Protein AF-A0A9D5JWH7-F1 (afdb_monomer_lite)

Organism: NCBI:txid2044937

Radius of gyration: 24.26 Å; chains: 1; bounding box: 62×51×79 Å

Secondary structure (DSSP, 8-state):
--EEETTTSS-EEEEETTS-EEEE-HHHHHHTGGGEEEE--S-HHHHHHHHHHHHHHHHHHHT---SHHHHHHHHHT---TT-HHHHHHHHHHGGG-EEE-SS--TTS-TTEE--EE-TTS-EEE---EEGGGG-TTSPPTTS--SS----TT------HHHHHHHHHHHHHH--S-----EEEEETTEEEEE-PPS----TTSSS-EEEEE-SSHHHHHHHHS------TT---TTT-TTHHHHHHHHHHS-B--SSHHHHHS---EEEEE-SSSEEEEEE-PPBPP-S--TTB-EE-SSTTSPPEEPPP-TT--GGGGHHHHH-TT-SSEE--HHHHHHTTS-S-S-S-EEEEEEEEEETTEEEEEEEEEEE--HHHHH-HHHHHHHHHHHHHHHHHHHHHHHHHHEETTTTEES--S---SSHHHHHHHT-TTEEE-TTS-EEETT---HHHHHHHHHHHHHHTS--PPP-

pLDDT: mean 84.13, std 16.21, range [31.72, 98.88]

Sequence (474 aa):
MSDFNLIDEPWIPCIDLNGRGDEYGIRDTLLKAHKLREICDDSPLVTVAIHRLLLAILYRAFMGPNDMAGWKQLFNVRSFQGNNEIDNYLTKWKNRFFLFDDQYPFMQVAGLDLNEYQPNGKLKKDKTDGLMVLVREAPDKRGRILFDHRVGTERPEYESKQIARMILSAQSYSGTGVASSGRITQNGNDRVINPTQRRTAPCVKGLVLWLQGENLFQTLLLNLIPRNYVANDKPSWEDGSIIEVAIRSWKKPRSFAGTAQRFAPLSRFIRIIDRKQMFFTNGLKTIPDSDDPMKAYSRPDDKSEYEVLKLREDRAAWRDAYALFSLGSSVRKPPEALNHLARLDSQVSHPKANIVGIATDKNKIFLWRHERMPVPAEILINVNLIERLGGLISEAEAVGSELSWGLHWDAKKKKTIRKEPIGRIQMIADLMLDPLLEFRGNGAVRTAEGRSPSDAHNASCRSLSENLDPRPAY

Foldseek 3Di:
DFDDFQQADFQFWFAFLVRDIDTGGLVCCQQCQLGTQAGDDLDVLLRLLVLLQNLLLVCVLVLFPQDPVSLVVLVVVSGCNPPPSSVVSCVVLRVQRGCDDQPRHHLAAHQDDLFDADPVRHTPDDPKAWLCLLPLPDAAQPRDDDPDPDHRPDQDFDDSSVSVSSSSSSLAFRFFDFQGWDWGADPNDTDTAGADGGDTHNAQFAKFKFWGARTSSVRSSLQNDGHRRDPQQDAPSRDPCQQVQFRVCRVPAAAHSDSSCSSRPSQWHWADPHRGIIDIHGTHHHDDDDHHLRWKWFDPDLVDGTDTHADDPLDDCLLCVLLQLPVVDSGIDHRVSLVSLLPPPPPTPWIKMWMWHFDDDPSDTPDIDIDIDTDDSCCSNDPVSSVVSVVVSVVLVVVVVVVQCVQQADPVVRDGNDDDRCSPCVLVVVLQPPPQWDQDPVRAIAGPVRHHSVVVVVVVVVVVVVVDDPDDSD

Structure (mmCIF, N/CA/C/O backbone):
data_AF-A0A9D5JWH7-F1
#
_entry.id   AF-A0A9D5JWH7-F1
#
loop_
_atom_site.group_PDB
_atom_site.id
_atom_site.type_symbol
_atom_site.label_atom_id
_atom_site.label_alt_id
_atom_site.label_comp_id
_atom_site.label_asym_id
_atom_site.label_entity_id
_atom_site.label_seq_id
_atom_site.pdbx_PDB_ins_code
_atom_site.Cartn_x
_atom_site.Cartn_y
_atom_site.Cartn_z
_atom_site.occupancy
_atom_site.B_iso_or_equiv
_atom_site.auth_seq_id
_atom_site.auth_comp_id
_atom_site.auth_asym_id
_atom_site.auth_atom_id
_atom_site.pdbx_PDB_model_num
ATOM 1 N N . MET A 1 1 ? 8.889 -8.280 -25.703 1.00 80.06 1 MET A N 1
ATOM 2 C CA . MET A 1 1 ? 7.574 -8.944 -25.872 1.00 80.06 1 MET A CA 1
ATOM 3 C C . MET A 1 1 ? 6.772 -8.708 -24.602 1.00 80.06 1 MET A C 1
ATOM 5 O O . MET A 1 1 ? 7.360 -8.819 -23.533 1.00 80.06 1 MET A O 1
ATOM 9 N N . SER A 1 2 ? 5.498 -8.331 -24.709 1.00 93.00 2 SER A N 1
ATOM 10 C CA . SER A 1 2 ? 4.643 -8.062 -23.546 1.00 93.00 2 SER A CA 1
ATOM 11 C C . SER A 1 2 ? 4.088 -9.372 -22.981 1.00 93.00 2 SER A C 1
ATOM 13 O O . SER A 1 2 ? 3.489 -10.139 -23.731 1.00 93.00 2 SER A O 1
ATOM 15 N N . ASP A 1 3 ? 4.285 -9.634 -21.689 1.00 96.50 3 ASP A N 1
ATOM 16 C CA . ASP A 1 3 ? 3.842 -10.864 -21.019 1.00 96.50 3 ASP A CA 1
ATOM 17 C C . ASP A 1 3 ? 3.277 -10.572 -19.618 1.00 96.50 3 ASP A C 1
ATOM 19 O O . ASP A 1 3 ? 3.690 -9.619 -18.945 1.00 96.50 3 ASP A O 1
ATOM 23 N N . PHE A 1 4 ? 2.321 -11.407 -19.205 1.00 98.06 4 PHE A N 1
ATOM 24 C CA . PHE A 1 4 ? 1.623 -11.387 -17.920 1.00 98.06 4 PHE A CA 1
ATOM 25 C C . PHE A 1 4 ? 0.948 -10.037 -17.591 1.00 98.06 4 PHE A C 1
ATOM 27 O O . PHE A 1 4 ? 1.518 -9.171 -16.920 1.00 98.06 4 PHE A O 1
ATOM 34 N N . ASN A 1 5 ? -0.283 -9.830 -18.078 1.00 98.62 5 ASN A N 1
ATOM 35 C CA . ASN A 1 5 ? -1.033 -8.594 -17.832 1.00 98.62 5 ASN A CA 1
ATOM 36 C C . ASN A 1 5 ? -1.799 -8.644 -16.503 1.00 98.62 5 ASN A C 1
ATOM 38 O O . ASN A 1 5 ? -2.773 -9.378 -16.368 1.00 98.62 5 ASN A O 1
ATOM 42 N N . LEU A 1 6 ? -1.427 -7.788 -15.553 1.00 98.75 6 LEU A N 1
ATOM 43 C CA . LEU A 1 6 ? -1.983 -7.770 -14.193 1.00 98.75 6 LEU A CA 1
ATOM 44 C C . LEU A 1 6 ? -3.483 -7.442 -14.118 1.00 98.75 6 LEU A C 1
ATOM 46 O O . LEU A 1 6 ? -4.096 -7.621 -13.062 1.00 98.75 6 LEU A O 1
ATOM 50 N N . ILE A 1 7 ? -4.070 -6.917 -15.197 1.00 98.69 7 ILE A N 1
ATOM 51 C CA . ILE A 1 7 ? -5.508 -6.637 -15.259 1.00 98.69 7 ILE A CA 1
ATOM 52 C C . ILE A 1 7 ? -6.313 -7.929 -15.338 1.00 98.69 7 ILE A C 1
ATOM 54 O O . ILE A 1 7 ? -7.325 -8.044 -14.644 1.00 98.69 7 ILE A O 1
ATOM 58 N N . ASP A 1 8 ? -5.853 -8.865 -16.165 1.00 98.19 8 ASP A N 1
ATOM 59 C CA . ASP A 1 8 ? -6.619 -10.040 -16.574 1.00 98.19 8 ASP A CA 1
ATOM 60 C C . ASP A 1 8 ? -6.048 -11.334 -15.951 1.00 98.19 8 ASP A C 1
ATOM 62 O O . ASP A 1 8 ? -6.814 -12.215 -15.570 1.00 98.19 8 ASP A O 1
ATOM 66 N N . GLU A 1 9 ? -4.725 -11.435 -15.783 1.00 98.62 9 GLU A N 1
ATOM 67 C CA . GLU A 1 9 ? -4.063 -12.622 -15.225 1.00 98.62 9 GLU A CA 1
ATOM 68 C C . GLU A 1 9 ? -4.287 -12.759 -13.709 1.00 98.62 9 GLU A C 1
ATOM 70 O O . GLU A 1 9 ? -4.258 -11.752 -12.996 1.00 98.62 9 GLU A O 1
ATOM 75 N N . PRO A 1 10 ? -4.450 -13.981 -13.172 1.00 98.38 10 PRO A N 1
ATOM 76 C CA . PRO A 1 10 ? -4.656 -14.203 -11.746 1.00 98.38 10 PRO A CA 1
ATOM 77 C C . PRO A 1 10 ? -3.368 -13.974 -10.946 1.00 98.38 10 PRO A C 1
ATOM 79 O O . PRO A 1 10 ? -2.357 -14.653 -11.135 1.00 98.38 10 PRO A O 1
ATOM 82 N N . TRP A 1 11 ? -3.392 -13.010 -10.021 1.00 98.56 11 TRP A N 1
ATOM 83 C CA . TRP A 1 11 ? -2.256 -12.762 -9.126 1.00 98.56 11 TRP A CA 1
ATOM 84 C C . TRP A 1 11 ? -2.625 -12.136 -7.780 1.00 98.56 11 TRP A C 1
ATOM 86 O O . TRP A 1 11 ? -1.783 -12.141 -6.886 1.00 98.56 11 TRP A O 1
ATOM 96 N N . ILE A 1 12 ? -3.833 -11.603 -7.593 1.00 98.69 12 ILE A N 1
ATOM 97 C CA . ILE A 1 12 ? -4.291 -11.049 -6.315 1.00 98.69 12 ILE A CA 1
ATOM 98 C C . ILE A 1 12 ? -4.969 -12.166 -5.518 1.00 98.69 12 ILE A C 1
ATOM 100 O O . ILE A 1 12 ? -6.025 -12.629 -5.952 1.00 98.69 12 ILE A O 1
ATOM 104 N N . PRO A 1 13 ? -4.408 -12.594 -4.375 1.00 98.06 13 PRO A N 1
ATOM 105 C CA . PRO A 1 13 ? -5.001 -13.651 -3.575 1.00 98.06 13 PRO A CA 1
ATOM 106 C C . PRO A 1 13 ? -6.172 -13.092 -2.761 1.00 98.06 13 PRO A C 1
ATOM 108 O O . PRO A 1 13 ? -6.031 -12.151 -1.974 1.00 98.06 13 PRO A O 1
ATOM 111 N N . CYS A 1 14 ? -7.347 -13.671 -2.961 1.00 97.81 14 CYS A N 1
ATOM 112 C CA . CYS A 1 14 ? -8.581 -13.278 -2.299 1.00 97.81 14 CYS A CA 1
ATOM 113 C C . CYS A 1 14 ? -9.217 -14.482 -1.617 1.00 97.81 14 CYS A C 1
ATOM 115 O O . CYS A 1 14 ? -9.083 -15.616 -2.069 1.00 97.81 14 CYS A O 1
ATOM 117 N N . ILE A 1 15 ? -9.981 -14.215 -0.564 1.00 97.19 15 ILE A N 1
ATOM 118 C CA . ILE A 1 15 ? -10.865 -15.198 0.056 1.00 97.19 15 ILE A CA 1
ATOM 119 C C . ILE A 1 15 ? -12.301 -14.812 -0.284 1.00 97.19 15 ILE A C 1
ATOM 121 O O . ILE A 1 15 ? -12.691 -13.658 -0.091 1.00 97.19 15 ILE A O 1
ATOM 125 N N . ASP A 1 16 ? -13.087 -15.750 -0.805 1.00 95.38 16 ASP A N 1
ATOM 126 C CA . ASP A 1 16 ? -14.508 -15.544 -1.080 1.00 95.38 16 ASP A CA 1
ATOM 127 C C . ASP A 1 16 ? -15.355 -15.531 0.213 1.00 95.38 16 ASP A C 1
ATOM 129 O O . ASP A 1 16 ? -14.868 -15.786 1.320 1.00 95.38 16 ASP A O 1
ATOM 133 N N . LEU A 1 17 ? -16.648 -15.220 0.100 1.00 93.38 17 LEU A N 1
ATOM 134 C CA . LEU A 1 17 ? -17.557 -15.212 1.258 1.00 93.38 17 LEU A CA 1
ATOM 135 C C . LEU A 1 17 ? -17.767 -16.599 1.897 1.00 93.38 17 LEU A C 1
ATOM 137 O O . LEU A 1 17 ? -18.177 -16.671 3.053 1.00 93.38 17 LEU A O 1
ATOM 141 N N . ASN A 1 18 ? -17.451 -17.683 1.185 1.00 92.88 18 ASN A N 1
ATOM 142 C CA . ASN A 1 18 ? -17.521 -19.058 1.683 1.00 92.88 18 ASN A CA 1
ATOM 143 C C . ASN A 1 18 ? -16.196 -19.530 2.307 1.00 92.88 18 ASN A C 1
ATOM 145 O O . ASN A 1 18 ? -16.092 -20.682 2.722 1.00 92.88 18 ASN A O 1
ATOM 149 N N . GLY A 1 19 ? -15.176 -18.666 2.362 1.00 91.94 19 GLY A N 1
ATOM 150 C CA . GLY A 1 19 ? -13.860 -18.989 2.907 1.00 91.94 19 GLY A CA 1
ATOM 151 C C . GLY A 1 19 ? -12.907 -19.679 1.928 1.00 91.94 19 GLY A C 1
ATOM 152 O O . GLY A 1 19 ? -11.835 -20.104 2.351 1.00 91.94 19 GLY A O 1
ATOM 153 N N . ARG A 1 20 ? -13.248 -19.790 0.639 1.00 94.38 20 ARG A N 1
ATOM 154 C CA . ARG A 1 20 ? -12.370 -20.379 -0.383 1.00 94.38 20 ARG A CA 1
ATOM 155 C C . ARG A 1 20 ? -11.363 -19.345 -0.876 1.00 94.38 20 ARG A C 1
ATOM 157 O O . ARG A 1 20 ? -11.745 -18.238 -1.250 1.00 94.38 20 ARG A O 1
ATOM 164 N N . GLY A 1 21 ? -10.086 -19.717 -0.872 1.00 95.50 21 GLY A N 1
ATOM 165 C CA . GLY A 1 21 ? -9.006 -18.902 -1.424 1.00 95.50 21 GLY A CA 1
ATOM 166 C C . GLY A 1 21 ? -8.840 -19.128 -2.925 1.00 95.50 21 GLY A C 1
ATOM 167 O O . GLY A 1 21 ? -8.804 -20.278 -3.357 1.00 95.50 21 GLY A O 1
ATOM 168 N N . ASP A 1 22 ? -8.720 -18.049 -3.695 1.00 96.62 22 ASP A N 1
ATOM 169 C CA . ASP A 1 22 ? -8.397 -18.086 -5.127 1.00 96.62 22 ASP A CA 1
ATOM 170 C C . ASP A 1 22 ? -7.676 -16.794 -5.557 1.00 96.62 22 ASP A C 1
ATOM 172 O O . ASP A 1 22 ? -7.662 -15.801 -4.822 1.00 96.62 22 ASP A O 1
ATOM 176 N N . GLU A 1 23 ? -7.065 -16.792 -6.738 1.00 98.12 23 GLU A N 1
ATOM 177 C CA . GLU A 1 23 ? -6.321 -15.658 -7.283 1.00 98.12 23 GLU A CA 1
ATOM 178 C C . GLU A 1 23 ? -7.059 -15.009 -8.458 1.00 98.12 23 GLU A C 1
ATOM 180 O O . GLU A 1 23 ? -7.581 -15.678 -9.345 1.00 98.12 23 GLU A O 1
ATOM 185 N N . TYR A 1 24 ? -7.067 -13.677 -8.492 1.00 98.62 24 TYR A N 1
ATOM 186 C CA . TYR A 1 24 ? -7.781 -12.901 -9.508 1.00 98.62 24 TYR A CA 1
ATOM 187 C C . TYR A 1 24 ? -6.878 -11.826 -10.120 1.00 98.62 24 TYR A C 1
ATOM 189 O O . TYR A 1 24 ? -5.915 -11.377 -9.493 1.00 98.62 24 TYR A O 1
ATOM 197 N N . GLY A 1 25 ? -7.177 -11.409 -11.349 1.00 98.75 25 GLY A N 1
ATOM 198 C CA . GLY A 1 25 ? -6.619 -10.182 -11.924 1.00 98.75 25 GLY A CA 1
ATOM 199 C C . GLY A 1 25 ? -7.298 -8.938 -11.352 1.00 98.75 25 GLY A C 1
ATOM 200 O O . GLY A 1 25 ? -8.366 -9.027 -10.745 1.00 98.75 25 GLY A O 1
ATOM 201 N N . ILE A 1 26 ? -6.713 -7.754 -11.569 1.00 98.88 26 ILE A N 1
ATOM 202 C CA . ILE A 1 26 ? -7.246 -6.486 -11.031 1.00 98.88 26 ILE A CA 1
ATOM 203 C C . ILE A 1 26 ? -8.710 -6.268 -11.432 1.00 98.88 26 ILE A C 1
ATOM 205 O O . ILE A 1 26 ? -9.510 -5.836 -10.599 1.00 98.88 26 ILE A O 1
ATOM 209 N N . ARG A 1 27 ? -9.071 -6.561 -12.690 1.00 98.62 27 ARG A N 1
ATOM 210 C CA . ARG A 1 27 ? -10.444 -6.381 -13.182 1.00 98.62 27 ARG A CA 1
ATOM 211 C C . ARG A 1 27 ? -11.416 -7.223 -12.367 1.00 98.62 27 ARG A C 1
ATOM 213 O O . ARG A 1 27 ? -12.374 -6.697 -11.807 1.00 98.62 27 ARG A O 1
ATOM 220 N N . ASP A 1 28 ? -11.132 -8.513 -12.260 1.00 98.25 28 ASP A N 1
ATOM 221 C CA . ASP A 1 28 ? -11.995 -9.454 -11.561 1.00 98.25 28 ASP A CA 1
ATOM 222 C C . ASP A 1 28 ? -12.058 -9.175 -10.060 1.00 98.25 28 ASP A C 1
ATOM 224 O O . ASP A 1 28 ? -13.149 -9.215 -9.492 1.00 98.25 28 ASP A O 1
ATOM 228 N N . THR A 1 29 ? -10.941 -8.811 -9.421 1.00 98.69 29 THR A N 1
ATOM 229 C CA . THR A 1 29 ? -10.932 -8.409 -8.008 1.00 98.69 29 THR A CA 1
ATOM 230 C C . THR A 1 29 ? -11.873 -7.232 -7.750 1.00 98.69 29 THR A C 1
ATOM 232 O O . THR A 1 29 ? -12.616 -7.256 -6.770 1.00 98.69 29 THR A O 1
ATOM 235 N N . LEU A 1 30 ? -11.876 -6.215 -8.621 1.00 98.75 30 LEU A N 1
ATOM 236 C CA . LEU A 1 30 ? -12.752 -5.049 -8.480 1.00 98.75 30 LEU A CA 1
ATOM 237 C C . LEU A 1 30 ? -14.213 -5.391 -8.799 1.00 98.75 30 LEU A C 1
ATOM 239 O O . LEU A 1 30 ? -15.092 -5.155 -7.971 1.00 98.75 30 LEU A O 1
ATOM 243 N N . LEU A 1 31 ? -14.493 -5.990 -9.960 1.00 98.00 31 LEU A N 1
ATOM 244 C CA . LEU A 1 31 ? -15.866 -6.272 -10.398 1.00 98.00 31 LEU A CA 1
ATOM 245 C C . LEU A 1 31 ? -16.563 -7.318 -9.509 1.00 98.00 31 LEU A C 1
ATOM 247 O O . LEU A 1 31 ? -17.768 -7.223 -9.258 1.00 98.00 31 LEU A O 1
ATOM 251 N N . LYS A 1 32 ? -15.815 -8.293 -8.976 1.00 98.06 32 LYS A N 1
ATOM 252 C CA . LYS A 1 32 ? -16.324 -9.331 -8.062 1.00 98.06 32 LYS A CA 1
ATOM 253 C C . LYS A 1 32 ? -16.155 -8.965 -6.583 1.00 98.06 32 LYS A C 1
ATOM 255 O O . LYS A 1 32 ? -16.475 -9.792 -5.736 1.00 98.06 32 LYS A O 1
ATOM 260 N N . ALA A 1 33 ? -15.742 -7.741 -6.234 1.00 98.44 33 ALA A N 1
ATOM 261 C CA . ALA A 1 33 ? -15.446 -7.340 -4.851 1.00 98.44 33 ALA A CA 1
ATOM 262 C C . ALA A 1 33 ? -16.603 -7.572 -3.852 1.00 98.44 33 ALA A C 1
ATOM 264 O O . ALA A 1 33 ? -16.373 -7.805 -2.669 1.00 98.44 33 ALA A O 1
ATOM 265 N N . HIS A 1 34 ? -17.857 -7.553 -4.310 1.00 98.12 34 HIS A N 1
ATOM 266 C CA . HIS A 1 34 ? -19.038 -7.846 -3.487 1.00 98.12 34 HIS A CA 1
ATOM 267 C C . HIS A 1 34 ? -19.187 -9.337 -3.110 1.00 98.12 34 HIS A C 1
ATOM 269 O O . HIS A 1 34 ? -19.931 -9.658 -2.188 1.00 98.12 34 HIS A O 1
ATOM 275 N N . LYS A 1 35 ? -18.479 -10.240 -3.806 1.00 98.31 35 LYS A N 1
ATOM 276 C CA . LYS A 1 35 ? -18.431 -11.699 -3.567 1.00 98.31 35 LYS A CA 1
ATOM 277 C C . LYS A 1 35 ? -17.162 -12.148 -2.839 1.00 98.31 35 LYS A C 1
ATOM 279 O O . LYS A 1 35 ? -17.020 -13.326 -2.518 1.00 98.31 35 LYS A O 1
ATOM 284 N N . LEU A 1 36 ? -16.229 -11.226 -2.617 1.00 98.19 36 LEU A N 1
ATOM 285 C CA . LEU A 1 36 ? -14.953 -11.486 -1.965 1.00 98.19 36 LEU A CA 1
ATOM 286 C C . LEU A 1 36 ? -15.016 -10.956 -0.538 1.00 98.19 36 LEU A C 1
ATOM 288 O O . LEU A 1 36 ? -15.459 -9.833 -0.323 1.00 98.19 36 LEU A O 1
ATOM 292 N N . ARG A 1 37 ? -14.575 -11.744 0.438 1.00 96.75 37 ARG A N 1
ATOM 293 C CA . ARG A 1 37 ? -14.495 -11.332 1.841 1.00 96.75 37 ARG A CA 1
ATOM 294 C C . ARG A 1 37 ? -13.339 -10.362 2.059 1.00 96.75 37 ARG A C 1
ATOM 296 O O . ARG A 1 37 ? -13.525 -9.300 2.643 1.00 96.75 37 ARG A O 1
ATOM 303 N N . GLU A 1 38 ? -12.145 -10.733 1.602 1.00 96.00 38 GLU A N 1
ATOM 304 C CA . GLU A 1 38 ? -10.912 -9.971 1.820 1.00 96.00 38 GLU A CA 1
ATOM 305 C C . GLU A 1 38 ? -9.806 -10.376 0.834 1.00 96.00 38 GLU A C 1
ATOM 307 O O . GLU A 1 38 ? -9.844 -11.462 0.255 1.00 96.00 38 GLU A O 1
ATOM 312 N N . ILE A 1 39 ? -8.807 -9.506 0.676 1.00 98.12 39 ILE A N 1
ATOM 313 C CA . ILE A 1 39 ? -7.510 -9.854 0.080 1.00 98.12 39 ILE A CA 1
ATOM 314 C C . ILE A 1 39 ? -6.654 -10.458 1.194 1.00 98.12 39 ILE A C 1
ATOM 316 O O . ILE A 1 39 ? -6.550 -9.858 2.267 1.00 98.12 39 ILE A O 1
ATOM 320 N N . CYS A 1 40 ? -6.054 -11.619 0.947 1.00 92.50 40 CYS A N 1
ATOM 321 C CA . CYS A 1 40 ? -5.252 -12.337 1.934 1.00 92.50 40 CYS A CA 1
ATOM 322 C C . CYS A 1 40 ? -3.996 -12.903 1.274 1.00 92.50 40 CYS A C 1
ATOM 324 O O . CYS A 1 40 ? -4.069 -13.895 0.556 1.00 92.50 40 CYS A O 1
ATOM 326 N N . ASP A 1 41 ? -2.855 -12.271 1.524 1.00 92.88 41 ASP A N 1
ATOM 327 C CA . ASP A 1 41 ? -1.533 -12.805 1.194 1.00 92.88 41 ASP A CA 1
ATOM 328 C C . ASP A 1 41 ? -0.787 -13.116 2.498 1.00 92.88 41 ASP A C 1
ATOM 330 O O . ASP A 1 41 ? -1.021 -12.437 3.503 1.00 92.88 41 ASP A O 1
ATOM 334 N N . ASP A 1 42 ? 0.117 -14.101 2.487 1.00 86.75 42 ASP A N 1
ATOM 335 C CA . ASP A 1 42 ? 0.889 -14.465 3.687 1.00 86.75 42 ASP A CA 1
ATOM 336 C C . ASP A 1 42 ? 1.745 -13.289 4.188 1.00 86.75 42 ASP A C 1
ATOM 338 O O . ASP A 1 42 ? 2.028 -13.184 5.381 1.00 86.75 42 ASP A O 1
ATOM 342 N N . SER A 1 43 ? 2.113 -12.369 3.287 1.00 88.62 43 SER A N 1
ATOM 343 C CA . SER A 1 43 ? 2.720 -11.093 3.638 1.00 88.62 43 SER A CA 1
ATOM 344 C C . SER A 1 43 ? 1.648 -10.009 3.836 1.00 88.62 43 SER A C 1
ATOM 346 O O . SER A 1 43 ? 1.030 -9.529 2.870 1.00 88.62 43 SER A O 1
ATOM 348 N N . PRO A 1 44 ? 1.454 -9.482 5.060 1.00 89.50 44 PRO A N 1
ATOM 349 C CA . PRO A 1 44 ? 0.562 -8.342 5.261 1.00 89.50 44 PRO A CA 1
ATOM 350 C C . PRO A 1 44 ? 1.072 -7.074 4.561 1.00 89.50 44 PRO A C 1
ATOM 352 O O . PRO A 1 44 ? 0.284 -6.183 4.237 1.00 89.50 44 PRO A O 1
ATOM 355 N N . LEU A 1 45 ? 2.377 -6.989 4.273 1.00 92.31 45 LEU A N 1
ATOM 356 C CA . LEU A 1 45 ? 2.964 -5.887 3.508 1.00 92.31 45 LEU A CA 1
ATOM 357 C C . LEU A 1 45 ? 2.484 -5.902 2.051 1.00 92.31 45 LEU A C 1
ATOM 359 O O . LEU A 1 45 ? 2.147 -4.849 1.500 1.00 92.31 45 LEU A O 1
ATOM 363 N N . VAL A 1 46 ? 2.408 -7.091 1.443 1.00 95.00 46 VAL A N 1
ATOM 364 C CA . VAL A 1 46 ? 1.808 -7.288 0.114 1.00 95.00 46 VAL A CA 1
ATOM 365 C C . VAL A 1 46 ? 0.329 -6.924 0.156 1.00 95.00 46 VAL A C 1
ATOM 367 O O . VAL A 1 46 ? -0.129 -6.151 -0.685 1.00 95.00 46 VAL A O 1
ATOM 370 N N . THR A 1 47 ? -0.402 -7.394 1.171 1.00 96.44 47 THR A N 1
ATOM 371 C CA . THR A 1 47 ? -1.828 -7.081 1.342 1.00 96.44 47 THR A CA 1
ATOM 372 C C . THR A 1 47 ? -2.074 -5.567 1.369 1.00 96.44 47 THR A C 1
ATOM 374 O O . THR A 1 47 ? -2.934 -5.070 0.637 1.00 96.44 47 THR A O 1
ATOM 377 N N . VAL A 1 48 ? -1.285 -4.800 2.131 1.00 97.06 48 VAL A N 1
ATOM 378 C CA . VAL A 1 48 ? -1.366 -3.327 2.140 1.00 97.06 48 VAL A CA 1
ATOM 379 C C . VAL A 1 48 ? -1.074 -2.734 0.760 1.00 97.06 48 VAL A C 1
ATOM 381 O O . VAL A 1 48 ? -1.800 -1.847 0.303 1.00 97.06 48 VAL A O 1
ATOM 384 N N . ALA A 1 49 ? -0.017 -3.198 0.091 1.00 97.56 49 ALA A N 1
ATOM 385 C CA . ALA A 1 49 ? 0.378 -2.672 -1.212 1.00 97.56 49 ALA A CA 1
ATOM 386 C C . ALA A 1 49 ? -0.706 -2.901 -2.281 1.00 97.56 49 ALA A C 1
ATOM 388 O O . ALA A 1 49 ? -0.975 -2.002 -3.079 1.00 97.56 49 ALA A O 1
ATOM 389 N N . ILE A 1 50 ? -1.383 -4.054 -2.255 1.00 98.62 50 ILE A N 1
ATOM 390 C CA . ILE A 1 50 ? -2.503 -4.357 -3.154 1.00 98.62 50 ILE A CA 1
ATOM 391 C C . ILE A 1 50 ? -3.702 -3.448 -2.857 1.00 98.62 50 ILE A C 1
ATOM 393 O O . ILE A 1 50 ? -4.243 -2.850 -3.784 1.00 98.62 50 ILE A O 1
ATOM 397 N N . HIS A 1 51 ? -4.098 -3.269 -1.590 1.00 98.69 51 HIS A N 1
ATOM 398 C CA . HIS A 1 51 ? -5.200 -2.354 -1.254 1.00 98.69 51 HIS A CA 1
ATOM 399 C C . HIS A 1 51 ? -4.925 -0.932 -1.756 1.00 98.69 51 HIS A C 1
ATOM 401 O O . HIS A 1 51 ? -5.794 -0.301 -2.356 1.00 98.69 51 HIS A O 1
ATOM 407 N N . ARG A 1 52 ? -3.696 -0.437 -1.567 1.00 98.50 52 ARG A N 1
ATOM 408 C CA . ARG A 1 52 ? -3.282 0.882 -2.061 1.00 98.50 52 ARG A CA 1
ATOM 409 C C . ARG A 1 52 ? -3.321 0.951 -3.588 1.00 98.50 52 ARG A C 1
ATOM 411 O O . ARG A 1 52 ? -3.846 1.924 -4.121 1.00 98.50 52 ARG A O 1
ATOM 418 N N . LEU A 1 53 ? -2.848 -0.081 -4.290 1.00 98.75 53 LEU A N 1
ATOM 419 C CA . LEU A 1 53 ? -2.951 -0.168 -5.750 1.00 98.75 53 LEU A CA 1
ATOM 420 C C . LEU A 1 53 ? -4.409 -0.064 -6.221 1.00 98.75 53 LEU A C 1
ATOM 422 O O . LEU A 1 53 ? -4.715 0.766 -7.076 1.00 98.75 53 LEU A O 1
ATOM 426 N N . LEU A 1 54 ? -5.306 -0.871 -5.651 1.00 98.81 54 LEU A N 1
ATOM 427 C CA . LEU A 1 54 ? -6.719 -0.888 -6.034 1.00 98.81 54 LEU A CA 1
ATOM 428 C C . LEU A 1 54 ? -7.400 0.451 -5.737 1.00 98.81 54 LEU A C 1
ATOM 430 O O . LEU A 1 54 ? -8.120 0.971 -6.585 1.00 98.81 54 LEU A O 1
ATOM 434 N N . LEU A 1 55 ? -7.125 1.062 -4.583 1.00 98.75 55 LEU A N 1
ATOM 435 C CA . LEU A 1 55 ? -7.651 2.388 -4.251 1.00 98.75 55 LEU A CA 1
ATOM 436 C C . LEU A 1 55 ? -7.111 3.475 -5.183 1.00 98.75 55 LEU A C 1
ATOM 438 O O . LEU A 1 55 ? -7.873 4.343 -5.595 1.00 98.75 55 LEU A O 1
ATOM 442 N N . ALA A 1 56 ? -5.829 3.423 -5.559 1.00 98.50 56 ALA A N 1
ATOM 443 C CA . ALA A 1 56 ? -5.276 4.336 -6.556 1.00 98.50 56 ALA A CA 1
ATOM 444 C C . ALA A 1 56 ? -6.019 4.192 -7.889 1.00 98.50 56 ALA A C 1
ATOM 446 O O . ALA A 1 56 ? -6.405 5.193 -8.478 1.00 98.50 56 ALA A O 1
ATOM 447 N N . ILE A 1 57 ? -6.283 2.964 -8.341 1.00 98.69 57 ILE A N 1
ATOM 448 C CA . ILE A 1 57 ? -7.065 2.710 -9.556 1.00 98.69 57 ILE A CA 1
ATOM 449 C C . ILE A 1 57 ? -8.479 3.286 -9.431 1.00 98.69 57 ILE A C 1
ATOM 451 O O . ILE A 1 57 ? -8.910 3.986 -10.340 1.00 98.69 57 ILE A O 1
ATOM 455 N N . LEU A 1 58 ? -9.170 3.069 -8.309 1.00 98.56 58 LEU A N 1
ATOM 456 C CA . LEU A 1 58 ? -10.529 3.580 -8.091 1.00 98.56 58 LEU A CA 1
ATOM 457 C C . LEU A 1 58 ? -10.585 5.113 -8.072 1.00 98.56 58 LEU A C 1
ATOM 459 O O . LEU A 1 58 ? -11.436 5.691 -8.745 1.00 98.56 58 LEU A O 1
ATOM 463 N N . TYR A 1 59 ? -9.647 5.778 -7.387 1.00 98.06 59 TYR A N 1
ATOM 464 C CA . TYR A 1 59 ? -9.549 7.243 -7.397 1.00 98.06 59 TYR A CA 1
ATOM 465 C C . TYR A 1 59 ? -9.405 7.805 -8.814 1.00 98.06 59 TYR A C 1
ATOM 467 O O . TYR A 1 59 ? -9.974 8.849 -9.142 1.00 98.06 59 TYR A O 1
ATOM 475 N N . ARG A 1 60 ? -8.632 7.119 -9.663 1.00 97.88 60 ARG A N 1
ATOM 476 C CA . ARG A 1 60 ? -8.369 7.546 -11.039 1.00 97.88 60 ARG A CA 1
ATOM 477 C C . ARG A 1 60 ? -9.500 7.178 -11.999 1.00 97.88 60 ARG A C 1
ATOM 479 O O . ARG A 1 60 ? -9.818 7.988 -12.864 1.00 97.88 60 ARG A O 1
ATOM 486 N N . ALA A 1 61 ? -10.126 6.015 -11.825 1.00 97.69 61 ALA A N 1
ATOM 487 C CA . ALA A 1 61 ? -11.256 5.560 -12.630 1.00 97.69 61 ALA A CA 1
ATOM 488 C C . ALA A 1 61 ? -12.500 6.428 -12.405 1.00 97.69 61 ALA A C 1
ATOM 490 O O . ALA A 1 61 ? -13.121 6.865 -13.369 1.00 97.69 61 ALA A O 1
ATOM 491 N N . PHE A 1 62 ? -12.819 6.743 -11.146 1.00 97.00 62 PHE A N 1
ATOM 492 C CA . PHE A 1 62 ? -13.980 7.568 -10.804 1.00 97.00 62 PHE A CA 1
ATOM 493 C C . PHE A 1 62 ? -13.715 9.072 -10.835 1.00 97.00 62 PHE A C 1
ATOM 495 O O . PHE A 1 62 ? -14.658 9.847 -10.706 1.00 97.00 62 PHE A O 1
ATOM 502 N N . MET A 1 63 ? -12.451 9.499 -10.963 1.00 96.06 63 MET A N 1
ATOM 503 C CA . MET A 1 63 ? -12.058 10.906 -10.803 1.00 96.06 63 MET A CA 1
ATOM 504 C C . MET A 1 63 ? -12.671 11.516 -9.525 1.00 96.06 63 MET A C 1
ATOM 506 O O . MET A 1 63 ? -13.254 12.601 -9.543 1.00 96.06 63 MET A O 1
ATOM 510 N N . GLY A 1 64 ? -12.599 10.769 -8.422 1.00 91.31 64 GLY A N 1
ATOM 511 C CA . GLY A 1 64 ? -13.354 11.035 -7.200 1.00 91.31 64 GLY A CA 1
ATOM 512 C C . GLY A 1 64 ? -13.376 9.819 -6.265 1.00 91.31 64 GLY A C 1
ATOM 513 O O . GLY A 1 64 ? -12.495 8.963 -6.372 1.00 91.31 64 GLY A O 1
ATOM 514 N N . PRO A 1 65 ? -14.364 9.710 -5.356 1.00 94.50 65 PRO A N 1
ATOM 515 C CA . PRO A 1 65 ? -15.510 10.606 -5.175 1.00 94.50 65 PRO A CA 1
ATOM 516 C C . PRO A 1 65 ? -15.084 11.972 -4.628 1.00 94.50 65 PRO A C 1
ATOM 518 O O . PRO A 1 65 ? -14.208 12.045 -3.775 1.00 94.50 65 PRO A O 1
ATOM 521 N N . ASN A 1 66 ? -15.705 13.054 -5.102 1.00 93.44 66 ASN A N 1
ATOM 522 C CA . ASN A 1 66 ? -15.323 14.416 -4.698 1.00 93.44 66 ASN A CA 1
ATOM 523 C C . ASN A 1 66 ? -15.913 14.824 -3.339 1.00 93.44 66 ASN A C 1
ATOM 525 O O . ASN A 1 66 ? -15.323 15.627 -2.621 1.00 93.44 66 ASN A O 1
ATOM 529 N N . ASP A 1 67 ? -17.056 14.246 -2.971 1.00 93.94 67 ASP A N 1
ATOM 530 C CA . ASP A 1 67 ? -17.780 14.546 -1.742 1.00 93.94 67 ASP A CA 1
ATOM 531 C C . ASP A 1 67 ? -18.514 13.310 -1.187 1.00 93.94 67 ASP A C 1
ATOM 533 O O . ASP A 1 67 ? -18.503 12.214 -1.762 1.00 93.94 67 ASP A O 1
ATOM 537 N N . MET A 1 68 ? -19.160 13.487 -0.033 1.00 93.00 68 MET A N 1
ATOM 538 C CA . MET A 1 68 ? -19.944 12.429 0.608 1.00 93.00 68 MET A CA 1
ATOM 539 C C . MET A 1 68 ? -21.162 11.998 -0.216 1.00 93.00 68 MET A C 1
ATOM 541 O O . MET A 1 68 ? -21.609 10.864 -0.059 1.00 93.00 68 MET A O 1
ATOM 545 N N . ALA A 1 69 ? -21.726 12.866 -1.060 1.00 93.31 69 ALA A N 1
ATOM 546 C CA . ALA A 1 69 ? -22.899 12.533 -1.861 1.00 93.31 69 ALA A CA 1
ATOM 547 C C . ALA A 1 69 ? -22.523 11.557 -2.985 1.00 93.31 69 ALA A C 1
ATOM 549 O O . ALA A 1 69 ? -23.140 10.498 -3.102 1.00 93.31 69 ALA A O 1
ATOM 550 N N . GLY A 1 70 ? -21.457 11.854 -3.733 1.00 94.38 70 GLY A N 1
ATOM 551 C CA . GLY A 1 70 ? -20.897 10.958 -4.743 1.00 94.38 70 GLY A CA 1
ATOM 552 C C . GLY A 1 70 ? -20.408 9.644 -4.135 1.00 94.38 70 GLY A C 1
ATOM 553 O O . GLY A 1 70 ? -20.650 8.572 -4.685 1.00 94.38 70 GLY A O 1
ATOM 554 N N . TRP A 1 71 ? -19.807 9.690 -2.943 1.00 96.00 71 TRP A N 1
ATOM 555 C CA . TRP A 1 71 ? -19.446 8.466 -2.227 1.00 96.00 71 TRP A CA 1
ATOM 556 C C . TRP A 1 71 ? -20.667 7.616 -1.857 1.00 96.00 71 TRP A C 1
ATOM 558 O O . TRP A 1 71 ? -20.662 6.410 -2.095 1.00 96.00 71 TRP A O 1
ATOM 568 N N . LYS A 1 72 ? -21.739 8.226 -1.326 1.00 94.06 72 LYS A N 1
ATOM 569 C CA . LYS A 1 72 ? -22.985 7.514 -0.987 1.00 94.06 72 LYS A CA 1
ATOM 570 C C . LYS A 1 72 ? -23.627 6.885 -2.222 1.00 94.06 72 LYS A C 1
ATOM 572 O O . LYS A 1 72 ? -24.133 5.772 -2.128 1.00 94.06 72 LYS A O 1
ATOM 577 N N . GLN A 1 73 ? -23.585 7.564 -3.371 1.00 94.19 73 GLN A N 1
ATOM 578 C CA . GLN A 1 73 ? -24.057 7.000 -4.638 1.00 94.19 73 GLN A CA 1
ATOM 579 C C . GLN A 1 73 ? -23.295 5.720 -4.984 1.00 94.19 73 GLN A C 1
ATOM 581 O O . GLN A 1 73 ? -23.935 4.697 -5.203 1.00 94.19 73 GLN A O 1
ATOM 586 N N . LEU A 1 74 ? -21.957 5.741 -4.934 1.00 95.31 74 LEU A N 1
ATOM 587 C CA . LEU A 1 74 ? -21.138 4.544 -5.164 1.00 95.31 74 LEU A CA 1
ATOM 588 C C . LEU A 1 74 ? -21.458 3.436 -4.153 1.00 95.31 74 LEU A C 1
ATOM 590 O O . LEU A 1 74 ? -21.658 2.289 -4.542 1.00 95.31 74 LEU A O 1
ATOM 594 N N . PHE A 1 75 ? -21.556 3.774 -2.864 1.00 94.31 75 PHE A N 1
ATOM 595 C CA . PHE A 1 75 ? -21.821 2.808 -1.796 1.00 94.31 75 PHE A CA 1
ATOM 596 C C . PHE A 1 75 ? -23.183 2.121 -1.933 1.00 94.31 75 PHE A C 1
ATOM 598 O O . PHE A 1 75 ? -23.291 0.910 -1.726 1.00 94.31 75 PHE A O 1
ATOM 605 N N . ASN A 1 76 ? -24.209 2.859 -2.358 1.00 94.19 76 ASN A N 1
ATOM 606 C CA . ASN A 1 76 ? -25.569 2.347 -2.502 1.00 94.19 76 ASN A CA 1
ATOM 607 C C . ASN A 1 76 ? -25.742 1.349 -3.656 1.00 94.19 76 ASN A C 1
ATOM 609 O O . ASN A 1 76 ? -26.687 0.565 -3.611 1.00 94.19 76 ASN A O 1
ATOM 613 N N . VAL A 1 77 ? -24.838 1.320 -4.645 1.00 94.38 77 VAL A N 1
ATOM 614 C CA . VAL A 1 77 ? -24.873 0.326 -5.740 1.00 94.38 77 VAL A CA 1
ATOM 615 C C . VAL A 1 77 ? -24.511 -1.082 -5.242 1.00 94.38 77 VAL A C 1
ATOM 617 O O . VAL A 1 77 ? -24.869 -2.073 -5.873 1.00 94.38 77 VAL A O 1
ATOM 620 N N . ARG A 1 78 ? -23.840 -1.197 -4.082 1.00 95.00 78 ARG A N 1
ATOM 621 C CA . ARG A 1 78 ? -23.439 -2.460 -3.416 1.00 95.00 78 ARG A CA 1
ATOM 622 C C . ARG A 1 78 ? -22.456 -3.351 -4.189 1.00 95.00 78 ARG A C 1
ATOM 624 O O . ARG A 1 78 ? -22.017 -4.367 -3.654 1.00 95.00 78 ARG A O 1
ATOM 631 N N . SER A 1 79 ? -22.103 -2.992 -5.419 1.00 97.25 79 SER A N 1
ATOM 632 C CA . SER A 1 79 ? -21.200 -3.744 -6.284 1.00 97.25 79 SER A CA 1
ATOM 633 C C . SER A 1 79 ? -20.572 -2.840 -7.346 1.00 97.25 79 SER A C 1
ATOM 635 O O . SER A 1 79 ? -21.181 -1.865 -7.775 1.00 97.25 79 SER A O 1
ATOM 637 N N . PHE A 1 80 ? -19.367 -3.191 -7.803 1.00 97.62 80 PHE A N 1
ATOM 638 C CA . PHE A 1 80 ? -18.748 -2.605 -8.998 1.00 97.62 80 PHE A CA 1
ATOM 639 C C . PHE A 1 80 ? -19.019 -3.421 -10.272 1.00 97.62 80 PHE A C 1
ATOM 641 O O . PHE A 1 80 ? -18.514 -3.076 -11.334 1.00 97.62 80 PHE A O 1
ATOM 648 N N . GLN A 1 81 ? -19.773 -4.521 -10.195 1.00 95.31 81 GLN A N 1
ATOM 649 C CA . GLN A 1 81 ? -20.046 -5.377 -11.349 1.00 95.31 81 GLN A CA 1
ATOM 650 C C . GLN A 1 81 ? -20.751 -4.587 -12.463 1.00 95.31 81 GLN A C 1
ATOM 652 O O . GLN A 1 81 ? -21.810 -4.007 -12.236 1.00 95.31 81 GLN A O 1
ATOM 657 N N . GLY A 1 82 ? -20.175 -4.598 -13.670 1.00 91.81 82 GLY A N 1
ATOM 658 C CA . GLY A 1 82 ? -20.695 -3.845 -14.818 1.00 91.81 82 GLY A CA 1
ATOM 659 C C . GLY A 1 82 ? -20.441 -2.336 -14.742 1.00 91.81 82 GLY A C 1
ATOM 660 O O . GLY A 1 82 ? -21.112 -1.572 -15.431 1.00 91.81 82 GLY A O 1
ATOM 661 N N . ASN A 1 83 ? -19.513 -1.889 -13.890 1.00 95.56 83 ASN A N 1
ATOM 662 C CA . ASN A 1 83 ? -19.153 -0.482 -13.805 1.00 95.56 83 ASN A CA 1
ATOM 663 C C . ASN A 1 83 ? -18.260 -0.058 -14.989 1.00 95.56 83 ASN A C 1
ATOM 665 O O . ASN A 1 83 ? -17.086 -0.427 -15.078 1.00 95.56 83 ASN A O 1
ATOM 669 N N . ASN A 1 84 ? -18.820 0.774 -15.868 1.00 95.94 84 ASN A N 1
ATOM 670 C CA . ASN A 1 84 ? -18.149 1.232 -17.083 1.00 95.94 84 ASN A CA 1
ATOM 671 C C . ASN A 1 84 ? -16.929 2.120 -16.799 1.00 95.94 84 ASN A C 1
ATOM 673 O O . ASN A 1 84 ? -15.979 2.096 -17.575 1.00 95.94 84 ASN A O 1
ATOM 677 N N . GLU A 1 85 ? -16.917 2.913 -15.725 1.00 97.44 85 GLU A N 1
ATOM 678 C CA . GLU A 1 85 ? -15.787 3.788 -15.389 1.00 97.44 85 GLU A CA 1
ATOM 679 C C . GLU A 1 85 ? -14.514 2.982 -15.098 1.00 97.44 85 GLU A C 1
ATOM 681 O O . GLU A 1 85 ? -13.446 3.287 -15.640 1.00 97.44 85 GLU A O 1
ATOM 686 N N . ILE A 1 86 ? -14.633 1.912 -14.305 1.00 98.19 86 ILE A N 1
ATOM 687 C CA . ILE A 1 86 ? -13.534 0.981 -14.020 1.00 98.19 86 ILE A CA 1
ATOM 688 C C . ILE A 1 86 ? -13.085 0.282 -15.306 1.00 98.19 86 ILE A C 1
ATOM 690 O O . ILE A 1 86 ? -11.890 0.283 -15.618 1.00 98.19 86 ILE A O 1
ATOM 694 N N . ASP A 1 87 ? -14.018 -0.274 -16.082 1.00 97.56 87 ASP A N 1
ATOM 695 C CA . ASP A 1 87 ? -13.683 -1.011 -17.304 1.00 97.56 87 ASP A CA 1
ATOM 696 C C . ASP A 1 87 ? -13.016 -0.121 -18.361 1.00 97.56 87 ASP A C 1
ATOM 698 O O . ASP A 1 87 ? -12.017 -0.523 -18.969 1.00 97.56 87 ASP A O 1
ATOM 702 N N . ASN A 1 88 ? -13.507 1.107 -18.543 1.00 98.44 88 ASN A N 1
ATOM 703 C CA . ASN A 1 88 ? -12.927 2.094 -19.452 1.00 98.44 88 ASN A CA 1
ATOM 704 C C . ASN A 1 88 ? -11.517 2.493 -19.013 1.00 98.44 88 ASN A C 1
ATOM 706 O O . ASN A 1 88 ? -10.606 2.567 -19.842 1.00 98.44 88 ASN A O 1
ATOM 710 N N . TYR A 1 89 ? -11.310 2.721 -17.713 1.00 98.62 89 TYR A N 1
ATOM 711 C CA . TYR A 1 89 ? -10.000 3.072 -17.175 1.00 98.62 89 TYR A CA 1
ATOM 712 C C . TYR A 1 89 ? -8.980 1.939 -17.362 1.00 98.62 89 TYR A C 1
ATOM 714 O O . TYR A 1 89 ? -7.879 2.176 -17.868 1.00 98.62 89 TYR A O 1
ATOM 722 N N . LEU A 1 90 ? -9.348 0.703 -17.011 1.00 98.56 90 LEU A N 1
ATOM 723 C CA . LEU A 1 90 ? -8.478 -0.466 -17.165 1.00 98.56 90 LEU A CA 1
ATOM 724 C C . LEU A 1 90 ? -8.166 -0.742 -18.641 1.00 98.56 90 LEU A C 1
ATOM 726 O O . LEU A 1 90 ? -7.019 -1.017 -18.988 1.00 98.56 90 LEU A O 1
ATOM 730 N N . THR A 1 91 ? -9.150 -0.594 -19.529 1.00 98.31 91 THR A N 1
ATOM 731 C CA . THR A 1 91 ? -8.953 -0.763 -20.977 1.00 98.31 91 THR A CA 1
ATOM 732 C C . THR A 1 91 ? -8.013 0.299 -21.541 1.00 98.31 91 THR A C 1
ATOM 734 O O . THR A 1 91 ? -7.072 -0.034 -22.261 1.00 98.31 91 THR A O 1
ATOM 737 N N . LYS A 1 92 ? -8.198 1.568 -21.154 1.00 98.38 92 LYS A N 1
ATOM 738 C CA . LYS A 1 92 ? -7.331 2.684 -21.562 1.00 98.38 92 LYS A CA 1
ATOM 739 C C . LYS A 1 92 ? -5.868 2.453 -21.186 1.00 98.38 92 LYS A C 1
ATOM 741 O O . LYS A 1 92 ? -4.976 2.806 -21.954 1.00 98.38 92 LYS A O 1
ATOM 746 N N . TRP A 1 93 ? -5.615 1.880 -20.011 1.00 98.25 93 TRP A N 1
ATOM 747 C CA . TRP A 1 93 ? -4.262 1.698 -19.485 1.00 98.25 93 TRP A CA 1
ATOM 748 C C . TRP A 1 93 ? -3.705 0.283 -19.646 1.00 98.25 93 TRP A C 1
ATOM 750 O O . TRP A 1 93 ? -2.593 0.037 -19.187 1.00 98.25 93 TRP A O 1
ATOM 760 N N . LYS A 1 94 ? -4.399 -0.622 -20.350 1.00 98.12 94 LYS A N 1
ATOM 761 C CA . LYS A 1 94 ? -4.033 -2.046 -20.472 1.00 98.12 94 LYS A CA 1
ATOM 762 C C . LYS A 1 94 ? -2.567 -2.291 -20.834 1.00 98.12 94 LYS A C 1
ATOM 764 O O . LYS A 1 94 ? -1.914 -3.130 -20.216 1.00 98.12 94 LYS A O 1
ATOM 769 N N . ASN A 1 95 ? -2.017 -1.496 -21.749 1.00 97.62 95 ASN A N 1
ATOM 770 C CA . ASN A 1 95 ? -0.627 -1.617 -22.206 1.00 97.62 95 ASN A CA 1
ATOM 771 C C . ASN A 1 95 ? 0.426 -1.230 -21.150 1.00 97.62 95 ASN A C 1
ATOM 773 O O . ASN A 1 95 ? 1.609 -1.457 -21.360 1.00 97.62 95 ASN A O 1
ATOM 777 N N . ARG A 1 96 ? 0.028 -0.635 -20.019 1.00 98.00 96 ARG A N 1
ATOM 778 C CA . ARG A 1 96 ? 0.926 -0.234 -18.921 1.00 98.00 96 ARG A CA 1
ATOM 779 C C . ARG A 1 96 ? 0.904 -1.202 -17.734 1.00 98.00 96 ARG A C 1
ATOM 781 O O . ARG A 1 96 ? 1.599 -0.953 -16.753 1.00 98.00 96 ARG A O 1
ATOM 788 N N . PHE A 1 97 ? 0.101 -2.265 -17.815 1.00 98.56 97 PHE A N 1
ATOM 789 C CA . PHE A 1 97 ? -0.079 -3.275 -16.764 1.00 98.56 97 PHE A CA 1
ATOM 790 C C . PHE A 1 97 ? 0.554 -4.634 -17.098 1.00 98.56 97 PHE A C 1
ATOM 792 O O . PHE A 1 97 ? 0.380 -5.589 -16.344 1.00 98.56 97 PHE A O 1
ATOM 799 N N . PHE A 1 98 ? 1.314 -4.734 -18.190 1.00 98.62 98 PHE A N 1
ATOM 800 C CA . PHE A 1 98 ? 2.160 -5.901 -18.437 1.00 98.62 98 PHE A CA 1
ATOM 801 C C . PHE A 1 98 ? 3.338 -5.909 -17.466 1.00 98.62 98 PHE A C 1
ATOM 803 O O . PHE A 1 98 ? 4.060 -4.917 -17.342 1.00 98.62 98 PHE A O 1
ATOM 810 N N . LEU A 1 99 ? 3.531 -7.025 -16.766 1.00 98.25 99 LEU A N 1
ATOM 811 C CA . LEU A 1 99 ? 4.635 -7.185 -15.826 1.00 98.25 99 LEU A CA 1
ATOM 812 C C . LEU A 1 99 ? 5.982 -7.193 -16.555 1.00 98.25 99 LEU A C 1
ATOM 814 O O . LEU A 1 99 ? 6.935 -6.550 -16.105 1.00 98.25 99 LEU A O 1
ATOM 818 N N . PHE A 1 100 ? 6.044 -7.883 -17.694 1.00 97.56 100 PHE A N 1
ATOM 819 C CA . PHE A 1 100 ? 7.203 -7.886 -18.575 1.00 97.56 100 PHE A CA 1
ATOM 820 C C . PHE A 1 100 ? 6.846 -7.148 -19.851 1.00 97.56 100 PHE A C 1
ATOM 822 O O . PHE A 1 100 ? 5.947 -7.547 -20.581 1.00 97.56 100 PHE A O 1
ATOM 829 N N . ASP A 1 101 ? 7.549 -6.054 -20.102 1.00 96.19 101 ASP A N 1
ATOM 830 C CA . ASP A 1 101 ? 7.414 -5.268 -21.318 1.00 96.19 101 ASP A CA 1
ATOM 831 C C . ASP A 1 101 ? 8.742 -4.549 -21.590 1.00 96.19 101 ASP A C 1
ATOM 833 O O . ASP A 1 101 ? 9.513 -4.250 -20.664 1.00 96.19 101 ASP A O 1
ATOM 837 N N . ASP A 1 102 ? 9.038 -4.298 -22.862 1.00 93.56 102 ASP A N 1
ATOM 838 C CA . ASP A 1 102 ? 10.292 -3.659 -23.268 1.00 93.56 102 ASP A CA 1
ATOM 839 C C . ASP A 1 102 ? 10.238 -2.137 -23.102 1.00 93.56 102 ASP A C 1
ATOM 841 O O . ASP A 1 102 ? 11.273 -1.507 -22.887 1.00 93.56 102 ASP A O 1
ATOM 845 N N . GLN A 1 103 ? 9.043 -1.545 -23.161 1.00 93.50 103 GLN A N 1
ATOM 846 C CA . GLN A 1 103 ? 8.827 -0.101 -23.092 1.00 93.50 103 GLN A CA 1
ATOM 847 C C . GLN A 1 103 ? 8.156 0.321 -21.783 1.00 93.50 103 GLN A C 1
ATOM 849 O O . GLN A 1 103 ? 8.591 1.284 -21.147 1.00 93.50 103 GLN A O 1
ATOM 854 N N . TYR A 1 104 ? 7.120 -0.401 -21.355 1.00 95.75 104 TYR A N 1
ATOM 855 C CA . TYR A 1 104 ? 6.266 -0.027 -20.229 1.00 95.75 104 TYR A CA 1
ATOM 856 C C . TYR A 1 104 ? 6.058 -1.155 -19.206 1.00 95.75 104 TYR A C 1
ATOM 858 O O . TYR A 1 104 ? 4.913 -1.464 -18.870 1.00 95.75 104 TYR A O 1
ATOM 866 N N . PRO A 1 105 ? 7.135 -1.752 -18.664 1.00 97.38 105 PRO A N 1
ATOM 867 C CA . PRO A 1 105 ? 7.005 -2.786 -17.645 1.00 97.38 105 PRO A CA 1
ATOM 868 C C . PRO A 1 105 ? 6.358 -2.190 -16.387 1.00 97.38 105 PRO A C 1
ATOM 870 O O . PRO A 1 105 ? 6.787 -1.143 -15.885 1.00 97.38 105 PRO A O 1
ATOM 873 N N . PHE A 1 106 ? 5.313 -2.837 -15.875 1.00 98.31 106 PHE A N 1
ATOM 874 C CA . PHE A 1 106 ? 4.512 -2.311 -14.774 1.00 98.31 106 PHE A CA 1
ATOM 875 C C . PHE A 1 106 ? 5.378 -2.001 -13.544 1.00 98.31 106 PHE A C 1
ATOM 877 O O . PHE A 1 106 ? 6.095 -2.863 -13.032 1.00 98.31 106 PHE A O 1
ATOM 884 N N . MET A 1 107 ? 5.316 -0.743 -13.085 1.00 97.31 107 MET A N 1
ATOM 885 C CA . MET A 1 107 ? 6.070 -0.201 -11.940 1.00 97.31 107 MET A CA 1
ATOM 886 C C . MET A 1 107 ? 7.584 -0.490 -11.950 1.00 97.31 107 MET A C 1
ATOM 888 O O . MET A 1 107 ? 8.233 -0.538 -10.900 1.00 97.31 107 MET A O 1
ATOM 892 N N . GLN A 1 108 ? 8.153 -0.630 -13.145 1.00 97.75 108 GLN A N 1
ATOM 893 C CA . GLN A 1 108 ? 9.571 -0.853 -13.404 1.00 97.75 108 GLN A CA 1
ATOM 894 C C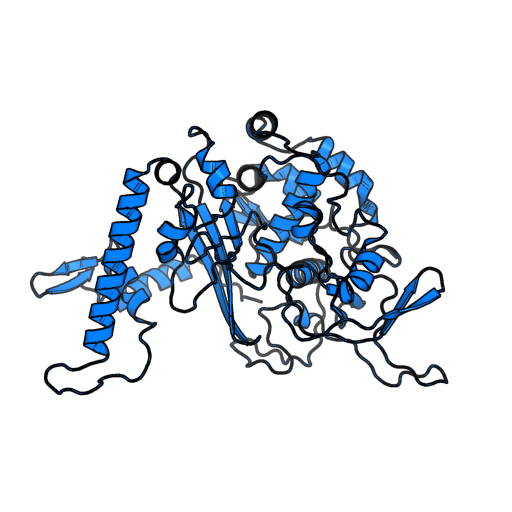 . GLN A 1 108 ? 10.128 0.234 -14.333 1.00 97.75 108 GLN A C 1
ATOM 896 O O . GLN A 1 108 ? 9.394 1.050 -14.890 1.00 97.75 108 GLN A O 1
ATOM 901 N N . VAL A 1 109 ? 11.450 0.260 -14.500 1.00 97.06 109 VAL A N 1
ATOM 902 C CA . VAL A 1 109 ? 12.152 1.197 -15.386 1.00 97.06 109 VAL A CA 1
ATOM 903 C C . VAL A 1 109 ? 12.737 0.424 -16.565 1.00 97.06 109 VAL A C 1
ATOM 905 O O . VAL A 1 109 ? 13.716 -0.308 -16.415 1.00 97.06 109 VAL A O 1
ATOM 908 N N . ALA A 1 110 ? 12.144 0.596 -17.746 1.00 95.56 110 ALA A N 1
ATOM 909 C CA . ALA A 1 110 ? 12.706 0.081 -18.992 1.00 95.56 110 ALA A CA 1
ATOM 910 C C . ALA A 1 110 ? 14.105 0.668 -19.254 1.00 95.56 110 ALA A C 1
ATOM 912 O O . ALA A 1 110 ? 14.360 1.840 -18.965 1.00 95.56 110 ALA A O 1
ATOM 913 N N . GLY A 1 111 ? 15.013 -0.157 -19.781 1.00 95.31 111 GLY A N 1
ATOM 914 C CA . GLY A 1 111 ? 16.384 0.251 -20.109 1.00 95.31 111 GLY A CA 1
ATOM 915 C C . GLY A 1 111 ? 17.286 0.556 -18.908 1.00 95.31 111 GLY A C 1
ATOM 916 O O . GLY A 1 111 ? 18.364 1.112 -19.099 1.00 95.31 111 GLY A O 1
ATOM 917 N N . LEU A 1 112 ? 16.869 0.236 -17.677 1.00 97.12 112 LEU A N 1
ATOM 918 C CA . LEU A 1 112 ? 17.723 0.356 -16.495 1.00 97.12 112 LEU A CA 1
ATOM 919 C C . LEU A 1 112 ? 18.861 -0.668 -16.556 1.00 97.12 112 LEU A C 1
ATOM 921 O O . LEU A 1 112 ? 18.606 -1.865 -16.658 1.00 97.12 112 LEU A O 1
ATOM 925 N N . ASP A 1 113 ? 20.095 -0.191 -16.425 1.00 96.31 113 ASP A N 1
ATOM 926 C CA . ASP A 1 113 ? 21.307 -1.007 -16.381 1.00 96.31 113 ASP A CA 1
ATOM 927 C C . ASP A 1 113 ? 22.262 -0.454 -15.316 1.00 96.31 113 ASP A C 1
ATOM 929 O O . ASP A 1 113 ? 22.735 0.682 -15.406 1.00 96.31 113 ASP A O 1
ATOM 933 N N . LEU A 1 114 ? 22.520 -1.242 -14.268 1.00 95.31 114 LEU A N 1
ATOM 934 C CA . LEU A 1 114 ? 23.392 -0.844 -13.154 1.00 95.31 114 LEU A CA 1
ATOM 935 C C . LEU A 1 114 ? 24.798 -1.441 -13.246 1.00 95.31 114 LEU A C 1
ATOM 937 O O . LEU A 1 114 ? 25.646 -1.143 -12.397 1.00 95.31 114 LEU A O 1
ATOM 941 N N . ASN A 1 115 ? 25.058 -2.277 -14.248 1.00 95.00 115 ASN A N 1
ATOM 942 C CA . ASN A 1 115 ? 26.354 -2.908 -14.419 1.00 95.00 115 ASN A CA 1
ATOM 943 C C . ASN A 1 115 ? 27.453 -1.879 -14.705 1.00 95.00 115 ASN A C 1
ATOM 945 O O . ASN A 1 115 ? 27.218 -0.783 -15.216 1.00 95.00 115 ASN A O 1
ATOM 949 N N . GLU A 1 116 ? 28.688 -2.248 -14.373 1.00 92.69 116 GLU A N 1
ATOM 950 C CA . GLU A 1 116 ? 29.868 -1.495 -14.798 1.00 92.69 116 GLU A CA 1
ATOM 951 C C . GLU A 1 116 ? 30.529 -2.211 -15.965 1.00 92.69 116 GLU A C 1
ATOM 953 O O . GLU A 1 116 ? 30.746 -3.423 -15.908 1.00 92.69 116 GLU A O 1
ATOM 958 N N . TYR A 1 117 ? 30.912 -1.451 -16.986 1.00 92.31 117 TYR A N 1
ATOM 959 C CA . TYR A 1 117 ? 31.575 -1.957 -18.182 1.00 92.31 117 TYR A CA 1
ATOM 960 C C . TYR A 1 117 ? 32.970 -1.344 -18.314 1.00 92.31 117 TYR A C 1
ATOM 962 O O . TYR A 1 117 ? 33.231 -0.226 -17.867 1.00 92.31 117 TYR A O 1
ATOM 970 N N . GLN A 1 118 ? 33.886 -2.099 -18.907 1.00 92.25 118 GLN A N 1
ATOM 971 C CA . GLN A 1 118 ? 35.183 -1.600 -19.353 1.00 92.25 118 GLN A CA 1
ATOM 972 C C . GLN A 1 118 ? 35.018 -0.759 -20.637 1.00 92.25 118 GLN A C 1
ATOM 974 O O . GLN A 1 118 ? 34.006 -0.904 -21.325 1.00 92.25 118 GLN A O 1
ATOM 979 N N . PRO A 1 119 ? 36.014 0.064 -21.031 1.00 89.19 119 PRO A N 1
ATOM 980 C CA . PRO A 1 119 ? 35.955 0.840 -22.279 1.00 89.19 119 PRO A CA 1
ATOM 981 C C . PRO A 1 119 ? 35.744 -0.006 -23.546 1.00 89.19 119 PRO A C 1
ATOM 983 O O . PRO A 1 119 ? 35.193 0.476 -24.525 1.00 89.19 119 PRO A O 1
ATOM 986 N N . ASN A 1 120 ? 36.150 -1.279 -23.518 1.00 89.56 120 ASN A N 1
ATOM 987 C CA . ASN A 1 120 ? 35.953 -2.248 -24.603 1.00 89.56 120 ASN A CA 1
ATOM 988 C C . ASN A 1 120 ? 34.552 -2.906 -24.606 1.00 89.56 120 ASN A C 1
ATOM 990 O O . ASN A 1 120 ? 34.337 -3.865 -25.342 1.00 89.56 120 ASN A O 1
ATOM 994 N N . GLY A 1 121 ? 33.631 -2.461 -23.743 1.00 87.38 121 GLY A N 1
ATOM 995 C CA . GLY A 1 121 ? 32.270 -2.989 -23.623 1.00 87.38 121 GLY A CA 1
ATOM 996 C C . GLY A 1 121 ? 32.129 -4.270 -22.793 1.00 87.38 121 GLY A C 1
ATOM 997 O O . GLY A 1 121 ? 31.007 -4.703 -22.540 1.00 87.38 121 GLY A O 1
ATOM 998 N N . LYS A 1 122 ? 33.224 -4.882 -22.318 1.00 91.56 122 LYS A N 1
ATOM 999 C CA . LYS A 1 122 ? 33.143 -6.082 -21.470 1.00 91.56 122 LYS A CA 1
ATOM 1000 C C . LYS A 1 122 ? 32.624 -5.743 -20.076 1.00 91.56 122 LYS A C 1
ATOM 1002 O O . LYS A 1 122 ? 33.004 -4.726 -19.490 1.00 91.56 122 LYS A O 1
ATOM 1007 N N . LEU A 1 123 ? 31.797 -6.630 -19.523 1.00 92.56 123 LEU A N 1
ATOM 1008 C CA . LEU A 1 123 ? 31.282 -6.514 -18.162 1.00 92.56 123 LEU A CA 1
ATOM 1009 C C . LEU A 1 123 ? 32.447 -6.504 -17.162 1.00 92.56 123 LEU A C 1
ATOM 1011 O O . LEU A 1 123 ? 33.208 -7.464 -17.061 1.00 92.56 123 LEU A O 1
ATOM 1015 N N . LYS A 1 124 ? 32.591 -5.402 -16.427 1.00 93.50 124 LYS A N 1
ATOM 1016 C CA . LYS A 1 124 ? 33.561 -5.250 -15.338 1.00 93.50 124 LYS A CA 1
ATOM 1017 C C . LYS A 1 124 ? 32.982 -5.755 -14.022 1.00 93.50 124 LYS A C 1
ATOM 1019 O O . LYS A 1 124 ? 33.690 -6.385 -13.243 1.00 93.50 124 LYS A O 1
ATOM 1024 N N . LYS A 1 125 ? 31.716 -5.429 -13.754 1.00 92.12 125 LYS A N 1
ATOM 1025 C CA . LYS A 1 125 ? 31.036 -5.796 -12.513 1.00 92.12 125 LYS A CA 1
ATOM 1026 C C . LYS A 1 125 ? 29.543 -5.971 -12.748 1.00 92.12 125 LYS A C 1
ATOM 1028 O O . LYS A 1 125 ? 28.873 -5.017 -13.143 1.00 92.12 125 LYS A O 1
ATOM 1033 N N . ASP A 1 126 ? 29.056 -7.167 -12.435 1.00 90.94 126 ASP A N 1
ATOM 1034 C CA . ASP A 1 126 ? 27.632 -7.465 -12.326 1.00 90.94 126 ASP A CA 1
ATOM 1035 C C . ASP A 1 126 ? 27.068 -6.825 -11.045 1.00 90.94 126 ASP A C 1
ATOM 1037 O O . ASP A 1 126 ? 27.595 -7.033 -9.946 1.00 90.94 126 ASP A O 1
ATOM 1041 N N . LYS A 1 127 ? 26.029 -6.001 -11.195 1.00 90.81 127 LYS A N 1
ATOM 1042 C CA . LYS A 1 127 ? 25.283 -5.385 -10.087 1.00 90.81 127 LYS A CA 1
ATOM 1043 C C . LYS A 1 127 ? 23.828 -5.847 -10.025 1.00 90.81 127 LYS A C 1
ATOM 1045 O O . LYS A 1 127 ? 22.998 -5.153 -9.439 1.00 90.81 127 LYS A O 1
ATOM 1050 N N . THR A 1 128 ? 23.507 -6.984 -10.630 1.00 90.38 128 THR A N 1
ATOM 1051 C CA . THR A 1 128 ? 22.214 -7.633 -10.432 1.00 90.38 128 THR A CA 1
ATOM 1052 C C . THR A 1 128 ? 22.073 -8.144 -8.997 1.00 90.38 128 THR A C 1
ATOM 1054 O O . THR A 1 128 ? 23.023 -8.629 -8.371 1.00 90.38 128 THR A O 1
ATOM 1057 N N . ASP A 1 129 ? 20.858 -8.065 -8.472 1.00 87.38 129 ASP A N 1
ATOM 1058 C CA . ASP A 1 129 ? 20.462 -8.643 -7.192 1.00 87.38 129 ASP A CA 1
ATOM 1059 C C . ASP A 1 129 ? 19.383 -9.710 -7.413 1.00 87.38 129 ASP A C 1
ATOM 1061 O O . ASP A 1 129 ? 18.652 -9.675 -8.403 1.00 87.38 129 ASP A O 1
ATOM 1065 N N . GLY A 1 130 ? 19.302 -10.681 -6.499 1.00 87.69 130 GLY A N 1
ATOM 1066 C CA . GLY A 1 130 ? 18.231 -11.678 -6.517 1.00 87.69 130 GLY A CA 1
ATOM 1067 C C . GLY A 1 130 ? 16.885 -11.048 -6.160 1.00 87.69 130 GLY A C 1
ATOM 1068 O O . GLY A 1 130 ? 16.835 -10.065 -5.413 1.00 87.69 130 GLY A O 1
ATOM 1069 N N . LEU A 1 131 ? 15.788 -11.622 -6.659 1.00 88.94 131 LEU A N 1
ATOM 1070 C CA . LEU A 1 131 ? 14.451 -11.054 -6.439 1.00 88.94 131 LEU A CA 1
ATOM 1071 C C . LEU A 1 131 ? 14.049 -11.001 -4.960 1.00 88.94 131 LEU A C 1
ATOM 1073 O O . LEU A 1 131 ? 13.307 -10.100 -4.583 1.00 88.94 131 LEU A O 1
ATOM 1077 N N . MET A 1 132 ? 14.604 -11.866 -4.104 1.00 84.31 132 MET A N 1
ATOM 1078 C CA . MET A 1 132 ? 14.356 -11.858 -2.652 1.00 84.31 132 MET A CA 1
ATOM 1079 C C . MET A 1 132 ? 14.605 -10.510 -1.972 1.00 84.31 132 MET A C 1
ATOM 1081 O O . MET A 1 132 ? 13.965 -10.210 -0.972 1.00 84.31 132 MET A O 1
ATOM 1085 N N . VAL A 1 133 ? 15.457 -9.648 -2.539 1.00 83.44 133 VAL A N 1
ATOM 1086 C CA . VAL A 1 133 ? 15.685 -8.284 -2.025 1.00 83.44 133 VAL A CA 1
ATOM 1087 C C . VAL A 1 133 ? 14.404 -7.432 -2.033 1.00 83.44 133 VAL A C 1
ATOM 1089 O O . VAL A 1 133 ? 14.287 -6.482 -1.256 1.00 83.44 133 VAL A O 1
ATOM 1092 N N . LEU A 1 134 ? 13.432 -7.760 -2.890 1.00 87.06 134 LEU A N 1
ATOM 1093 C CA . LEU A 1 134 ? 12.126 -7.098 -2.936 1.00 87.06 134 LEU A CA 1
ATOM 1094 C C . LEU A 1 134 ? 11.223 -7.476 -1.753 1.00 87.06 134 LEU A C 1
ATOM 1096 O O . LEU A 1 134 ? 10.337 -6.699 -1.394 1.00 87.06 134 LEU A O 1
ATOM 1100 N N . VAL A 1 135 ? 11.445 -8.640 -1.138 1.00 83.56 135 VAL A N 1
ATOM 1101 C CA . VAL A 1 135 ? 10.651 -9.130 -0.009 1.00 83.56 135 VAL A CA 1
ATOM 1102 C C . VAL A 1 135 ? 11.314 -8.667 1.271 1.00 83.56 135 VAL A C 1
ATOM 1104 O O . VAL A 1 135 ? 12.363 -9.156 1.678 1.00 83.56 135 VAL A O 1
ATOM 1107 N N . ARG A 1 136 ? 10.697 -7.691 1.933 1.00 76.06 136 ARG A N 1
ATOM 1108 C CA . ARG A 1 136 ? 11.300 -7.086 3.123 1.00 76.06 136 ARG A CA 1
ATOM 1109 C C . ARG A 1 136 ? 11.389 -8.053 4.310 1.00 76.06 136 ARG A C 1
ATOM 1111 O O . ARG A 1 136 ? 12.215 -7.836 5.189 1.00 76.06 136 ARG A O 1
ATOM 1118 N N . GLU A 1 137 ? 10.539 -9.072 4.323 1.00 72.19 137 GLU A N 1
ATOM 1119 C CA . GLU A 1 137 ? 10.437 -10.095 5.370 1.00 72.19 137 GLU A CA 1
ATOM 1120 C C . GLU A 1 137 ? 11.467 -11.219 5.190 1.00 72.19 137 GLU A C 1
ATOM 1122 O O . GLU A 1 137 ? 11.776 -11.915 6.153 1.00 72.19 137 GLU A O 1
ATOM 1127 N N . ALA A 1 138 ? 12.042 -11.349 3.991 1.00 66.19 138 ALA A N 1
ATOM 1128 C CA . ALA A 1 138 ? 13.037 -12.360 3.673 1.00 66.19 138 ALA A CA 1
ATOM 1129 C C . ALA A 1 138 ? 14.428 -12.016 4.245 1.00 66.19 138 ALA A C 1
ATOM 1131 O O . ALA A 1 138 ? 14.782 -10.836 4.389 1.00 66.19 138 ALA A O 1
ATOM 1132 N N . PRO A 1 139 ? 15.264 -13.030 4.537 1.00 57.78 139 PRO A N 1
ATOM 1133 C CA . PRO A 1 139 ? 16.640 -12.810 4.959 1.00 57.78 139 PRO A CA 1
ATOM 1134 C C . PRO A 1 139 ? 17.464 -12.138 3.844 1.00 57.78 139 PRO A C 1
ATOM 1136 O O . PRO A 1 139 ? 17.650 -12.671 2.753 1.00 57.78 139 PRO A O 1
ATOM 1139 N N . ASP A 1 140 ? 18.004 -10.950 4.129 1.00 57.94 140 ASP A N 1
ATOM 1140 C CA . ASP A 1 140 ? 18.952 -10.262 3.240 1.00 57.94 140 ASP A CA 1
ATOM 1141 C C . ASP A 1 140 ? 20.343 -10.941 3.284 1.00 57.94 140 ASP A C 1
ATOM 1143 O O . ASP A 1 140 ? 20.654 -11.687 4.212 1.00 57.94 140 ASP A O 1
ATOM 1147 N N . LYS A 1 141 ? 21.248 -10.608 2.352 1.00 53.47 141 LYS A N 1
ATOM 1148 C CA . LYS A 1 141 ? 22.651 -11.083 2.255 1.00 53.47 141 LYS A CA 1
ATOM 1149 C C . LYS A 1 141 ? 23.465 -10.984 3.557 1.00 53.47 141 LYS A C 1
ATOM 1151 O O . LYS A 1 141 ? 24.535 -11.576 3.660 1.00 53.47 141 LYS A O 1
ATOM 1156 N N . ARG A 1 142 ? 23.010 -10.187 4.529 1.00 51.44 142 ARG A N 1
ATOM 1157 C CA . ARG A 1 142 ? 23.622 -9.997 5.860 1.00 51.44 142 ARG A CA 1
ATOM 1158 C C . ARG A 1 142 ? 22.628 -10.189 7.017 1.00 51.44 142 ARG A C 1
ATOM 1160 O O . ARG A 1 142 ? 22.956 -9.857 8.157 1.00 51.44 142 ARG A O 1
ATOM 1167 N N . GLY A 1 143 ? 21.405 -10.629 6.724 1.00 53.09 143 GLY A N 1
ATOM 1168 C CA . GLY A 1 143 ? 20.345 -10.862 7.700 1.00 53.09 143 GLY A CA 1
ATOM 1169 C C . GLY A 1 143 ? 20.592 -12.136 8.504 1.00 53.09 143 GLY A C 1
ATOM 1170 O O . GLY A 1 143 ? 21.257 -13.058 8.039 1.00 53.09 143 GLY A O 1
ATOM 1171 N N . ARG A 1 144 ? 20.070 -12.191 9.733 1.00 47.50 144 ARG A N 1
ATOM 1172 C CA . ARG A 1 144 ? 20.010 -13.455 10.471 1.00 47.50 144 ARG A CA 1
ATOM 1173 C C . ARG A 1 144 ? 18.918 -14.311 9.838 1.00 47.50 144 ARG A C 1
ATOM 1175 O O . ARG A 1 144 ? 17.793 -13.842 9.711 1.00 47.50 144 ARG A O 1
ATOM 1182 N N . ILE A 1 145 ? 19.265 -15.539 9.477 1.00 51.44 145 ILE A N 1
ATOM 1183 C CA . ILE A 1 145 ? 18.307 -16.575 9.100 1.00 51.44 145 ILE A CA 1
ATOM 1184 C C . ILE A 1 145 ? 17.435 -16.863 10.329 1.00 51.44 145 ILE A C 1
ATOM 1186 O O . ILE A 1 145 ? 17.939 -17.301 11.364 1.00 51.44 145 ILE A O 1
ATOM 1190 N N . LEU A 1 146 ? 16.145 -16.558 10.236 1.00 46.25 146 LEU A N 1
ATOM 1191 C CA . LEU A 1 146 ? 15.140 -16.894 11.239 1.00 46.25 146 LEU A CA 1
ATOM 1192 C C . LEU A 1 146 ? 14.106 -17.769 10.535 1.00 46.25 146 LEU A C 1
ATOM 1194 O O . LEU A 1 146 ? 13.293 -17.255 9.782 1.00 46.25 146 LEU A O 1
ATOM 1198 N N . PHE A 1 147 ? 14.190 -19.083 10.748 1.00 44.00 147 PHE A N 1
ATOM 1199 C CA . PHE A 1 147 ? 13.257 -20.098 10.230 1.00 44.00 147 PHE A CA 1
ATOM 1200 C C . PHE A 1 147 ? 13.150 -20.249 8.693 1.00 44.00 147 PHE A C 1
ATOM 1202 O O . PHE A 1 147 ? 12.429 -21.131 8.244 1.00 44.00 147 PHE A O 1
ATOM 1209 N N . ASP A 1 148 ? 13.924 -19.494 7.902 1.00 49.75 148 ASP A N 1
ATOM 1210 C CA . ASP A 1 148 ? 14.085 -19.661 6.445 1.00 49.75 148 ASP A CA 1
ATOM 1211 C C . ASP A 1 148 ? 15.529 -20.078 6.104 1.00 49.75 148 ASP A C 1
ATOM 1213 O O . ASP A 1 148 ? 16.468 -19.312 6.307 1.00 49.75 148 ASP A O 1
ATOM 1217 N N . HIS A 1 149 ? 15.725 -21.294 5.584 1.00 53.56 149 HIS A N 1
ATOM 1218 C CA . HIS A 1 149 ? 17.050 -21.827 5.238 1.00 53.56 149 HIS A CA 1
ATOM 1219 C C . HIS A 1 149 ? 17.669 -21.221 3.966 1.00 53.56 149 HIS A C 1
ATOM 1221 O O . HIS A 1 149 ? 18.813 -21.552 3.644 1.00 53.56 149 HIS A O 1
ATOM 1227 N N . ARG A 1 150 ? 16.958 -20.344 3.247 1.00 54.53 150 ARG A N 1
ATOM 1228 C CA . ARG A 1 150 ? 17.483 -19.670 2.055 1.00 54.53 150 ARG A CA 1
ATOM 1229 C C . ARG A 1 150 ? 18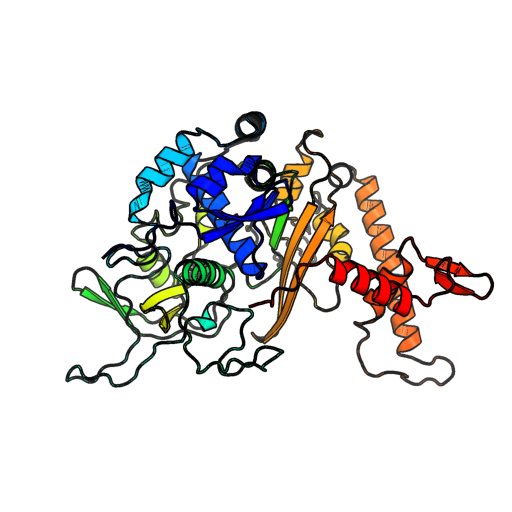.596 -18.697 2.438 1.00 54.53 150 ARG A C 1
ATOM 1231 O O . ARG A 1 150 ? 18.479 -17.880 3.353 1.00 54.53 150 ARG A O 1
ATOM 1238 N N . VAL A 1 151 ? 19.701 -18.759 1.702 1.00 54.19 151 VAL A N 1
ATOM 1239 C CA . VAL A 1 151 ? 20.839 -17.845 1.875 1.00 54.19 151 VAL A CA 1
ATOM 1240 C C . VAL A 1 151 ? 20.644 -16.658 0.935 1.00 54.19 151 VAL A C 1
ATOM 1242 O O . VAL A 1 151 ? 20.322 -16.854 -0.229 1.00 54.19 151 VAL A O 1
ATOM 1245 N N . GLY A 1 152 ? 20.904 -15.418 1.369 1.00 54.06 152 GLY A N 1
ATOM 1246 C CA . GLY A 1 152 ? 20.718 -14.216 0.528 1.00 54.06 152 GLY A CA 1
ATOM 1247 C C . GLY A 1 152 ? 21.560 -14.156 -0.767 1.00 54.06 152 GLY A C 1
ATOM 1248 O O . GLY A 1 152 ? 21.477 -13.187 -1.524 1.00 54.06 152 GLY A O 1
ATOM 1249 N N . THR A 1 153 ? 22.404 -15.160 -1.022 1.00 61.16 153 THR A N 1
ATOM 1250 C CA . THR A 1 153 ? 23.120 -15.379 -2.288 1.00 61.16 153 THR A CA 1
ATOM 1251 C C . THR A 1 153 ? 22.356 -16.251 -3.286 1.00 61.16 153 THR A C 1
ATOM 1253 O O . THR A 1 153 ? 22.707 -16.241 -4.465 1.00 61.16 153 THR A O 1
ATOM 1256 N N . GLU A 1 154 ? 21.346 -17.003 -2.851 1.00 67.12 154 GLU A N 1
ATOM 1257 C CA . GLU A 1 154 ? 20.510 -17.816 -3.729 1.00 67.12 154 GLU A CA 1
ATOM 1258 C C . GLU A 1 154 ? 19.615 -16.929 -4.600 1.00 67.12 154 GLU A C 1
ATOM 1260 O O . GLU A 1 154 ? 19.108 -15.888 -4.177 1.00 67.12 154 GLU A O 1
ATOM 1265 N N . ARG A 1 155 ? 19.436 -17.350 -5.853 1.00 81.50 155 ARG A N 1
ATOM 1266 C CA . ARG A 1 155 ? 18.563 -16.692 -6.831 1.00 81.50 155 ARG A CA 1
ATOM 1267 C C . ARG A 1 155 ? 17.541 -17.711 -7.345 1.00 81.50 155 ARG A C 1
ATOM 1269 O O . ARG A 1 155 ? 17.690 -18.193 -8.473 1.00 81.50 155 ARG A O 1
ATOM 1276 N N . PRO A 1 156 ? 16.571 -18.119 -6.506 1.00 85.81 156 PRO A N 1
ATOM 1277 C CA . PRO A 1 156 ? 15.511 -19.015 -6.943 1.00 85.81 156 PRO A CA 1
ATOM 1278 C C . PRO A 1 156 ? 14.657 -18.339 -8.016 1.00 85.81 156 PRO A C 1
ATOM 1280 O O . PRO A 1 156 ? 14.642 -17.113 -8.155 1.00 85.81 156 PRO A O 1
ATOM 1283 N N . GLU A 1 157 ? 13.983 -19.167 -8.803 1.00 90.06 157 GLU A N 1
ATOM 1284 C CA . GLU A 1 157 ? 13.053 -18.694 -9.818 1.00 90.06 157 GLU A CA 1
ATOM 1285 C C . GLU A 1 157 ? 11.687 -18.420 -9.198 1.00 90.06 157 GLU A C 1
ATOM 1287 O O . GLU A 1 157 ? 11.203 -19.223 -8.403 1.00 90.06 157 GLU A O 1
ATOM 1292 N N . TYR A 1 158 ? 11.075 -17.301 -9.578 1.00 92.81 158 TYR A N 1
ATOM 1293 C CA . TYR A 1 158 ? 9.750 -16.904 -9.119 1.00 92.81 158 TYR A CA 1
ATOM 1294 C C . TYR A 1 158 ? 8.747 -16.890 -10.263 1.00 92.81 158 TYR A C 1
ATOM 1296 O O . TYR A 1 158 ? 9.052 -16.506 -11.396 1.00 92.81 158 TYR A O 1
ATOM 1304 N N . GLU A 1 159 ? 7.513 -17.253 -9.943 1.00 96.19 159 GLU A N 1
ATOM 1305 C CA . GLU A 1 159 ? 6.391 -17.105 -10.856 1.00 96.19 159 GLU A CA 1
ATOM 1306 C C . GLU A 1 159 ? 6.041 -15.627 -11.057 1.00 96.19 159 GLU A C 1
ATOM 1308 O O . GLU A 1 159 ? 6.184 -14.797 -10.156 1.00 96.19 159 GLU A O 1
ATOM 1313 N N . SER A 1 160 ? 5.500 -15.289 -12.226 1.00 97.56 160 SER A N 1
ATOM 1314 C CA . SER A 1 160 ? 5.131 -13.913 -12.577 1.00 97.56 160 SER A CA 1
ATOM 1315 C C . SER A 1 160 ? 4.203 -13.259 -11.539 1.00 97.56 160 SER A C 1
ATOM 1317 O O . SER A 1 160 ? 4.412 -12.107 -11.157 1.00 97.56 160 SER A O 1
ATOM 1319 N N . LYS A 1 161 ? 3.242 -14.012 -10.986 1.00 97.12 161 LYS A N 1
ATOM 1320 C CA . LYS A 1 161 ? 2.350 -13.536 -9.915 1.00 97.12 161 LYS A CA 1
ATOM 1321 C C . LYS A 1 161 ? 3.093 -13.159 -8.629 1.00 97.12 161 LYS A C 1
ATOM 1323 O O . LYS A 1 161 ? 2.771 -12.148 -8.008 1.00 97.12 161 LYS A O 1
ATOM 1328 N N . GLN A 1 162 ? 4.120 -13.926 -8.258 1.00 96.19 162 GLN A N 1
ATOM 1329 C CA . GLN A 1 162 ? 4.954 -13.646 -7.089 1.00 96.19 162 GLN A CA 1
ATOM 1330 C C . GLN A 1 162 ? 5.783 -12.385 -7.338 1.00 96.19 162 GLN A C 1
ATOM 1332 O O . GLN A 1 162 ? 5.779 -11.473 -6.516 1.00 96.19 162 GLN A O 1
ATOM 1337 N N . ILE A 1 163 ? 6.402 -12.272 -8.518 1.00 97.31 163 ILE A N 1
ATOM 1338 C CA . ILE A 1 163 ? 7.195 -11.098 -8.908 1.00 97.31 163 ILE A CA 1
ATOM 1339 C C . ILE A 1 163 ? 6.347 -9.816 -8.866 1.00 97.31 163 ILE A C 1
ATOM 1341 O O . ILE A 1 163 ? 6.810 -8.791 -8.362 1.00 97.31 163 ILE A O 1
ATOM 1345 N N . ALA A 1 164 ? 5.092 -9.864 -9.323 1.00 98.19 164 ALA A N 1
ATOM 1346 C CA . ALA A 1 164 ? 4.174 -8.727 -9.247 1.00 98.19 164 ALA A CA 1
ATOM 1347 C C . ALA A 1 164 ? 3.949 -8.249 -7.799 1.00 98.19 164 ALA A C 1
ATOM 1349 O O . ALA A 1 164 ? 4.091 -7.057 -7.502 1.00 98.19 164 ALA A O 1
ATOM 1350 N N . ARG A 1 165 ? 3.671 -9.182 -6.877 1.00 97.75 165 ARG A N 1
ATOM 1351 C CA . ARG A 1 165 ? 3.497 -8.897 -5.440 1.00 97.75 165 ARG A CA 1
ATOM 1352 C C . ARG A 1 165 ? 4.774 -8.349 -4.807 1.00 97.75 165 ARG A C 1
ATOM 1354 O O . ARG A 1 165 ? 4.723 -7.367 -4.064 1.00 97.75 165 ARG A O 1
ATOM 1361 N N . MET A 1 166 ? 5.921 -8.935 -5.149 1.00 95.75 166 MET A N 1
ATOM 1362 C CA . MET A 1 166 ? 7.241 -8.505 -4.684 1.00 95.75 166 MET A CA 1
ATOM 1363 C C . MET A 1 166 ? 7.543 -7.061 -5.106 1.00 95.75 166 MET A C 1
ATOM 1365 O O . MET A 1 166 ? 7.963 -6.255 -4.277 1.00 95.75 166 MET A O 1
ATOM 1369 N N . ILE A 1 167 ? 7.276 -6.695 -6.366 1.00 97.25 167 ILE A N 1
ATOM 1370 C CA . ILE A 1 167 ? 7.459 -5.320 -6.858 1.00 97.25 167 ILE A CA 1
ATOM 1371 C C . ILE A 1 167 ? 6.580 -4.345 -6.071 1.00 97.25 167 ILE A C 1
ATOM 1373 O O . ILE A 1 167 ? 7.081 -3.328 -5.591 1.00 97.25 167 ILE A O 1
ATOM 1377 N N . LEU A 1 168 ? 5.291 -4.645 -5.891 1.00 97.06 168 LEU A N 1
ATOM 1378 C CA . LEU A 1 168 ? 4.369 -3.769 -5.159 1.00 97.06 168 LEU A CA 1
ATOM 1379 C C . LEU A 1 168 ? 4.773 -3.577 -3.695 1.00 97.06 168 LEU A C 1
ATOM 1381 O O . LEU A 1 168 ? 4.793 -2.445 -3.193 1.00 97.06 168 LEU A O 1
ATOM 1385 N N . SER A 1 169 ? 5.145 -4.671 -3.028 1.00 94.38 169 SER A N 1
ATOM 1386 C CA . SER A 1 169 ? 5.660 -4.633 -1.662 1.00 94.38 169 SER A CA 1
ATOM 1387 C C . SER A 1 169 ? 6.925 -3.782 -1.587 1.00 94.38 169 SER A C 1
ATOM 1389 O O . SER A 1 169 ? 6.997 -2.853 -0.782 1.00 94.38 169 SER A O 1
ATOM 1391 N N . ALA A 1 170 ? 7.881 -3.974 -2.499 1.00 94.19 170 ALA A N 1
ATOM 1392 C CA . ALA A 1 170 ? 9.111 -3.192 -2.536 1.00 94.19 170 ALA A CA 1
ATOM 1393 C C . ALA A 1 170 ? 8.858 -1.696 -2.772 1.00 94.19 170 ALA A C 1
ATOM 1395 O O . ALA A 1 170 ? 9.481 -0.859 -2.108 1.00 94.19 170 ALA A O 1
ATOM 1396 N N . GLN A 1 171 ? 7.932 -1.335 -3.661 1.00 96.00 171 GLN A N 1
ATOM 1397 C CA . GLN A 1 171 ? 7.570 0.063 -3.904 1.00 96.00 171 GLN A CA 1
ATOM 1398 C C . GLN A 1 171 ? 6.969 0.736 -2.657 1.00 96.00 171 GLN A C 1
ATOM 1400 O O . GLN A 1 171 ? 7.140 1.946 -2.476 1.00 96.00 171 GLN A O 1
ATOM 1405 N N . SER A 1 172 ? 6.358 -0.036 -1.754 1.00 94.31 172 SER A N 1
ATOM 1406 C CA . SER A 1 172 ? 5.720 0.455 -0.524 1.00 94.31 172 SER A CA 1
ATOM 1407 C C . SER A 1 172 ? 6.620 0.371 0.720 1.00 94.31 172 SER A C 1
ATOM 1409 O O . SER A 1 172 ? 6.617 1.291 1.541 1.00 94.31 172 SER A O 1
ATOM 1411 N N . TYR A 1 173 ? 7.447 -0.673 0.841 1.00 91.62 173 TYR A N 1
ATOM 1412 C CA . TYR A 1 173 ? 8.143 -1.074 2.075 1.00 91.62 173 TYR A CA 1
ATOM 1413 C C . TYR A 1 173 ? 9.665 -1.266 1.945 1.00 91.62 173 TYR A C 1
ATOM 1415 O O . TYR A 1 173 ? 10.321 -1.683 2.903 1.00 91.62 173 TYR A O 1
ATOM 1423 N N . SER A 1 174 ? 10.285 -0.916 0.815 1.00 89.06 174 SER A N 1
ATOM 1424 C CA . SER A 1 174 ? 11.750 -0.982 0.713 1.00 89.06 174 SER A CA 1
ATOM 1425 C C . SER A 1 174 ? 12.451 -0.066 1.725 1.00 89.06 174 SER A C 1
ATOM 1427 O O . SER A 1 174 ? 12.218 1.147 1.774 1.00 89.06 174 SER A O 1
ATOM 1429 N N . GLY A 1 175 ? 13.369 -0.640 2.505 1.00 80.06 175 GLY A N 1
ATOM 1430 C CA . GLY A 1 175 ? 14.199 0.070 3.481 1.00 80.06 175 GLY A CA 1
ATOM 1431 C C . GLY A 1 175 ? 15.333 0.888 2.854 1.00 80.06 175 GLY A C 1
ATOM 1432 O O . GLY A 1 175 ? 15.441 1.016 1.631 1.00 80.06 175 GLY A O 1
ATOM 1433 N N . THR A 1 176 ? 16.201 1.447 3.703 1.00 68.44 176 THR A N 1
ATOM 1434 C CA . THR A 1 176 ? 17.412 2.131 3.229 1.00 68.44 176 THR A CA 1
ATOM 1435 C C . THR A 1 176 ? 18.531 1.114 2.995 1.00 68.44 176 THR A C 1
ATOM 1437 O O . THR A 1 176 ? 18.756 0.259 3.846 1.00 68.44 176 THR A O 1
ATOM 1440 N N . GLY A 1 177 ? 19.228 1.176 1.855 1.00 58.16 177 GLY A N 1
ATOM 1441 C CA . GLY A 1 177 ? 20.335 0.242 1.608 1.00 58.16 177 GLY A CA 1
ATOM 1442 C C . GLY A 1 177 ? 20.906 0.210 0.193 1.00 58.16 177 GLY A C 1
ATOM 1443 O O . GLY A 1 177 ? 22.089 -0.069 0.050 1.00 58.16 177 GLY A O 1
ATOM 1444 N N . VAL A 1 178 ? 20.129 0.565 -0.839 1.00 65.94 178 VAL A N 1
ATOM 1445 C CA . VAL A 1 178 ? 20.588 0.434 -2.234 1.00 65.94 178 VAL A CA 1
ATOM 1446 C C . VAL A 1 178 ? 20.509 1.772 -2.967 1.00 65.94 178 VAL A C 1
ATOM 1448 O O . VAL A 1 178 ? 19.431 2.300 -3.217 1.00 65.94 178 VAL A O 1
ATOM 1451 N N . ALA A 1 179 ? 21.670 2.353 -3.266 1.00 77.94 179 ALA A N 1
ATOM 1452 C CA . ALA A 1 179 ? 21.821 3.565 -4.075 1.00 77.94 179 ALA A CA 1
ATOM 1453 C C . ALA A 1 179 ? 22.888 3.321 -5.150 1.00 77.94 179 ALA A C 1
ATOM 1455 O O . ALA A 1 179 ? 23.912 3.999 -5.210 1.00 77.94 179 ALA A O 1
ATOM 1456 N N . SER A 1 180 ? 22.664 2.285 -5.952 1.00 85.94 180 SER A N 1
ATOM 1457 C CA . SER A 1 180 ? 23.552 1.898 -7.042 1.00 85.94 180 SER A CA 1
ATOM 1458 C C . SER A 1 180 ? 23.406 2.877 -8.205 1.00 85.94 180 SER A C 1
ATOM 1460 O O . SER A 1 180 ? 22.299 3.079 -8.711 1.00 85.94 180 SER A O 1
ATOM 1462 N N . SER A 1 181 ? 24.521 3.487 -8.609 1.00 91.94 181 SER A N 1
ATOM 1463 C CA . SER A 1 181 ? 24.629 4.249 -9.856 1.00 91.94 181 SER A CA 1
ATOM 1464 C C . SER A 1 181 ? 24.666 3.322 -11.068 1.00 91.94 181 SER A C 1
ATOM 1466 O O . SER A 1 181 ? 25.122 2.180 -10.967 1.00 91.94 181 SER A O 1
ATOM 1468 N N . GLY A 1 182 ? 24.233 3.845 -12.210 1.00 93.62 182 GLY A N 1
ATOM 1469 C CA . GLY A 1 182 ? 24.160 3.126 -13.478 1.00 93.62 182 GLY A CA 1
ATOM 1470 C C . GLY A 1 182 ? 23.687 4.041 -14.599 1.00 93.62 182 GLY A C 1
ATOM 1471 O O . GLY A 1 182 ? 23.916 5.253 -14.551 1.00 93.62 182 GLY A O 1
ATOM 1472 N N . ARG A 1 183 ? 22.982 3.481 -15.576 1.00 95.38 183 ARG A N 1
ATOM 1473 C CA . ARG A 1 183 ? 22.359 4.216 -16.676 1.00 95.38 183 ARG A CA 1
ATOM 1474 C C . ARG A 1 183 ? 20.921 3.768 -16.918 1.00 95.38 183 ARG A C 1
ATOM 1476 O O . ARG A 1 183 ? 20.510 2.686 -16.507 1.00 95.38 183 ARG A O 1
ATOM 1483 N N . ILE A 1 184 ? 20.165 4.631 -17.580 1.00 96.19 184 ILE A N 1
ATOM 1484 C CA . ILE A 1 184 ? 18.866 4.317 -18.166 1.00 96.19 184 ILE A CA 1
ATOM 1485 C C . ILE A 1 184 ? 18.970 4.637 -19.654 1.00 96.19 184 ILE A C 1
ATOM 1487 O O . ILE A 1 184 ? 19.261 5.782 -20.005 1.00 96.19 184 ILE A O 1
ATOM 1491 N N . THR A 1 185 ? 18.735 3.643 -20.503 1.00 93.56 185 THR A N 1
ATOM 1492 C CA . THR A 1 185 ? 18.713 3.804 -21.959 1.00 93.56 185 THR A CA 1
ATOM 1493 C C . THR A 1 185 ? 17.273 3.973 -22.428 1.00 93.56 185 THR A C 1
ATOM 1495 O O . THR A 1 185 ? 16.453 3.068 -22.283 1.00 93.56 185 THR A O 1
ATOM 1498 N N . GLN A 1 186 ? 16.951 5.134 -22.996 1.00 86.25 186 GLN A N 1
ATOM 1499 C CA . GLN A 1 186 ? 15.629 5.427 -23.560 1.00 86.25 186 GLN A CA 1
ATOM 1500 C C . GLN A 1 186 ? 15.791 6.034 -24.949 1.00 86.25 186 GLN A C 1
ATOM 1502 O O . GLN A 1 186 ? 16.532 6.999 -25.121 1.00 86.25 186 GLN A O 1
ATOM 1507 N N . ASN A 1 187 ? 15.098 5.474 -25.945 1.00 83.00 187 ASN A N 1
ATOM 1508 C CA . ASN A 1 187 ? 15.154 5.927 -27.341 1.00 83.00 187 ASN A CA 1
ATOM 1509 C C . ASN A 1 187 ? 16.594 6.053 -27.882 1.00 83.00 187 ASN A C 1
ATOM 1511 O O . ASN A 1 187 ? 16.926 7.024 -28.556 1.00 83.00 187 ASN A O 1
ATOM 1515 N N . GLY A 1 188 ? 17.466 5.103 -27.527 1.00 81.88 188 GLY A N 1
ATOM 1516 C CA . GLY A 1 188 ? 18.878 5.094 -27.933 1.00 81.88 188 GLY A CA 1
ATOM 1517 C C . GLY A 1 188 ? 19.786 6.074 -27.179 1.00 81.88 188 GLY A C 1
ATOM 1518 O O . GLY A 1 188 ? 20.983 6.097 -27.441 1.00 81.88 188 GLY A O 1
ATOM 1519 N N . ASN A 1 189 ? 19.252 6.850 -26.231 1.00 87.69 189 ASN A N 1
ATOM 1520 C CA . ASN A 1 189 ? 20.029 7.785 -25.424 1.00 87.69 189 ASN A CA 1
ATOM 1521 C C . ASN A 1 189 ? 20.320 7.210 -24.037 1.00 87.69 189 ASN A C 1
ATOM 1523 O O . ASN A 1 189 ? 19.402 6.923 -23.262 1.00 87.69 189 ASN A O 1
ATOM 1527 N N . ASP A 1 190 ? 21.606 7.109 -23.712 1.00 91.00 190 ASP A N 1
ATOM 1528 C CA . ASP A 1 190 ? 22.080 6.687 -22.400 1.00 91.00 190 ASP A CA 1
ATOM 1529 C C . ASP A 1 190 ? 22.103 7.866 -21.428 1.00 91.00 190 ASP A C 1
ATOM 1531 O O . ASP A 1 190 ? 22.805 8.861 -21.619 1.00 91.00 190 ASP A O 1
ATOM 1535 N N . ARG A 1 191 ? 21.366 7.732 -20.326 1.00 93.50 191 ARG A N 1
ATOM 1536 C CA . ARG A 1 191 ? 21.371 8.700 -19.231 1.00 93.50 191 ARG A CA 1
ATOM 1537 C C . ARG A 1 191 ? 21.983 8.093 -17.982 1.00 93.50 191 ARG A C 1
ATOM 1539 O O . ARG A 1 191 ? 21.402 7.196 -17.377 1.00 93.50 191 ARG A O 1
ATOM 1546 N N . VAL A 1 192 ? 23.101 8.651 -17.528 1.00 94.06 192 VAL A N 1
ATOM 1547 C CA . VAL A 1 192 ? 23.717 8.262 -16.251 1.00 94.06 192 VAL A CA 1
ATOM 1548 C C . VAL A 1 192 ? 22.827 8.677 -15.076 1.00 94.06 192 VAL A C 1
ATOM 1550 O O . VAL A 1 192 ? 22.338 9.809 -15.007 1.00 94.06 192 VAL A O 1
ATOM 1553 N N . ILE A 1 193 ? 22.652 7.766 -14.120 1.00 94.44 193 ILE A N 1
ATOM 1554 C CA . ILE A 1 193 ? 21.903 7.986 -12.884 1.00 94.44 193 ILE A CA 1
ATOM 1555 C C . ILE A 1 193 ? 22.796 7.817 -11.653 1.00 94.44 193 ILE A C 1
ATOM 1557 O O . ILE A 1 193 ? 23.575 6.873 -11.546 1.00 94.44 193 ILE A O 1
ATOM 1561 N N . ASN A 1 194 ? 22.647 8.741 -10.700 1.00 92.19 194 ASN A N 1
ATOM 1562 C CA . ASN A 1 194 ? 23.365 8.753 -9.425 1.00 92.19 194 ASN A CA 1
ATOM 1563 C C . ASN A 1 194 ? 22.371 9.009 -8.280 1.00 92.19 194 ASN A C 1
ATOM 1565 O O . ASN A 1 194 ? 22.168 10.161 -7.879 1.00 92.19 194 ASN A O 1
ATOM 1569 N N . PRO A 1 195 ? 21.688 7.960 -7.795 1.00 88.12 195 PRO A N 1
ATOM 1570 C CA . PRO A 1 195 ? 20.659 8.105 -6.781 1.00 88.12 195 PRO A CA 1
ATOM 1571 C C . PRO A 1 195 ? 21.243 8.513 -5.428 1.00 88.12 195 PRO A C 1
ATOM 1573 O O . PRO A 1 195 ? 22.289 8.038 -4.995 1.00 88.12 195 PRO A O 1
ATOM 1576 N N . THR A 1 196 ? 20.525 9.370 -4.702 1.00 82.75 196 THR A N 1
ATOM 1577 C CA . THR A 1 196 ? 20.911 9.729 -3.326 1.00 82.75 196 THR A CA 1
ATOM 1578 C C . THR A 1 196 ? 20.832 8.539 -2.370 1.00 82.75 196 THR A C 1
ATOM 1580 O O . THR A 1 196 ? 19.914 7.721 -2.462 1.00 82.75 196 THR A O 1
ATOM 1583 N N . GLN A 1 197 ? 21.734 8.512 -1.390 1.00 74.31 197 GLN A N 1
ATOM 1584 C CA . GLN A 1 197 ? 21.746 7.519 -0.316 1.00 74.31 197 GLN A CA 1
ATOM 1585 C C . GLN A 1 197 ? 20.620 7.744 0.717 1.00 74.31 197 GLN A C 1
ATOM 1587 O O . GLN A 1 197 ? 20.048 8.832 0.812 1.00 74.31 197 GLN A O 1
ATOM 1592 N N . ARG A 1 198 ? 20.331 6.691 1.501 1.00 67.12 198 ARG A N 1
ATOM 1593 C CA . ARG A 1 198 ? 19.384 6.631 2.636 1.00 67.12 198 ARG A CA 1
ATOM 1594 C C . ARG A 1 198 ? 17.950 7.097 2.331 1.00 67.12 198 ARG A C 1
ATOM 1596 O O . ARG A 1 198 ? 17.557 8.203 2.695 1.00 67.12 198 ARG A O 1
ATOM 1603 N N . ARG A 1 199 ? 17.138 6.218 1.725 1.00 75.88 199 ARG A N 1
ATOM 1604 C CA . ARG A 1 199 ? 15.689 6.428 1.525 1.00 75.88 199 ARG A CA 1
ATOM 1605 C C . ARG A 1 199 ? 14.872 5.225 1.934 1.00 75.88 199 ARG A C 1
ATOM 1607 O O . ARG A 1 199 ? 15.263 4.100 1.658 1.00 75.88 199 ARG A O 1
ATOM 1614 N N . THR A 1 200 ? 13.734 5.474 2.562 1.00 85.75 200 THR A N 1
ATOM 1615 C CA . THR A 1 200 ? 12.714 4.461 2.830 1.00 85.75 200 THR A CA 1
ATOM 1616 C C . THR A 1 200 ? 11.536 4.690 1.897 1.00 85.75 200 THR A C 1
ATOM 1618 O O . THR A 1 200 ? 11.232 5.832 1.556 1.00 85.75 200 THR A O 1
ATOM 1621 N N . ALA A 1 201 ? 10.890 3.613 1.472 1.00 90.19 201 ALA A N 1
ATOM 1622 C CA . ALA A 1 201 ? 9.597 3.688 0.815 1.00 90.19 201 ALA A CA 1
ATOM 1623 C C . ALA A 1 201 ? 8.517 4.210 1.793 1.00 90.19 201 ALA A C 1
ATOM 1625 O O . ALA A 1 201 ? 8.756 4.229 3.011 1.00 90.19 201 ALA A O 1
ATOM 1626 N N . PRO A 1 202 ? 7.358 4.675 1.292 1.00 90.56 202 PRO A N 1
ATOM 1627 C CA . PRO A 1 202 ? 6.407 5.431 2.103 1.00 90.56 202 PRO A CA 1
ATOM 1628 C C . PRO A 1 202 ? 5.888 4.673 3.318 1.00 90.56 202 PRO A C 1
ATOM 1630 O O . PRO A 1 202 ? 5.758 5.284 4.370 1.00 90.56 202 PRO A O 1
ATOM 1633 N N . CYS A 1 203 ? 5.655 3.364 3.233 1.00 92.31 203 CYS A N 1
ATOM 1634 C CA . CYS A 1 203 ? 5.017 2.574 4.289 1.00 92.31 203 CYS A CA 1
ATOM 1635 C C . CYS A 1 203 ? 5.999 1.963 5.302 1.00 92.31 203 CYS A C 1
ATOM 1637 O O . CYS A 1 203 ? 5.557 1.411 6.299 1.00 92.31 203 CYS A O 1
ATOM 1639 N N . VAL A 1 204 ? 7.318 2.113 5.118 1.00 89.12 204 VAL A N 1
ATOM 1640 C CA . VAL A 1 204 ? 8.326 1.553 6.047 1.00 89.12 204 VAL A CA 1
ATOM 1641 C C . VAL A 1 204 ? 8.181 2.094 7.463 1.00 89.12 204 VAL A C 1
ATOM 1643 O O . VAL A 1 204 ? 8.365 1.368 8.433 1.00 89.12 204 VAL A O 1
ATOM 1646 N N . LYS A 1 205 ? 7.926 3.399 7.582 1.00 86.62 205 LYS A N 1
ATOM 1647 C CA . LYS A 1 205 ? 7.780 4.056 8.878 1.00 86.62 205 LYS A CA 1
ATOM 1648 C C . LYS A 1 205 ? 6.307 4.154 9.230 1.00 86.62 205 LYS A C 1
ATOM 1650 O O . LYS A 1 205 ? 5.541 4.750 8.472 1.00 86.62 205 LYS A O 1
ATOM 1655 N N . GLY A 1 206 ? 5.970 3.684 10.420 1.00 87.81 206 GLY A N 1
ATOM 1656 C CA . GLY A 1 206 ? 4.642 3.839 10.986 1.00 87.81 206 GLY A CA 1
ATOM 1657 C C . GLY A 1 206 ? 3.688 2.696 10.682 1.00 87.81 206 GLY A C 1
ATOM 1658 O O . GLY A 1 206 ? 3.998 1.796 9.906 1.00 87.81 206 GLY A O 1
ATOM 1659 N N . LEU A 1 207 ? 2.531 2.763 11.324 1.00 90.00 207 LEU A N 1
ATOM 1660 C CA . LEU A 1 207 ? 1.413 1.856 11.114 1.00 90.00 207 LEU A CA 1
ATOM 1661 C C . LEU A 1 207 ? 0.599 2.293 9.896 1.00 90.00 207 LEU A C 1
ATOM 1663 O O . LEU A 1 207 ? 0.369 3.487 9.692 1.00 90.00 207 LEU A O 1
ATOM 1667 N N . VAL A 1 208 ? 0.155 1.319 9.113 1.00 94.94 208 VAL A N 1
ATOM 1668 C CA . VAL A 1 208 ? -0.839 1.474 8.055 1.00 94.94 208 VAL A CA 1
ATOM 1669 C C . VAL A 1 208 ? -2.120 0.797 8.519 1.00 94.94 208 VAL A C 1
ATOM 1671 O O . VAL A 1 208 ? -2.093 -0.357 8.943 1.00 94.94 208 VAL A O 1
ATOM 1674 N N . LEU A 1 209 ? -3.228 1.523 8.445 1.00 95.44 209 LEU A N 1
ATOM 1675 C CA . LEU A 1 209 ? -4.547 1.089 8.870 1.00 95.44 209 LEU A CA 1
ATOM 1676 C C . LEU A 1 209 ? -5.527 1.189 7.704 1.00 95.44 209 LEU A C 1
ATOM 1678 O O . LEU A 1 209 ? -5.588 2.217 7.028 1.00 95.44 209 LEU A O 1
ATOM 1682 N N . TRP A 1 210 ? -6.327 0.143 7.511 1.00 96.62 210 TRP A N 1
ATOM 1683 C CA . TRP A 1 210 ? -7.511 0.195 6.655 1.00 96.62 210 TRP A CA 1
ATOM 1684 C C . TRP A 1 210 ? -8.710 -0.454 7.345 1.00 96.62 210 TRP A C 1
ATOM 1686 O O . TRP A 1 210 ? -8.565 -1.335 8.196 1.00 96.62 210 TRP A O 1
ATOM 1696 N N . LEU A 1 211 ? -9.907 -0.007 6.977 1.00 96.00 211 LEU A N 1
ATOM 1697 C CA . LEU A 1 211 ? -11.162 -0.566 7.473 1.00 96.00 211 LEU A CA 1
ATOM 1698 C C . LEU A 1 211 ? -11.651 -1.707 6.584 1.00 96.00 211 LEU A C 1
ATOM 1700 O O . LEU A 1 211 ? -11.717 -1.564 5.370 1.00 96.00 211 LEU A O 1
ATOM 1704 N N . GLN A 1 212 ? -12.038 -2.817 7.192 1.00 95.25 212 GLN A N 1
ATOM 1705 C CA . GLN A 1 212 ? -12.653 -3.966 6.542 1.00 95.25 212 GLN A CA 1
ATOM 1706 C C . GLN A 1 212 ? -14.144 -3.999 6.869 1.00 95.25 212 GLN A C 1
ATOM 1708 O O . GLN A 1 212 ? -14.523 -3.939 8.040 1.00 95.25 212 GLN A O 1
ATOM 1713 N N . GLY A 1 213 ? -14.962 -4.075 5.820 1.00 93.25 213 GLY A N 1
ATOM 1714 C CA . GLY A 1 213 ? -16.407 -4.287 5.912 1.00 93.25 213 GLY A CA 1
ATOM 1715 C C . GLY A 1 213 ? -16.776 -5.766 5.779 1.00 93.25 213 GLY A C 1
ATOM 1716 O O . GLY A 1 213 ? -15.941 -6.647 5.972 1.00 93.25 213 GLY A O 1
ATOM 1717 N N . GLU A 1 214 ? -18.024 -6.041 5.404 1.00 92.75 214 GLU A N 1
ATOM 1718 C CA . GLU A 1 214 ? -18.538 -7.410 5.224 1.00 92.75 214 GLU A CA 1
ATOM 1719 C C . GLU A 1 214 ? -17.964 -8.106 3.980 1.00 92.75 214 GLU A C 1
ATOM 1721 O O . GLU A 1 214 ? -17.870 -9.331 3.925 1.00 92.75 214 GLU A O 1
ATOM 1726 N N . ASN A 1 215 ? -17.574 -7.319 2.977 1.00 96.38 215 ASN A N 1
ATOM 1727 C CA . ASN A 1 215 ? -16.947 -7.785 1.747 1.00 96.38 215 ASN A CA 1
ATOM 1728 C C . ASN A 1 215 ? -15.898 -6.777 1.248 1.00 96.38 215 ASN A C 1
ATOM 1730 O O . ASN A 1 215 ? -15.737 -5.674 1.790 1.00 96.38 215 ASN A O 1
ATOM 1734 N N . LEU A 1 216 ? -15.169 -7.147 0.198 1.00 98.25 216 LEU A N 1
ATOM 1735 C CA . LEU A 1 216 ? -14.104 -6.337 -0.373 1.00 98.25 216 LEU A CA 1
ATOM 1736 C C . LEU A 1 216 ? -14.649 -5.048 -1.003 1.00 98.25 216 LEU A C 1
ATOM 1738 O O . LEU A 1 216 ? -13.974 -4.026 -0.949 1.00 98.25 216 LEU A O 1
ATOM 1742 N N . PHE A 1 217 ? -15.877 -5.045 -1.531 1.00 98.38 217 PHE A N 1
ATOM 1743 C CA . PHE A 1 217 ? -16.518 -3.826 -2.039 1.00 98.38 217 PHE A CA 1
ATOM 1744 C C . PHE A 1 217 ? -16.688 -2.781 -0.926 1.00 98.38 217 PHE A C 1
ATOM 1746 O O . PHE A 1 217 ? -16.229 -1.646 -1.068 1.00 98.38 217 PHE A O 1
ATOM 1753 N N . GLN A 1 218 ? -17.280 -3.174 0.208 1.00 96.50 218 GLN A N 1
ATOM 1754 C CA . GLN A 1 218 ? -17.418 -2.294 1.371 1.00 96.50 218 GLN A CA 1
ATOM 1755 C C . GLN A 1 218 ? -16.046 -1.875 1.903 1.00 96.50 218 GLN A C 1
ATOM 1757 O O . GLN A 1 218 ? -15.839 -0.704 2.202 1.00 96.50 218 GLN A O 1
ATOM 1762 N N . THR A 1 219 ? -15.095 -2.810 1.971 1.00 97.81 219 THR A N 1
ATOM 1763 C CA . THR A 1 219 ? -13.708 -2.545 2.384 1.00 97.81 219 THR A CA 1
ATOM 1764 C C . THR A 1 219 ? -13.064 -1.470 1.506 1.00 97.81 219 THR A C 1
ATOM 1766 O O . THR A 1 219 ? -12.520 -0.500 2.023 1.00 97.81 219 THR A O 1
ATOM 1769 N N . LEU A 1 220 ? -13.161 -1.573 0.179 1.00 98.44 220 LEU A N 1
ATOM 1770 C CA . LEU A 1 220 ? -12.603 -0.575 -0.733 1.00 98.44 220 LEU A CA 1
ATOM 1771 C C . LEU A 1 220 ? -13.286 0.785 -0.554 1.00 98.44 220 LEU A C 1
ATOM 1773 O O . LEU A 1 220 ? -12.592 1.786 -0.408 1.00 98.44 220 LEU A O 1
ATOM 1777 N N . LEU A 1 221 ? -14.620 0.842 -0.482 1.00 96.94 221 LEU A N 1
ATOM 1778 C CA . LEU A 1 221 ? -15.320 2.120 -0.322 1.00 96.94 221 LEU A CA 1
ATOM 1779 C C . LEU A 1 221 ? -15.111 2.776 1.044 1.00 96.94 221 LEU A C 1
ATOM 1781 O O . LEU A 1 221 ? -14.967 3.994 1.099 1.00 96.94 221 LEU A O 1
ATOM 1785 N N . LEU A 1 222 ? -15.013 2.011 2.132 1.00 96.19 222 LEU A N 1
ATOM 1786 C CA . LEU A 1 222 ? -14.673 2.544 3.457 1.00 96.19 222 LEU A CA 1
ATOM 1787 C C . LEU A 1 222 ? -13.317 3.264 3.475 1.00 96.19 222 LEU A C 1
ATOM 1789 O O . LEU A 1 222 ? -13.120 4.180 4.271 1.00 96.19 222 LEU A O 1
ATOM 1793 N N . ASN A 1 223 ? -12.397 2.868 2.593 1.00 97.75 223 ASN A N 1
ATOM 1794 C CA . ASN A 1 223 ? -11.067 3.466 2.471 1.00 97.75 223 ASN A CA 1
ATOM 1795 C C . ASN A 1 223 ? -10.920 4.382 1.241 1.00 97.75 223 ASN A C 1
ATOM 1797 O O . ASN A 1 223 ? -9.853 4.965 1.045 1.00 97.75 223 ASN A O 1
ATOM 1801 N N . LEU A 1 224 ? -11.971 4.545 0.429 1.00 97.12 224 LEU A N 1
ATOM 1802 C CA . LEU A 1 224 ? -12.019 5.467 -0.707 1.00 97.12 224 LEU A CA 1
ATOM 1803 C C . LEU A 1 224 ? -12.563 6.825 -0.243 1.00 97.12 224 LEU A C 1
ATOM 1805 O O . LEU A 1 224 ? -13.707 7.192 -0.504 1.00 97.12 224 LEU A O 1
ATOM 1809 N N . ILE A 1 225 ? -11.733 7.552 0.504 1.00 95.44 225 ILE A N 1
ATOM 1810 C CA . ILE A 1 225 ? -12.103 8.805 1.175 1.00 95.44 225 ILE A CA 1
ATOM 1811 C C . ILE A 1 225 ? -12.463 9.889 0.151 1.00 95.44 225 ILE A C 1
ATOM 1813 O O . ILE A 1 225 ? -11.652 10.122 -0.754 1.00 95.44 225 ILE A O 1
ATOM 1817 N N . PRO A 1 226 ? -13.606 10.587 0.302 1.00 94.69 226 PRO A N 1
ATOM 1818 C CA . PRO A 1 226 ? -14.003 11.642 -0.619 1.00 94.69 226 PRO A CA 1
ATOM 1819 C C . PRO A 1 226 ? -13.015 12.802 -0.643 1.00 94.69 226 PRO A C 1
ATOM 1821 O O . PRO A 1 226 ? -12.737 13.416 0.390 1.00 94.69 226 PRO A O 1
ATOM 1824 N N . ARG A 1 227 ? -12.469 13.088 -1.824 1.00 91.88 227 ARG A N 1
ATOM 1825 C CA . ARG A 1 227 ? -11.444 14.104 -2.062 1.00 91.88 227 ARG A CA 1
ATOM 1826 C C . ARG A 1 227 ? -11.576 14.638 -3.485 1.00 91.88 227 ARG A C 1
ATOM 1828 O O . ARG A 1 227 ? -11.819 13.876 -4.416 1.00 91.88 227 ARG A O 1
ATOM 1835 N N . ASN A 1 228 ? -11.351 15.940 -3.651 1.00 90.94 228 ASN A N 1
ATOM 1836 C CA . ASN A 1 228 ? -11.377 16.583 -4.964 1.00 90.94 228 ASN A CA 1
ATOM 1837 C C . ASN A 1 228 ? -10.362 15.947 -5.920 1.00 90.94 228 ASN A C 1
ATOM 1839 O O . ASN A 1 228 ? -9.198 15.750 -5.561 1.00 90.94 228 ASN A O 1
ATOM 1843 N N . TYR A 1 229 ? -10.788 15.701 -7.156 1.00 92.06 229 TYR A N 1
ATOM 1844 C CA . TYR A 1 229 ? -9.904 15.225 -8.210 1.00 92.06 229 TYR A CA 1
ATOM 1845 C C . TYR A 1 229 ? -8.759 16.204 -8.489 1.00 92.06 229 TYR A C 1
ATOM 1847 O O . TYR A 1 229 ? -8.966 17.380 -8.796 1.00 92.06 229 TYR A O 1
ATOM 1855 N N . VAL A 1 230 ? -7.530 15.689 -8.456 1.00 93.56 230 VAL A N 1
ATOM 1856 C CA . VAL A 1 230 ? -6.321 16.436 -8.809 1.00 93.56 230 VAL A CA 1
ATOM 1857 C C . VAL A 1 230 ? -5.747 15.856 -10.099 1.00 93.56 230 VAL A C 1
ATOM 1859 O O . VAL A 1 230 ? -5.250 14.731 -10.136 1.00 93.56 230 VAL A O 1
ATOM 1862 N N . ALA A 1 231 ? -5.762 16.642 -11.178 1.00 93.50 231 ALA A N 1
ATOM 1863 C CA . ALA A 1 231 ? -5.312 16.185 -12.498 1.00 93.50 231 ALA A CA 1
ATOM 1864 C C . ALA A 1 231 ? -3.842 15.719 -12.526 1.00 93.50 231 ALA A C 1
ATOM 1866 O O . ALA A 1 231 ? -3.488 14.828 -13.300 1.00 93.50 231 ALA A O 1
ATOM 1867 N N . ASN A 1 232 ? -2.998 16.302 -11.669 1.00 93.75 232 ASN A N 1
ATOM 1868 C CA . ASN A 1 232 ? -1.580 15.959 -11.542 1.00 93.75 232 ASN A CA 1
ATOM 1869 C C . ASN A 1 232 ? -1.303 14.808 -10.559 1.00 93.75 232 ASN A C 1
ATOM 1871 O O . ASN A 1 232 ? -0.164 14.349 -10.495 1.00 93.75 232 ASN A O 1
ATOM 1875 N N . ASP A 1 233 ? -2.303 14.326 -9.813 1.00 95.50 233 ASP A N 1
ATOM 1876 C CA . ASP A 1 233 ? -2.175 13.161 -8.930 1.00 95.50 233 ASP A CA 1
ATOM 1877 C C . ASP A 1 233 ? -2.236 11.865 -9.741 1.00 95.50 233 ASP A C 1
ATOM 1879 O O . ASP A 1 233 ? -3.229 11.137 -9.747 1.00 95.50 233 ASP A O 1
ATOM 1883 N N . LYS A 1 234 ? -1.176 11.637 -10.515 1.00 96.12 234 LYS A N 1
ATOM 1884 C CA . LYS A 1 234 ? -1.056 10.508 -11.429 1.00 96.12 234 LYS A CA 1
ATOM 1885 C C . LYS A 1 234 ? -0.213 9.402 -10.791 1.00 96.12 234 LYS A C 1
ATOM 1887 O O . LYS A 1 234 ? 0.906 9.679 -10.345 1.00 96.12 234 LYS A O 1
ATOM 1892 N N . PRO A 1 235 ? -0.695 8.148 -10.774 1.00 96.25 235 PRO A N 1
ATOM 1893 C CA . PRO A 1 235 ? 0.152 7.007 -10.458 1.00 96.25 235 PRO A CA 1
ATOM 1894 C C . PRO A 1 235 ? 1.211 6.805 -11.554 1.00 96.25 235 PRO A C 1
ATOM 1896 O O . PRO A 1 235 ? 1.127 7.362 -12.652 1.00 96.25 235 PRO A O 1
ATOM 1899 N N . SER A 1 236 ? 2.223 5.988 -11.266 1.00 93.81 236 SER A N 1
ATOM 1900 C CA . SER A 1 236 ? 3.400 5.823 -12.135 1.00 93.81 236 SER A CA 1
ATOM 1901 C C . SER A 1 236 ? 3.081 5.344 -13.559 1.00 93.81 236 SER A C 1
ATOM 1903 O O . SER A 1 236 ? 3.768 5.731 -14.504 1.00 93.81 236 SER A O 1
ATOM 1905 N N . TRP A 1 237 ? 2.025 4.547 -13.745 1.00 97.19 237 TRP A N 1
ATOM 1906 C CA . TRP A 1 237 ? 1.599 4.088 -15.071 1.00 97.19 237 TRP A CA 1
ATOM 1907 C C . TRP A 1 237 ? 0.850 5.157 -15.882 1.00 97.19 237 TRP A C 1
ATOM 1909 O O . TRP A 1 237 ? 0.751 5.020 -17.096 1.00 97.19 237 TRP A O 1
ATOM 1919 N N . GLU A 1 238 ? 0.364 6.240 -15.269 1.00 97.62 238 GLU A N 1
ATOM 1920 C CA . GLU A 1 238 ? -0.272 7.354 -15.992 1.00 97.62 238 GLU A CA 1
ATOM 1921 C C . GLU A 1 238 ? 0.708 8.478 -16.355 1.00 97.62 238 GLU A C 1
ATOM 1923 O O . GLU A 1 238 ? 0.471 9.242 -17.294 1.00 97.62 238 GLU A O 1
ATOM 1928 N N . ASP A 1 239 ? 1.803 8.609 -15.605 1.00 95.12 239 ASP A N 1
ATOM 1929 C CA . ASP A 1 239 ? 2.762 9.702 -15.752 1.00 95.12 239 ASP A CA 1
ATOM 1930 C C . ASP A 1 239 ? 3.983 9.278 -16.581 1.00 95.12 239 ASP A C 1
ATOM 1932 O O . ASP A 1 239 ? 4.915 8.648 -16.086 1.00 95.12 239 ASP A O 1
ATOM 1936 N N . GLY A 1 240 ? 4.005 9.669 -17.859 1.00 92.19 240 GLY A N 1
ATOM 1937 C CA . GLY A 1 240 ? 5.148 9.430 -18.750 1.00 92.19 240 GLY A CA 1
ATOM 1938 C C . GLY A 1 240 ? 6.444 10.135 -18.323 1.00 92.19 240 GLY A C 1
ATOM 1939 O O . GLY A 1 240 ? 7.521 9.742 -18.759 1.00 92.19 240 GLY A O 1
ATOM 1940 N N . SER A 1 241 ? 6.368 11.142 -17.446 1.00 93.44 241 SER A N 1
ATOM 1941 C CA . SER A 1 241 ? 7.523 11.897 -16.945 1.00 93.44 241 SER A CA 1
ATOM 1942 C C . SER A 1 241 ? 8.047 11.396 -15.593 1.00 93.44 241 SER A C 1
ATOM 1944 O O . SER A 1 241 ? 9.050 11.916 -15.093 1.00 93.44 241 SER A O 1
ATOM 1946 N N . ILE A 1 242 ? 7.420 10.372 -14.998 1.00 93.75 242 ILE A N 1
ATOM 1947 C CA . ILE A 1 242 ? 7.665 9.964 -13.605 1.00 93.75 242 ILE A CA 1
ATOM 1948 C C . ILE A 1 242 ? 9.128 9.605 -13.320 1.00 93.75 242 ILE A C 1
ATOM 1950 O O . ILE A 1 242 ? 9.646 9.920 -12.247 1.00 93.75 242 ILE A O 1
ATOM 1954 N N . ILE A 1 243 ? 9.828 9.001 -14.286 1.00 94.69 243 ILE A N 1
ATOM 1955 C CA . ILE A 1 243 ? 11.252 8.652 -14.164 1.00 94.69 243 ILE A CA 1
ATOM 1956 C C . ILE A 1 243 ? 12.098 9.925 -14.070 1.00 94.69 243 ILE A C 1
ATOM 1958 O O . ILE A 1 243 ? 12.968 10.038 -13.204 1.00 94.69 243 ILE A O 1
ATOM 1962 N N . GLU A 1 244 ? 11.827 10.927 -14.908 1.00 94.19 244 GLU A N 1
ATOM 1963 C CA . GLU A 1 244 ? 12.538 12.202 -14.842 1.00 94.19 244 GLU A CA 1
ATOM 1964 C C . GLU A 1 244 ? 12.238 12.958 -13.554 1.00 94.19 244 GLU A C 1
ATOM 1966 O O . GLU A 1 244 ? 13.151 13.524 -12.945 1.00 94.19 244 GLU A O 1
ATOM 1971 N N . VAL A 1 245 ? 10.971 12.959 -13.135 1.00 93.94 245 VAL A N 1
ATOM 1972 C CA . VAL A 1 245 ? 10.533 13.551 -11.872 1.00 93.94 245 VAL A CA 1
ATOM 1973 C C . VAL A 1 245 ? 11.275 12.894 -10.710 1.00 93.94 245 VAL A C 1
ATOM 1975 O O . VAL A 1 245 ? 11.836 13.603 -9.872 1.00 93.94 245 VAL A O 1
ATOM 1978 N N . ALA A 1 246 ? 11.371 11.564 -10.697 1.00 93.69 246 ALA A N 1
ATOM 1979 C CA . ALA A 1 246 ? 12.121 10.816 -9.698 1.00 93.69 246 ALA A CA 1
ATOM 1980 C C . ALA A 1 246 ? 13.618 11.171 -9.709 1.00 93.69 246 ALA A C 1
ATOM 1982 O O . ALA A 1 246 ? 14.166 11.489 -8.654 1.00 93.69 246 ALA A O 1
ATOM 1983 N N . ILE A 1 247 ? 14.273 11.247 -10.869 1.00 94.12 247 ILE A N 1
ATOM 1984 C CA . ILE A 1 247 ? 15.694 11.633 -10.950 1.00 94.12 247 ILE A CA 1
ATOM 1985 C C . ILE A 1 247 ? 15.915 13.075 -10.460 1.00 94.12 247 ILE A C 1
ATOM 1987 O O . ILE A 1 247 ? 16.832 13.340 -9.680 1.00 94.12 247 ILE A O 1
ATOM 1991 N N . ARG A 1 248 ? 15.069 14.031 -10.874 1.00 94.31 248 ARG A N 1
ATOM 1992 C CA . ARG A 1 248 ? 15.149 15.436 -10.421 1.00 94.31 248 ARG A CA 1
ATOM 1993 C C . ARG A 1 248 ? 14.914 15.548 -8.914 1.00 94.31 248 ARG A C 1
ATOM 1995 O O . ARG A 1 248 ? 15.566 16.358 -8.246 1.00 94.31 248 ARG A O 1
ATOM 2002 N N . SER A 1 249 ? 14.033 14.701 -8.377 1.00 93.62 249 SER A N 1
ATOM 2003 C CA . SER A 1 249 ? 13.686 14.707 -6.960 1.00 93.62 249 SER A CA 1
ATOM 2004 C C . SER A 1 249 ? 14.882 14.431 -6.052 1.00 93.62 249 SER A C 1
ATOM 2006 O O . SER A 1 249 ? 14.931 14.951 -4.944 1.00 93.62 249 SER A O 1
ATOM 2008 N N . TRP A 1 250 ? 15.898 13.694 -6.522 1.00 92.69 250 TRP A N 1
ATOM 2009 C CA . TRP A 1 250 ? 17.112 13.403 -5.755 1.00 92.69 250 TRP A CA 1
ATOM 2010 C C . TRP A 1 250 ? 17.828 14.669 -5.277 1.00 92.69 250 TRP A C 1
ATOM 2012 O O . TRP A 1 250 ? 18.248 14.728 -4.115 1.00 92.69 250 TRP A O 1
ATOM 2022 N N . LYS A 1 251 ? 17.890 15.697 -6.135 1.00 92.19 251 LYS A N 1
ATOM 2023 C CA . LYS A 1 251 ? 18.431 17.020 -5.796 1.00 92.19 251 LYS A CA 1
ATOM 2024 C C . LYS A 1 251 ? 17.395 17.888 -5.084 1.00 92.19 251 LYS A C 1
ATOM 2026 O O . LYS A 1 251 ? 17.701 18.447 -4.036 1.00 92.19 251 LYS A O 1
ATOM 2031 N N . LYS A 1 252 ? 16.176 17.972 -5.628 1.00 93.38 252 LYS A N 1
ATOM 2032 C CA . LYS A 1 252 ? 15.088 18.801 -5.089 1.00 93.38 252 LYS A CA 1
ATOM 2033 C C . LYS A 1 252 ? 13.888 17.924 -4.712 1.00 93.38 252 LYS A C 1
ATOM 2035 O O . LYS A 1 252 ? 13.076 17.634 -5.589 1.00 93.38 252 LYS A O 1
ATOM 2040 N N . PRO A 1 253 ? 13.776 17.496 -3.443 1.00 91.88 253 PRO A N 1
ATOM 2041 C CA . PRO A 1 253 ? 12.688 16.633 -2.981 1.00 91.88 253 PRO A CA 1
ATOM 2042 C C . PRO A 1 253 ? 11.336 17.291 -3.242 1.00 91.88 253 PRO A C 1
ATOM 2044 O O . PRO A 1 253 ? 11.244 18.520 -3.244 1.00 91.88 253 PRO A O 1
ATOM 2047 N N . ARG A 1 254 ? 10.290 16.494 -3.455 1.00 91.50 254 ARG A N 1
ATOM 2048 C CA . ARG A 1 254 ? 8.936 17.012 -3.703 1.00 91.50 254 ARG A CA 1
ATOM 2049 C C . ARG A 1 254 ? 7.909 16.269 -2.862 1.00 91.50 254 ARG A C 1
ATOM 2051 O O . ARG A 1 254 ? 8.127 15.115 -2.512 1.00 91.50 254 ARG A O 1
ATOM 2058 N N . SER A 1 255 ? 6.799 16.912 -2.547 1.00 93.44 255 SER A N 1
ATOM 2059 C CA . SER A 1 255 ? 5.645 16.225 -1.966 1.00 93.44 255 SER A CA 1
ATOM 2060 C C . SER A 1 255 ? 4.946 15.374 -3.028 1.00 93.44 255 SER A C 1
ATOM 2062 O O . SER A 1 255 ? 5.112 15.614 -4.229 1.00 93.44 255 SER A O 1
ATOM 2064 N N . PHE A 1 256 ? 4.170 14.385 -2.588 1.00 94.50 256 PHE A N 1
ATOM 2065 C CA . PHE A 1 256 ? 3.243 13.693 -3.480 1.00 94.50 256 PHE A CA 1
ATOM 2066 C C . PHE A 1 256 ? 2.219 14.682 -4.045 1.00 94.50 256 PHE A C 1
ATOM 2068 O O . PHE A 1 256 ? 1.782 15.592 -3.343 1.00 94.50 256 PHE A O 1
ATOM 2075 N N . ALA A 1 257 ? 1.837 14.501 -5.308 1.00 93.75 257 ALA A N 1
ATOM 2076 C CA . ALA A 1 257 ? 0.800 15.312 -5.940 1.00 93.75 257 ALA A CA 1
ATOM 2077 C C . ALA A 1 257 ? -0.595 15.040 -5.348 1.00 93.75 257 ALA A C 1
ATOM 2079 O O . ALA A 1 257 ? -1.430 15.941 -5.323 1.00 93.75 257 ALA A O 1
ATOM 2080 N N . GLY A 1 258 ? -0.828 13.823 -4.848 1.00 94.38 258 GLY A N 1
ATOM 2081 C CA . GLY A 1 258 ? -2.041 13.436 -4.136 1.00 94.38 258 GLY A CA 1
ATOM 2082 C C . GLY A 1 258 ? -2.019 11.972 -3.683 1.00 94.38 258 GLY A C 1
ATOM 2083 O O . GLY A 1 258 ? -0.952 11.361 -3.533 1.00 94.38 258 GLY A O 1
ATOM 2084 N N . THR A 1 259 ? -3.205 11.431 -3.409 1.00 95.06 259 THR A N 1
ATOM 2085 C CA . THR A 1 259 ? -3.403 10.098 -2.830 1.00 95.06 259 THR A CA 1
ATOM 2086 C C . THR A 1 259 ? -3.053 8.980 -3.809 1.00 95.06 259 THR A C 1
ATOM 2088 O O . THR A 1 259 ? -2.407 8.016 -3.403 1.00 95.06 259 THR A O 1
ATOM 2091 N N . ALA A 1 260 ? -3.400 9.098 -5.094 1.00 96.19 260 ALA A N 1
ATOM 2092 C CA . ALA A 1 260 ? -3.146 8.042 -6.074 1.00 96.19 260 ALA A CA 1
ATOM 2093 C C . ALA A 1 260 ? -1.640 7.820 -6.292 1.00 96.19 260 ALA A C 1
ATOM 2095 O O . ALA A 1 260 ? -1.163 6.683 -6.254 1.00 96.19 260 ALA A O 1
ATOM 2096 N N . GLN A 1 261 ? -0.860 8.898 -6.429 1.00 95.94 261 GLN A N 1
ATOM 2097 C CA . GLN A 1 261 ? 0.598 8.820 -6.533 1.00 95.94 261 GLN A CA 1
ATOM 2098 C C . GLN A 1 261 ? 1.239 8.287 -5.243 1.00 95.94 261 GLN A C 1
ATOM 2100 O O . GLN A 1 261 ? 2.224 7.548 -5.296 1.00 95.94 261 GLN A O 1
ATOM 2105 N N . ARG A 1 262 ? 0.691 8.646 -4.075 1.00 95.62 262 ARG A N 1
ATOM 2106 C CA . ARG A 1 262 ? 1.158 8.152 -2.770 1.00 95.62 262 ARG A CA 1
ATOM 2107 C C . ARG A 1 262 ? 0.876 6.661 -2.573 1.00 95.62 262 ARG A C 1
ATOM 2109 O O . ARG A 1 262 ? 1.656 5.965 -1.916 1.00 95.62 262 ARG A O 1
ATOM 2116 N N . PHE A 1 263 ? -0.247 6.181 -3.090 1.00 97.19 263 PHE A N 1
ATOM 2117 C CA . PHE A 1 263 ? -0.675 4.791 -2.992 1.00 97.19 263 PHE A CA 1
ATOM 2118 C C . PHE A 1 263 ? 0.072 3.877 -3.967 1.00 97.19 263 PHE A C 1
ATOM 2120 O O . PHE A 1 263 ? 0.410 2.759 -3.589 1.00 97.19 263 PHE A O 1
ATOM 2127 N N . ALA A 1 264 ? 0.430 4.378 -5.151 1.00 95.94 264 ALA A N 1
ATOM 2128 C CA . ALA A 1 264 ? 1.251 3.671 -6.135 1.00 95.94 264 ALA A CA 1
ATOM 2129 C C . ALA A 1 264 ? 2.559 4.428 -6.471 1.00 95.94 264 ALA A C 1
ATOM 2131 O O . ALA A 1 264 ? 2.759 4.877 -7.608 1.00 95.94 264 ALA A O 1
ATOM 2132 N N . PRO A 1 265 ? 3.475 4.588 -5.496 1.00 93.69 265 PRO A N 1
ATOM 2133 C CA . PRO A 1 265 ? 4.690 5.372 -5.673 1.00 93.69 265 PRO A CA 1
ATOM 2134 C C . PRO A 1 265 ? 5.734 4.605 -6.495 1.00 93.69 265 PRO A C 1
ATOM 2136 O O . PRO A 1 265 ? 5.923 3.407 -6.314 1.00 93.69 265 PRO A O 1
ATOM 2139 N N . LEU A 1 266 ? 6.512 5.309 -7.322 1.00 95.25 266 LEU A N 1
ATOM 2140 C CA . LEU A 1 266 ? 7.737 4.758 -7.923 1.00 95.25 266 LEU A CA 1
ATOM 2141 C C . LEU A 1 266 ? 8.940 5.014 -6.997 1.00 95.25 266 LEU A C 1
ATOM 2143 O O . LEU A 1 266 ? 9.879 5.733 -7.344 1.00 95.25 266 LEU A O 1
ATOM 2147 N N . SER A 1 267 ? 8.876 4.502 -5.765 1.00 94.44 267 SER A N 1
ATOM 2148 C CA . SER A 1 267 ? 9.886 4.744 -4.723 1.00 94.44 267 SER A CA 1
ATOM 2149 C C . SER A 1 267 ? 11.216 4.025 -4.991 1.00 94.44 267 SER A C 1
ATOM 2151 O O . SER A 1 267 ? 12.259 4.414 -4.453 1.00 94.44 267 SER A O 1
ATOM 2153 N N . ARG A 1 268 ? 11.204 2.988 -5.831 1.00 94.62 268 ARG A N 1
ATOM 2154 C CA . ARG A 1 268 ? 12.368 2.238 -6.307 1.00 94.62 268 ARG A CA 1
ATOM 2155 C C . ARG A 1 268 ? 12.367 2.160 -7.823 1.00 94.62 268 ARG A C 1
ATOM 2157 O O . ARG A 1 268 ? 11.321 2.059 -8.460 1.00 94.62 268 ARG A O 1
ATOM 2164 N N . PHE A 1 269 ? 13.564 2.207 -8.387 1.00 96.19 269 PHE A N 1
ATOM 2165 C CA . PHE A 1 269 ? 13.795 1.833 -9.771 1.00 96.19 269 PHE A CA 1
ATOM 2166 C C . PHE A 1 269 ? 14.155 0.356 -9.780 1.00 96.19 269 PHE A C 1
ATOM 2168 O O . PHE A 1 269 ? 15.165 -0.046 -9.201 1.00 96.19 269 PHE A O 1
ATOM 2175 N N . ILE A 1 270 ? 13.274 -0.430 -10.387 1.00 96.69 270 ILE A N 1
ATOM 2176 C CA . ILE A 1 270 ? 13.355 -1.884 -10.471 1.00 96.69 270 ILE A CA 1
ATOM 2177 C C . ILE A 1 270 ? 13.333 -2.240 -11.952 1.00 96.69 270 ILE A C 1
ATOM 2179 O O . ILE A 1 270 ? 12.546 -1.663 -12.703 1.00 96.69 270 ILE A O 1
ATOM 2183 N N . ARG A 1 271 ? 14.170 -3.182 -12.374 1.00 97.38 271 ARG A N 1
ATOM 2184 C CA . ARG A 1 271 ? 14.055 -3.820 -13.687 1.00 97.38 271 ARG A CA 1
ATOM 2185 C C . ARG A 1 271 ? 14.326 -5.300 -13.537 1.00 97.38 271 ARG A C 1
ATOM 2187 O O . ARG A 1 271 ? 15.453 -5.681 -13.233 1.00 97.38 271 ARG A O 1
ATOM 2194 N N . ILE A 1 272 ? 13.298 -6.108 -13.755 1.00 97.00 272 ILE A N 1
ATOM 2195 C CA . ILE A 1 272 ? 13.446 -7.557 -13.813 1.00 97.00 272 ILE A CA 1
ATOM 2196 C C . ILE A 1 272 ? 14.221 -7.908 -15.089 1.00 97.00 272 ILE A C 1
ATOM 2198 O O . ILE A 1 272 ? 13.908 -7.398 -16.167 1.00 97.00 272 ILE A O 1
ATOM 2202 N N . ILE A 1 273 ? 15.270 -8.717 -14.944 1.00 94.75 273 ILE A N 1
ATOM 2203 C CA . ILE A 1 273 ? 16.106 -9.188 -16.059 1.00 94.75 273 ILE A CA 1
ATOM 2204 C C . ILE A 1 273 ? 15.644 -10.571 -16.492 1.00 94.75 273 ILE A C 1
ATOM 2206 O O . ILE A 1 273 ? 15.464 -10.830 -17.677 1.00 94.75 273 ILE A O 1
ATOM 2210 N N . ASP A 1 274 ? 15.396 -11.425 -15.509 1.00 92.69 274 ASP A N 1
ATOM 2211 C CA . ASP A 1 274 ? 14.775 -12.730 -15.656 1.00 92.69 274 ASP A CA 1
ATOM 2212 C C . ASP A 1 274 ? 14.001 -13.055 -14.369 1.00 92.69 274 ASP A C 1
ATOM 2214 O O . ASP A 1 274 ? 13.925 -12.249 -13.441 1.00 92.69 274 ASP A O 1
ATOM 2218 N N . ARG A 1 275 ? 13.436 -14.258 -14.281 1.00 93.12 275 ARG A N 1
ATOM 2219 C CA . ARG A 1 275 ? 12.648 -14.696 -13.121 1.00 93.12 275 ARG A CA 1
ATOM 2220 C C . ARG A 1 275 ? 13.472 -14.953 -11.844 1.00 93.12 275 ARG A C 1
ATOM 2222 O O . ARG A 1 275 ? 12.916 -15.435 -10.863 1.00 93.12 275 ARG A O 1
ATOM 2229 N N . LYS A 1 276 ? 14.772 -14.638 -11.833 1.00 90.44 276 LYS A N 1
ATOM 2230 C CA . LYS A 1 276 ? 15.721 -14.870 -10.727 1.00 90.44 276 LYS A CA 1
ATOM 2231 C C . LYS A 1 276 ? 16.428 -13.597 -10.270 1.00 90.44 276 LYS A C 1
ATOM 2233 O O . LYS A 1 276 ? 16.779 -13.479 -9.091 1.00 90.44 276 LYS A O 1
ATOM 2238 N N . GLN A 1 277 ? 16.651 -12.644 -11.175 1.00 91.38 277 GLN A N 1
ATOM 2239 C CA . GLN A 1 277 ? 17.469 -11.464 -10.913 1.00 91.38 277 GLN A CA 1
ATOM 2240 C C . GLN A 1 277 ? 16.910 -10.166 -11.503 1.00 91.38 277 GLN A C 1
ATOM 2242 O O . GLN A 1 277 ? 16.148 -10.134 -12.472 1.00 91.38 277 GLN A O 1
ATOM 2247 N N . MET A 1 278 ? 17.344 -9.059 -10.908 1.00 94.81 278 MET A N 1
ATOM 2248 C CA . MET A 1 278 ? 16.911 -7.714 -11.262 1.00 94.81 278 MET A CA 1
ATOM 2249 C C . MET A 1 278 ? 18.020 -6.682 -11.080 1.00 94.81 278 MET A C 1
ATOM 2251 O O . MET A 1 278 ? 18.992 -6.901 -10.357 1.00 94.81 278 MET A O 1
ATOM 2255 N N . PHE A 1 279 ? 17.804 -5.498 -11.641 1.00 95.31 279 PHE A N 1
ATOM 2256 C CA . PHE A 1 279 ? 18.415 -4.272 -11.148 1.00 95.31 279 PHE A CA 1
ATOM 2257 C C . PHE A 1 279 ? 17.505 -3.578 -10.142 1.00 95.31 279 PHE A C 1
ATOM 2259 O O . PHE A 1 279 ? 16.295 -3.477 -10.351 1.00 95.31 279 PHE A O 1
ATOM 2266 N N . PHE A 1 280 ? 18.105 -3.052 -9.075 1.00 93.12 280 PHE A N 1
ATOM 2267 C CA . PHE A 1 280 ? 17.391 -2.398 -7.987 1.00 93.12 280 PHE A CA 1
ATOM 2268 C C . PHE A 1 280 ? 18.157 -1.168 -7.491 1.00 93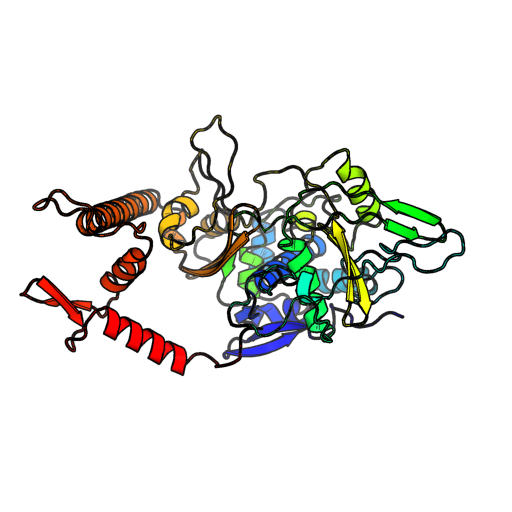.12 280 PHE A C 1
ATOM 2270 O O . PHE A 1 280 ? 19.339 -1.242 -7.159 1.00 93.12 280 PHE A O 1
ATOM 2277 N N . THR A 1 281 ? 17.496 -0.010 -7.438 1.00 93.56 281 THR A N 1
ATOM 2278 C CA . THR A 1 281 ? 18.066 1.219 -6.866 1.00 93.56 281 THR A CA 1
ATOM 2279 C C . THR A 1 281 ? 16.977 2.194 -6.397 1.00 93.56 281 THR A C 1
ATOM 2281 O O . THR A 1 281 ? 15.779 1.948 -6.556 1.00 93.56 281 THR A O 1
ATOM 2284 N N . ASN A 1 282 ? 17.363 3.313 -5.777 1.00 93.25 282 ASN A N 1
ATOM 2285 C CA . ASN A 1 282 ? 16.402 4.303 -5.277 1.00 93.25 282 ASN A CA 1
ATOM 2286 C C . ASN A 1 282 ? 15.691 5.045 -6.419 1.00 93.25 282 ASN A C 1
ATOM 2288 O O . ASN A 1 282 ? 16.336 5.516 -7.351 1.00 93.25 282 ASN A O 1
ATOM 2292 N N . GLY A 1 283 ? 14.371 5.201 -6.289 1.00 93.75 283 GLY A N 1
ATOM 2293 C CA . GLY A 1 283 ? 13.515 5.970 -7.193 1.00 93.75 283 GLY A CA 1
ATOM 2294 C C . GLY A 1 283 ? 13.129 7.327 -6.600 1.00 93.75 283 GLY A C 1
ATOM 2295 O O . GLY A 1 283 ? 13.983 8.059 -6.094 1.00 93.75 283 GLY A O 1
ATOM 2296 N N . LEU A 1 284 ? 11.842 7.672 -6.666 1.00 92.81 284 LEU A N 1
ATOM 2297 C CA . LEU A 1 284 ? 11.288 8.962 -6.244 1.00 92.81 284 LEU A CA 1
ATOM 2298 C C . LEU A 1 284 ? 11.664 9.323 -4.794 1.00 92.81 284 LEU A C 1
ATOM 2300 O O . LEU A 1 284 ? 11.425 8.563 -3.854 1.00 92.81 284 LEU A O 1
ATOM 2304 N N . LYS A 1 285 ? 12.227 10.522 -4.610 1.00 91.75 285 LYS A N 1
ATOM 2305 C CA . LYS A 1 285 ? 12.514 11.141 -3.313 1.00 91.75 285 LYS A CA 1
ATOM 2306 C C . LYS A 1 285 ? 11.395 12.102 -2.941 1.00 91.75 285 LYS A C 1
ATOM 2308 O O . LYS A 1 285 ? 11.253 13.158 -3.561 1.00 91.75 285 LYS A O 1
ATOM 2313 N N . THR A 1 286 ? 10.697 11.787 -1.858 1.00 90.75 286 THR A N 1
ATOM 2314 C CA . THR A 1 286 ? 9.659 12.658 -1.317 1.00 90.75 286 THR A CA 1
ATOM 2315 C C . THR A 1 286 ? 10.095 13.431 -0.078 1.00 90.75 286 THR A C 1
ATOM 2317 O O . THR A 1 286 ? 11.060 13.061 0.602 1.00 90.75 286 THR A O 1
ATOM 2320 N N . ILE A 1 287 ? 9.413 14.550 0.169 1.00 90.81 287 ILE A N 1
ATOM 2321 C CA . ILE A 1 287 ? 9.484 15.290 1.434 1.00 90.81 287 ILE A CA 1
ATOM 2322 C C . ILE A 1 287 ? 8.661 14.508 2.471 1.00 90.81 287 ILE A C 1
ATOM 2324 O O . ILE A 1 287 ? 7.570 14.051 2.128 1.00 90.81 287 ILE A O 1
ATOM 2328 N N . PRO A 1 288 ? 9.164 14.296 3.702 1.00 87.62 288 PRO A N 1
ATOM 2329 C CA . PRO A 1 288 ? 8.351 13.749 4.781 1.00 87.62 288 PRO A CA 1
ATOM 2330 C C . PRO A 1 288 ? 7.130 14.633 5.043 1.00 87.62 288 PRO A C 1
ATOM 2332 O O . PRO A 1 288 ? 7.260 15.846 5.156 1.00 87.62 288 PRO A O 1
ATOM 2335 N N . ASP A 1 289 ? 5.960 14.019 5.150 1.00 91.44 289 ASP A N 1
ATOM 2336 C CA . ASP A 1 289 ? 4.708 14.704 5.449 1.00 91.44 289 ASP A CA 1
ATOM 2337 C C . ASP A 1 289 ? 3.822 13.828 6.345 1.00 91.44 289 ASP A C 1
ATOM 2339 O O . ASP A 1 289 ? 4.160 12.681 6.669 1.00 91.44 289 ASP A O 1
ATOM 2343 N N . SER A 1 290 ? 2.682 14.389 6.744 1.00 92.88 290 SER A N 1
ATOM 2344 C CA . SER A 1 290 ? 1.675 13.719 7.564 1.00 92.88 290 SER A CA 1
ATOM 2345 C C . SER A 1 290 ? 0.346 13.528 6.827 1.00 92.88 290 SER A C 1
ATOM 2347 O O . SER A 1 290 ? -0.712 13.550 7.447 1.00 92.88 290 SER A O 1
ATOM 2349 N N . ASP A 1 291 ? 0.389 13.338 5.503 1.00 92.56 291 ASP A N 1
ATOM 2350 C CA . ASP A 1 291 ? -0.799 13.342 4.630 1.00 92.56 291 ASP A CA 1
ATOM 2351 C C . ASP A 1 291 ? -1.142 11.970 4.030 1.00 92.56 291 ASP A C 1
ATOM 2353 O O . ASP A 1 291 ? -1.858 11.886 3.033 1.00 92.56 291 ASP A O 1
ATOM 2357 N N . ASP A 1 292 ? -0.616 10.873 4.586 1.00 95.56 292 ASP A N 1
ATOM 2358 C CA . ASP A 1 292 ? -1.060 9.537 4.183 1.00 95.56 292 ASP A CA 1
ATOM 2359 C C . ASP A 1 292 ? -2.389 9.197 4.879 1.00 95.56 292 ASP A C 1
ATOM 2361 O O . ASP A 1 292 ? -2.402 9.056 6.105 1.00 95.56 292 ASP A O 1
ATOM 2365 N N . PRO A 1 293 ? -3.498 9.024 4.136 1.00 95.44 293 PRO A N 1
ATOM 2366 C CA . PRO A 1 293 ? -4.817 8.805 4.731 1.00 95.44 293 PRO A CA 1
ATOM 2367 C C . PRO A 1 293 ? -4.927 7.467 5.473 1.00 95.44 293 PRO A C 1
ATOM 2369 O O . PRO A 1 293 ? -5.839 7.292 6.275 1.00 95.44 293 PRO A O 1
ATOM 2372 N N . MET A 1 294 ? -4.010 6.524 5.235 1.00 97.12 294 MET A N 1
ATOM 2373 C CA . MET A 1 294 ? -3.987 5.236 5.931 1.00 97.12 294 MET A CA 1
ATOM 2374 C C . MET A 1 294 ? -3.099 5.238 7.177 1.00 97.12 294 MET A C 1
ATOM 2376 O O . MET A 1 294 ? -2.923 4.194 7.795 1.00 97.12 294 MET A O 1
ATOM 2380 N N . LYS A 1 295 ? -2.479 6.363 7.542 1.00 95.19 295 LYS A N 1
ATOM 2381 C CA . LYS A 1 295 ? -1.543 6.416 8.669 1.00 95.19 295 LYS A CA 1
ATOM 2382 C C . LYS A 1 295 ? -2.064 7.257 9.814 1.00 95.19 295 LYS A C 1
ATOM 2384 O O . LYS A 1 295 ? -2.816 8.205 9.625 1.00 95.19 295 LYS A O 1
ATOM 2389 N N . ALA A 1 296 ? -1.598 6.899 11.004 1.00 92.81 296 ALA A N 1
ATOM 2390 C CA . ALA A 1 296 ? -1.806 7.668 12.214 1.00 92.81 296 ALA A CA 1
ATOM 2391 C C . ALA A 1 296 ? -0.575 8.527 12.515 1.00 92.81 296 ALA A C 1
ATOM 2393 O O . ALA A 1 296 ? 0.566 8.069 12.374 1.00 92.81 296 ALA A O 1
ATOM 2394 N N . TYR A 1 297 ? -0.813 9.748 12.982 1.00 93.88 297 TYR A N 1
ATOM 2395 C CA . TYR A 1 297 ? 0.229 10.671 13.407 1.00 93.88 297 TYR A CA 1
ATOM 2396 C C . TYR A 1 297 ? -0.094 11.290 14.765 1.00 93.88 297 TYR A C 1
ATOM 2398 O O . TYR A 1 297 ? -1.256 11.438 15.141 1.00 93.88 297 TYR A O 1
ATOM 2406 N N . SER A 1 298 ? 0.942 11.688 15.490 1.00 92.81 298 SER A N 1
ATOM 2407 C CA . SER A 1 298 ? 0.833 12.356 16.785 1.00 92.81 298 SER A CA 1
ATOM 2408 C C . SER A 1 298 ? 1.939 13.386 16.965 1.00 92.81 298 SER A C 1
ATOM 2410 O O . SER A 1 298 ? 3.025 13.233 16.410 1.00 92.81 298 SER A O 1
ATOM 2412 N N . ARG A 1 299 ? 1.681 14.400 17.783 1.00 93.19 299 ARG A N 1
ATOM 2413 C CA . ARG A 1 299 ? 2.652 15.410 18.212 1.00 93.19 299 ARG A CA 1
ATOM 2414 C C . ARG A 1 299 ? 2.501 15.674 19.714 1.00 93.19 299 ARG A C 1
ATOM 2416 O O . ARG A 1 299 ? 1.429 15.411 20.254 1.00 93.19 299 ARG A O 1
ATOM 2423 N N . PRO A 1 300 ? 3.546 16.150 20.406 1.00 90.94 300 PRO A N 1
ATOM 2424 C CA . PRO A 1 300 ? 3.451 16.469 21.831 1.00 90.94 300 PRO A CA 1
ATOM 2425 C C . PRO A 1 300 ? 2.603 17.722 22.103 1.00 90.94 300 PRO A C 1
ATOM 2427 O O . PRO A 1 300 ? 1.915 17.784 23.117 1.00 90.94 300 PRO A O 1
ATOM 2430 N N . ASP A 1 301 ? 2.630 18.701 21.197 1.00 91.94 301 ASP A N 1
ATOM 2431 C CA . ASP A 1 301 ? 1.917 19.974 21.310 1.00 91.94 301 ASP A CA 1
ATOM 2432 C C . ASP A 1 301 ? 1.581 20.550 19.927 1.00 91.94 301 ASP A C 1
ATOM 2434 O O . ASP A 1 301 ? 2.026 20.037 18.899 1.00 91.94 301 ASP A O 1
ATOM 2438 N N . ASP A 1 302 ? 0.814 21.644 19.893 1.00 90.19 302 ASP A N 1
ATOM 2439 C CA . ASP A 1 302 ? 0.338 22.237 18.641 1.00 90.19 302 ASP A CA 1
ATOM 2440 C C . ASP A 1 302 ? 1.411 22.942 17.796 1.00 90.19 302 ASP A C 1
ATOM 2442 O O . ASP A 1 302 ? 1.155 23.282 16.636 1.00 90.19 302 ASP A O 1
ATOM 2446 N N . LYS A 1 303 ? 2.610 23.148 18.351 1.00 90.62 303 LYS A N 1
ATOM 2447 C CA . LYS A 1 303 ? 3.740 23.811 17.685 1.00 90.62 303 LYS A CA 1
ATOM 2448 C C . LYS A 1 303 ? 4.704 22.808 17.055 1.00 90.62 303 LYS A C 1
ATOM 2450 O O . LYS A 1 303 ? 5.456 23.172 16.155 1.00 90.62 303 LYS A O 1
ATOM 2455 N N . SER A 1 304 ? 4.678 21.566 17.522 1.00 92.44 304 SER A N 1
ATOM 2456 C CA . SER A 1 304 ? 5.550 20.492 17.067 1.00 92.44 304 SER A CA 1
ATOM 2457 C C . SER A 1 304 ? 5.067 19.862 15.758 1.00 92.44 304 SER A C 1
ATOM 2459 O O . SER A 1 304 ? 3.869 19.821 15.456 1.00 92.44 304 SER A O 1
ATOM 2461 N N . GLU A 1 305 ? 6.014 19.342 14.975 1.00 92.75 305 GLU A N 1
ATOM 2462 C CA . GLU A 1 305 ? 5.704 18.568 13.774 1.00 92.75 305 GLU A CA 1
ATOM 2463 C C . GLU A 1 305 ? 5.064 17.223 14.137 1.00 92.75 305 GLU A C 1
ATOM 2465 O O . GLU A 1 305 ? 5.348 16.622 15.175 1.00 92.75 305 GLU A O 1
ATOM 2470 N N . TYR A 1 306 ? 4.193 16.739 13.254 1.00 93.94 306 TYR A N 1
ATOM 2471 C CA . TYR A 1 306 ? 3.592 15.421 13.395 1.00 93.94 306 TYR A CA 1
ATOM 2472 C C . TYR A 1 306 ? 4.622 14.317 13.163 1.00 93.94 306 TYR A C 1
ATOM 2474 O O . TYR A 1 306 ? 5.262 14.247 12.113 1.00 93.94 306 TYR A O 1
ATOM 2482 N N . GLU A 1 307 ? 4.692 13.3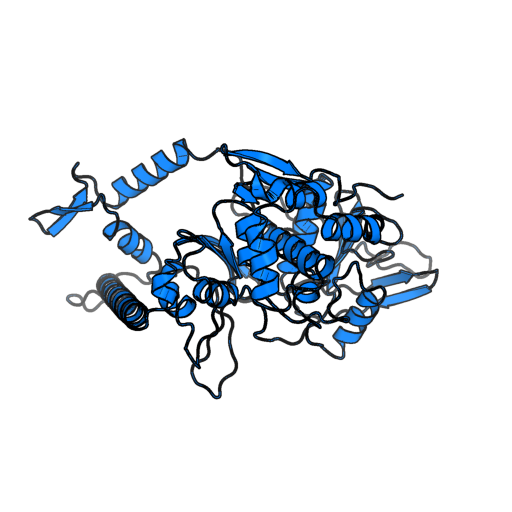80 14.100 1.00 92.31 307 GLU A N 1
ATOM 2483 C CA . GLU A 1 307 ? 5.406 12.126 13.931 1.00 92.31 307 GLU A CA 1
ATOM 2484 C C . GLU A 1 307 ? 4.438 10.993 13.616 1.00 92.31 307 GLU A C 1
ATOM 2486 O O . GLU A 1 307 ? 3.314 10.940 14.111 1.00 92.31 307 GLU A O 1
ATOM 2491 N N . VAL A 1 308 ? 4.881 10.052 12.787 1.00 91.56 308 VAL A N 1
ATOM 2492 C CA . VAL A 1 308 ? 4.086 8.861 12.493 1.00 91.56 308 VAL A CA 1
ATOM 2493 C C . VAL A 1 308 ? 4.045 7.937 13.708 1.00 91.56 308 VAL A C 1
ATOM 2495 O O . VAL A 1 308 ? 5.083 7.651 14.312 1.00 91.56 308 VAL A O 1
ATOM 2498 N N . LEU A 1 309 ? 2.862 7.417 14.028 1.00 89.94 309 LEU A N 1
ATOM 2499 C CA . LEU A 1 309 ? 2.700 6.409 15.067 1.00 89.94 309 LEU A CA 1
ATOM 2500 C C . LEU A 1 309 ? 3.354 5.100 14.608 1.00 89.94 309 LEU A C 1
ATOM 2502 O O . LEU A 1 309 ? 3.019 4.566 13.547 1.00 89.94 309 LEU A O 1
ATOM 2506 N N . LYS A 1 310 ? 4.329 4.603 15.373 1.00 87.38 310 LYS A N 1
ATOM 2507 C CA . LYS A 1 310 ? 5.147 3.433 15.015 1.00 87.38 310 LYS A CA 1
ATOM 2508 C C . LYS A 1 310 ? 4.604 2.163 15.650 1.00 87.38 310 LYS A C 1
ATOM 2510 O O . LYS A 1 310 ? 4.166 2.184 16.794 1.00 87.38 310 LYS A O 1
ATOM 2515 N N . LEU A 1 311 ? 4.756 1.048 14.936 1.00 81.88 311 LEU A N 1
ATOM 2516 C CA . LEU A 1 311 ? 4.645 -0.269 15.547 1.00 81.88 311 LEU A CA 1
ATOM 2517 C C . LEU A 1 311 ? 5.739 -0.410 16.604 1.00 81.88 311 LEU A C 1
ATOM 2519 O O . LEU A 1 311 ? 6.917 -0.182 16.308 1.00 81.88 311 LEU A O 1
ATOM 2523 N N . ARG A 1 312 ? 5.354 -0.815 17.810 1.00 76.69 312 ARG A N 1
ATOM 2524 C CA . ARG A 1 312 ? 6.306 -1.214 18.840 1.00 76.69 312 ARG A CA 1
ATOM 2525 C C . ARG A 1 312 ? 6.183 -2.707 19.097 1.00 76.69 312 ARG A C 1
ATOM 2527 O O . ARG A 1 312 ? 5.079 -3.249 19.164 1.00 76.69 312 ARG A O 1
ATOM 2534 N N . GLU A 1 313 ? 7.333 -3.353 19.237 1.00 74.94 313 GLU A N 1
ATOM 2535 C CA . GLU A 1 313 ? 7.425 -4.788 19.516 1.00 74.94 313 GLU A CA 1
ATOM 2536 C C . GLU A 1 313 ? 6.704 -5.163 20.817 1.00 74.94 313 GLU A C 1
ATOM 2538 O O . GLU A 1 313 ? 6.008 -6.168 20.874 1.00 74.94 313 GLU A O 1
ATOM 2543 N N . ASP A 1 314 ? 6.778 -4.283 21.813 1.00 72.69 314 ASP A N 1
ATOM 2544 C CA . ASP A 1 314 ? 6.243 -4.434 23.166 1.00 72.69 314 ASP A CA 1
ATOM 2545 C C . ASP A 1 314 ? 4.831 -3.845 23.353 1.00 72.69 314 ASP A C 1
ATOM 2547 O O . ASP A 1 314 ? 4.389 -3.621 24.482 1.00 72.69 314 ASP A O 1
ATOM 2551 N N . ARG A 1 315 ? 4.112 -3.514 22.271 1.00 74.81 315 ARG A N 1
ATOM 2552 C CA . ARG A 1 315 ? 2.804 -2.844 22.365 1.00 74.81 315 ARG A CA 1
ATOM 2553 C C . ARG A 1 315 ? 1.801 -3.378 21.369 1.00 74.81 315 ARG A C 1
ATOM 2555 O O . ARG A 1 315 ? 1.987 -3.133 20.189 1.00 74.81 315 ARG A O 1
ATOM 2562 N N . ALA A 1 316 ? 0.749 -4.054 21.833 1.00 74.06 316 ALA A N 1
ATOM 2563 C CA . ALA A 1 316 ? -0.410 -4.421 21.017 1.00 74.06 316 ALA A CA 1
ATOM 2564 C C . ALA A 1 316 ? -1.149 -3.172 20.504 1.00 74.06 316 ALA A C 1
ATOM 2566 O O . ALA A 1 316 ? -1.188 -2.150 21.192 1.00 74.06 316 ALA A O 1
ATOM 2567 N N . ALA A 1 317 ? -1.744 -3.246 19.316 1.00 75.12 317 ALA A N 1
ATOM 2568 C CA . ALA A 1 317 ? -2.371 -2.111 18.648 1.00 75.12 317 ALA A CA 1
ATOM 2569 C C . ALA A 1 317 ? -3.597 -1.571 19.395 1.00 75.12 317 ALA A C 1
ATOM 2571 O O . ALA A 1 317 ? -3.848 -0.367 19.349 1.00 75.12 317 ALA A O 1
ATOM 2572 N N . TRP A 1 318 ? -4.325 -2.413 20.141 1.00 80.56 318 TRP A N 1
ATOM 2573 C CA . TRP A 1 318 ? -5.463 -1.959 20.953 1.00 80.56 318 TRP A CA 1
ATOM 2574 C C . TRP A 1 318 ? -5.049 -0.936 22.021 1.00 80.56 318 TRP A C 1
ATOM 2576 O O . TRP A 1 318 ? -5.829 -0.054 22.373 1.00 80.56 318 TRP A O 1
ATOM 2586 N N . ARG A 1 319 ? -3.796 -0.975 22.493 1.00 80.12 319 ARG A N 1
ATOM 2587 C CA . ARG A 1 319 ? -3.267 0.004 23.459 1.00 80.12 319 ARG A CA 1
ATOM 2588 C C . ARG A 1 319 ? -3.088 1.388 22.842 1.00 80.12 319 ARG A C 1
ATOM 2590 O O . ARG A 1 319 ? -3.002 2.380 23.560 1.00 80.12 319 ARG A O 1
ATOM 2597 N N . ASP A 1 320 ? -3.046 1.474 21.517 1.00 83.19 320 ASP A N 1
ATOM 2598 C CA . ASP A 1 320 ? -3.066 2.733 20.778 1.00 83.19 320 ASP A CA 1
ATOM 2599 C C . ASP A 1 320 ? -4.485 3.130 20.339 1.00 83.19 320 ASP A C 1
ATOM 2601 O O . ASP A 1 320 ? -4.649 4.163 19.693 1.00 83.19 320 ASP A O 1
ATOM 2605 N N . ALA A 1 321 ? -5.531 2.382 20.721 1.00 81.94 321 ALA A N 1
ATOM 2606 C CA . ALA A 1 321 ? -6.908 2.655 20.300 1.00 81.94 321 ALA A CA 1
ATOM 2607 C C . ALA A 1 321 ? -7.373 4.063 20.688 1.00 81.94 321 ALA A C 1
ATOM 2609 O O . ALA A 1 321 ? -7.948 4.757 19.857 1.00 81.94 321 ALA A O 1
ATOM 2610 N N . TYR A 1 322 ? -7.055 4.544 21.897 1.00 82.31 322 TYR A N 1
ATOM 2611 C CA . TYR A 1 322 ? -7.374 5.927 22.272 1.00 82.31 322 TYR A CA 1
ATOM 2612 C C . TYR A 1 322 ? -6.688 6.941 21.347 1.00 82.31 322 TYR A C 1
ATOM 2614 O O . TYR A 1 322 ? -7.312 7.917 20.930 1.00 82.31 322 TYR A O 1
ATOM 2622 N N . ALA A 1 323 ? -5.433 6.698 20.953 1.00 84.81 323 ALA A N 1
ATOM 2623 C CA . ALA A 1 323 ? -4.733 7.573 20.018 1.00 84.81 323 ALA A CA 1
ATOM 2624 C C . ALA A 1 323 ? -5.333 7.515 18.602 1.00 84.81 323 ALA A C 1
ATOM 2626 O O . ALA A 1 323 ? -5.430 8.546 17.938 1.00 84.81 323 ALA A O 1
ATOM 2627 N N . LEU A 1 324 ? -5.767 6.330 18.165 1.00 86.00 324 LEU A N 1
ATOM 2628 C CA . LEU A 1 324 ? -6.384 6.091 16.861 1.00 86.00 324 LEU A CA 1
ATOM 2629 C C . LEU A 1 324 ? -7.825 6.617 16.775 1.00 86.00 324 LEU A C 1
ATOM 2631 O O . LEU A 1 324 ? -8.247 7.021 15.701 1.00 86.00 324 LEU A O 1
ATOM 2635 N N . PHE A 1 325 ? -8.586 6.632 17.869 1.00 86.94 325 PHE A N 1
ATOM 2636 C CA . PHE A 1 325 ? -10.008 7.007 17.869 1.00 86.94 325 PHE A CA 1
ATOM 2637 C C . PHE A 1 325 ? -10.267 8.459 18.286 1.00 86.94 325 PHE A C 1
ATOM 2639 O O . PHE A 1 325 ? -11.386 8.944 18.156 1.00 86.94 325 PHE A O 1
ATOM 2646 N N . SER A 1 326 ? -9.242 9.187 18.740 1.00 85.62 326 SER A N 1
ATOM 2647 C CA . SER A 1 326 ? -9.340 10.605 19.120 1.00 85.62 326 SER A CA 1
ATOM 2648 C C . SER A 1 326 ? -9.473 11.538 17.899 1.00 85.62 326 SER A C 1
ATOM 2650 O O . SER A 1 326 ? -8.546 12.287 17.589 1.00 85.62 326 SER A O 1
ATOM 2652 N N . LEU A 1 327 ? -10.616 11.514 17.205 1.00 85.44 327 LEU A N 1
ATOM 2653 C CA . LEU A 1 327 ? -10.825 12.247 15.944 1.00 85.44 327 LEU A CA 1
ATOM 2654 C C . LEU A 1 327 ? -10.770 13.780 16.085 1.00 85.44 327 LEU A C 1
ATOM 2656 O O . LEU A 1 327 ? -10.340 14.468 15.165 1.00 85.44 327 LEU A O 1
ATOM 2660 N N . GLY A 1 328 ? -11.190 14.317 17.235 1.00 81.88 328 GLY A N 1
ATOM 2661 C CA . GLY A 1 328 ? -11.219 15.761 17.513 1.00 81.88 328 GLY A CA 1
ATOM 2662 C C . GLY A 1 328 ? -9.932 16.336 18.117 1.00 81.88 328 GLY A C 1
ATOM 2663 O O . GLY A 1 328 ? -9.923 17.483 18.552 1.00 81.88 328 GLY A O 1
ATOM 2664 N N . SER A 1 329 ? -8.857 15.551 18.214 1.00 85.81 329 SER A N 1
ATOM 2665 C CA . SER A 1 329 ? -7.618 15.993 18.861 1.00 85.81 329 SER A CA 1
ATOM 2666 C C . SER A 1 329 ? -6.834 16.981 17.991 1.00 85.81 329 SER A C 1
ATOM 2668 O O . SER A 1 329 ? -6.636 16.745 16.805 1.00 85.81 329 SER A O 1
ATOM 2670 N N . SER A 1 330 ? -6.293 18.046 18.591 1.00 86.94 330 SER A N 1
ATOM 2671 C CA . SER A 1 330 ? -5.350 18.947 17.908 1.00 86.94 330 SER A CA 1
ATOM 2672 C C . SER A 1 330 ? -3.930 18.371 17.809 1.00 86.94 330 SER A C 1
ATOM 2674 O O . SER A 1 330 ? -3.120 18.821 16.999 1.00 86.94 330 SER A O 1
ATOM 2676 N N . VAL A 1 331 ? -3.624 17.347 18.610 1.00 91.25 331 VAL A N 1
ATOM 2677 C CA . VAL A 1 331 ? -2.295 16.730 18.723 1.00 91.25 331 VAL A CA 1
ATOM 2678 C C . VAL A 1 331 ? -2.228 15.316 18.143 1.00 91.25 331 VAL A C 1
ATOM 2680 O O . VAL A 1 331 ? -1.160 14.701 18.117 1.00 91.25 331 VAL A O 1
ATOM 2683 N N . ARG A 1 332 ? -3.347 14.783 17.643 1.00 91.31 332 ARG A N 1
ATOM 2684 C CA . ARG A 1 332 ? -3.417 13.467 16.996 1.00 91.31 332 ARG A CA 1
ATOM 2685 C C . ARG A 1 332 ? -4.136 13.587 15.665 1.00 91.31 332 ARG A C 1
ATOM 2687 O O . ARG A 1 332 ? -5.160 14.247 15.564 1.00 91.31 332 ARG A O 1
ATOM 2694 N N . LYS A 1 333 ? -3.615 12.893 14.659 1.00 92.56 333 LYS A N 1
ATOM 2695 C CA . LYS A 1 333 ? -4.212 12.776 13.329 1.00 92.56 333 LYS A CA 1
ATOM 2696 C C . LYS A 1 333 ? -4.443 11.292 13.031 1.00 92.56 333 LYS A C 1
ATOM 2698 O O . LYS A 1 333 ? -3.520 10.617 12.567 1.00 92.56 333 LYS A O 1
ATOM 2703 N N . PRO A 1 334 ? -5.632 10.762 13.355 1.00 92.62 334 PRO A N 1
ATOM 2704 C CA . PRO A 1 334 ? -6.037 9.413 12.982 1.00 92.62 334 PRO A CA 1
ATOM 2705 C C . PRO A 1 334 ? -6.043 9.176 11.465 1.00 92.62 334 PRO A C 1
ATOM 2707 O O . PRO A 1 334 ? -6.195 10.138 10.706 1.00 92.62 334 PRO A O 1
ATOM 2710 N N . PRO A 1 335 ? -5.968 7.907 11.017 1.00 94.81 335 PRO A N 1
ATOM 2711 C CA . PRO A 1 335 ? -6.238 7.542 9.632 1.00 94.81 335 PRO A CA 1
ATOM 2712 C C . PRO A 1 335 ? -7.584 8.107 9.164 1.00 94.81 335 PRO A C 1
ATOM 2714 O O . PRO A 1 335 ? -8.598 7.996 9.857 1.00 94.81 335 PRO A O 1
ATOM 2717 N N . GLU A 1 336 ? -7.610 8.688 7.966 1.00 94.88 336 GLU A N 1
ATOM 2718 C CA . GLU A 1 336 ? -8.786 9.377 7.423 1.00 94.88 336 GLU A CA 1
ATOM 2719 C C . GLU A 1 336 ? -9.998 8.448 7.276 1.00 94.88 336 GLU A C 1
ATOM 2721 O O . GLU A 1 336 ? -11.129 8.914 7.386 1.00 94.88 336 GLU A O 1
ATOM 2726 N N . ALA A 1 337 ? -9.783 7.139 7.114 1.00 94.62 337 ALA A N 1
ATOM 2727 C CA . ALA A 1 337 ? -10.857 6.145 7.081 1.00 94.62 337 ALA A CA 1
ATOM 2728 C C . ALA A 1 337 ? -11.702 6.123 8.366 1.00 94.62 337 ALA A C 1
ATOM 2730 O O . ALA A 1 337 ? -12.911 5.926 8.292 1.00 94.62 337 ALA A O 1
ATOM 2731 N N . LEU A 1 338 ? -11.109 6.393 9.535 1.00 93.31 338 LEU A N 1
ATOM 2732 C CA . LEU A 1 338 ? -11.856 6.483 10.796 1.00 93.31 338 LEU A CA 1
ATOM 2733 C C . LEU A 1 338 ? -12.708 7.756 10.847 1.00 93.31 338 LEU A C 1
ATOM 2735 O O . LEU A 1 338 ? -13.877 7.702 11.219 1.00 93.31 338 LEU A O 1
ATOM 2739 N N . ASN A 1 339 ? -12.155 8.885 10.390 1.00 90.25 339 ASN A N 1
ATOM 2740 C CA . ASN A 1 339 ? -12.911 10.132 10.237 1.00 90.25 339 ASN A CA 1
ATOM 2741 C C . ASN A 1 339 ? -14.074 9.978 9.253 1.00 90.25 339 ASN A C 1
ATOM 2743 O O . ASN A 1 339 ? -15.147 10.539 9.461 1.00 90.25 339 ASN A O 1
ATOM 2747 N N . HIS A 1 340 ? -13.856 9.228 8.174 1.00 92.12 340 HIS A N 1
ATOM 2748 C CA . HIS A 1 340 ? -14.881 8.923 7.186 1.00 92.12 340 HIS A CA 1
ATOM 2749 C C . HIS A 1 340 ? -15.975 8.033 7.771 1.00 92.12 340 HIS A C 1
ATOM 2751 O O . HIS A 1 340 ? -17.147 8.382 7.669 1.00 92.12 340 HIS A O 1
ATOM 2757 N N . LEU A 1 341 ? -15.605 6.954 8.467 1.00 91.69 341 LEU A N 1
ATOM 2758 C CA . LEU A 1 341 ? -16.546 6.062 9.147 1.00 91.69 341 LEU A CA 1
ATOM 2759 C C . LEU A 1 341 ? -17.426 6.802 10.162 1.00 91.69 341 LEU A C 1
ATOM 2761 O O . LEU A 1 341 ? -18.628 6.567 10.196 1.00 91.69 341 LEU A O 1
ATOM 2765 N N . ALA A 1 342 ? -16.862 7.731 10.937 1.00 89.25 342 ALA A N 1
ATOM 2766 C CA . ALA A 1 342 ? -17.617 8.536 11.901 1.00 89.25 342 ALA A CA 1
ATOM 2767 C C . ALA A 1 342 ? -18.696 9.429 11.256 1.00 89.25 342 ALA A C 1
ATOM 2769 O O . ALA A 1 342 ? -19.610 9.886 11.932 1.00 89.25 342 ALA A O 1
ATOM 2770 N N . ARG A 1 343 ? -18.610 9.688 9.944 1.00 87.62 343 ARG A N 1
ATOM 2771 C CA . ARG A 1 343 ? -19.620 10.441 9.179 1.00 87.62 343 ARG A CA 1
ATOM 2772 C C . ARG A 1 343 ? -20.693 9.539 8.565 1.00 87.62 343 ARG A C 1
ATOM 2774 O O . ARG A 1 343 ? -21.619 10.044 7.927 1.00 87.62 343 ARG A O 1
ATOM 2781 N N . LEU A 1 344 ? -20.557 8.219 8.696 1.00 84.81 344 LEU A N 1
ATOM 2782 C CA . LEU A 1 344 ? -21.523 7.249 8.199 1.00 84.81 344 LEU A CA 1
ATOM 2783 C C . LEU A 1 344 ? -22.554 6.987 9.297 1.00 84.81 344 LEU A C 1
ATOM 2785 O O . LEU A 1 344 ? -22.269 6.334 10.294 1.00 84.81 344 LEU A O 1
ATOM 2789 N N . ASP A 1 345 ? -23.760 7.512 9.097 1.00 65.75 345 ASP A N 1
ATOM 2790 C CA . ASP A 1 345 ? -24.898 7.420 10.018 1.00 65.75 345 ASP A CA 1
ATOM 2791 C C . ASP A 1 345 ? -25.453 5.982 10.069 1.00 65.75 345 ASP A C 1
ATOM 2793 O O . ASP A 1 345 ? -26.465 5.663 9.451 1.00 65.75 345 ASP A O 1
ATOM 2797 N N . SER A 1 346 ? -24.719 5.065 10.713 1.00 66.12 346 SER A N 1
ATOM 2798 C CA . SER A 1 346 ? -25.047 3.640 10.931 1.00 66.12 346 SER A CA 1
ATOM 2799 C C . SER A 1 346 ? -25.160 2.730 9.692 1.00 66.12 346 SER A C 1
ATOM 2801 O O . SER A 1 346 ? -25.511 1.559 9.811 1.00 66.12 346 SER A O 1
ATOM 2803 N N . GLN A 1 347 ? -24.786 3.203 8.497 1.00 66.75 347 GLN A N 1
ATOM 2804 C CA . GLN A 1 347 ? -24.864 2.411 7.251 1.00 66.75 347 GLN A CA 1
ATOM 2805 C C . GLN A 1 347 ? -23.923 1.193 7.197 1.00 66.75 347 GLN A C 1
ATOM 2807 O O . GLN A 1 347 ? -24.025 0.381 6.274 1.00 66.75 347 GLN A O 1
ATOM 2812 N N . VAL A 1 348 ? -22.986 1.085 8.142 1.00 72.62 348 VAL A N 1
ATOM 2813 C CA . VAL A 1 348 ? -21.952 0.049 8.184 1.00 72.62 348 VAL A CA 1
ATOM 2814 C C . VAL A 1 348 ? -21.946 -0.594 9.564 1.00 72.62 348 VAL A C 1
ATOM 2816 O O . VAL A 1 348 ? -21.692 0.068 10.569 1.00 72.62 348 VAL A O 1
ATOM 2819 N N . SER A 1 349 ? -22.201 -1.899 9.599 1.00 69.06 349 SER A N 1
ATOM 2820 C CA . SER A 1 349 ? -22.170 -2.699 10.820 1.00 69.06 349 SER A CA 1
ATOM 2821 C C . SER A 1 349 ? -20.731 -3.120 11.138 1.00 69.06 349 SER A C 1
ATOM 2823 O O . SER A 1 349 ? -20.086 -3.781 10.330 1.00 69.06 349 SER A O 1
ATOM 2825 N N . HIS A 1 350 ? -20.231 -2.736 12.317 1.00 76.19 350 HIS A N 1
ATOM 2826 C CA . HIS A 1 350 ? -19.033 -3.289 12.974 1.00 76.19 350 HIS A CA 1
ATOM 2827 C C . HIS A 1 350 ? -17.792 -3.507 12.077 1.00 76.19 350 HIS A C 1
ATOM 2829 O O . HIS A 1 350 ? -17.273 -4.628 12.005 1.00 76.19 350 HIS A O 1
ATOM 2835 N N . PRO A 1 351 ? -17.267 -2.461 11.411 1.00 88.81 351 PRO A N 1
ATOM 2836 C CA . PRO A 1 351 ? -16.056 -2.608 10.617 1.00 88.81 351 PRO A CA 1
ATOM 2837 C C . PRO A 1 351 ? -14.863 -2.999 11.497 1.00 88.81 351 PRO A C 1
ATOM 2839 O O . PRO A 1 351 ? -14.772 -2.645 12.677 1.00 88.81 351 PRO A O 1
ATOM 2842 N N . LYS A 1 352 ? -13.912 -3.719 10.902 1.00 90.19 352 LYS A N 1
ATOM 2843 C CA . LYS A 1 352 ? -12.659 -4.112 11.558 1.00 90.19 352 LYS A CA 1
ATOM 2844 C C . LYS A 1 352 ? -11.521 -3.246 11.039 1.00 90.19 352 LYS A C 1
ATOM 2846 O O . LYS A 1 352 ? -11.316 -3.155 9.834 1.00 90.19 352 LYS A O 1
ATOM 2851 N N . ALA A 1 353 ? -10.752 -2.631 11.927 1.00 90.12 353 ALA A N 1
ATOM 2852 C CA . ALA A 1 353 ? -9.488 -2.014 11.561 1.00 90.12 353 ALA A CA 1
ATOM 2853 C C . ALA A 1 353 ? -8.419 -3.097 11.438 1.00 90.12 353 ALA A C 1
ATOM 2855 O O . ALA A 1 353 ? -8.136 -3.814 12.397 1.00 90.12 353 ALA A O 1
ATOM 2856 N N . ASN A 1 354 ? -7.815 -3.183 10.261 1.00 93.75 354 ASN A N 1
ATOM 2857 C CA . ASN A 1 354 ? -6.596 -3.936 10.027 1.00 93.75 354 ASN A CA 1
ATOM 2858 C C . ASN A 1 354 ? -5.411 -2.995 10.204 1.00 93.75 354 ASN A C 1
ATOM 2860 O O . ASN A 1 354 ? -5.388 -1.932 9.590 1.00 93.75 354 ASN A O 1
ATOM 2864 N N . ILE A 1 355 ? -4.445 -3.377 11.034 1.00 91.31 355 ILE A N 1
ATOM 2865 C CA . ILE A 1 355 ? -3.313 -2.542 11.432 1.00 91.31 355 ILE A CA 1
ATOM 2866 C C . ILE A 1 355 ? -2.037 -3.303 11.120 1.00 91.31 355 ILE A C 1
ATOM 2868 O O . ILE A 1 355 ? -1.767 -4.344 11.716 1.00 91.31 355 ILE A O 1
ATOM 2872 N N . VAL A 1 356 ? -1.255 -2.780 10.182 1.00 90.88 356 VAL A N 1
ATOM 2873 C CA . VAL A 1 356 ? -0.021 -3.403 9.705 1.00 90.88 356 VAL A CA 1
ATOM 2874 C C . VAL A 1 356 ? 1.145 -2.451 9.889 1.00 90.88 356 VAL A C 1
ATOM 2876 O O . VAL A 1 356 ? 1.063 -1.267 9.567 1.00 90.88 356 VAL A O 1
ATOM 2879 N N . GLY A 1 357 ? 2.271 -2.963 10.366 1.00 87.06 357 GLY A N 1
ATOM 2880 C CA . GLY A 1 357 ? 3.493 -2.179 10.458 1.00 87.06 357 GLY A CA 1
ATOM 2881 C C . GLY A 1 357 ? 4.742 -3.036 10.519 1.00 87.06 357 GLY A C 1
ATOM 2882 O O . GLY A 1 357 ? 4.683 -4.259 10.641 1.00 87.06 357 GLY A O 1
ATOM 2883 N N . ILE A 1 358 ? 5.884 -2.355 10.471 1.00 84.31 358 ILE A N 1
ATOM 2884 C CA . ILE A 1 358 ? 7.200 -2.959 10.662 1.00 84.31 358 ILE A CA 1
ATOM 2885 C C . ILE A 1 358 ? 7.869 -2.263 11.847 1.00 84.31 358 ILE A C 1
ATOM 2887 O O . ILE A 1 358 ? 8.024 -1.038 11.856 1.00 84.31 358 ILE A O 1
ATOM 2891 N N . ALA A 1 359 ? 8.283 -3.039 12.845 1.00 80.00 359 ALA A N 1
ATOM 2892 C CA . ALA A 1 359 ? 9.109 -2.557 13.939 1.00 80.00 359 ALA A CA 1
ATOM 2893 C C . ALA A 1 359 ? 10.565 -2.542 13.465 1.00 80.00 359 ALA A C 1
ATOM 2895 O O . ALA A 1 359 ? 11.176 -3.589 13.225 1.00 80.00 359 ALA A O 1
ATOM 2896 N N . THR A 1 360 ? 11.121 -1.341 13.300 1.00 73.31 360 THR A N 1
ATOM 2897 C CA . THR A 1 360 ? 12.497 -1.162 12.823 1.00 73.31 360 THR A CA 1
ATOM 2898 C C . THR A 1 360 ? 13.301 -0.216 13.704 1.00 73.31 360 THR A C 1
ATOM 2900 O O . THR A 1 360 ? 12.803 0.855 14.047 1.00 73.31 360 THR A O 1
ATOM 2903 N N . ASP A 1 361 ? 14.576 -0.535 13.936 1.00 68.81 361 ASP A N 1
ATOM 2904 C CA . ASP A 1 361 ? 15.589 0.411 14.426 1.00 68.81 361 ASP A CA 1
ATOM 2905 C C . ASP A 1 361 ? 16.815 0.393 13.506 1.00 68.81 361 ASP A C 1
ATOM 2907 O O . ASP A 1 361 ? 17.330 -0.666 13.148 1.00 68.81 361 ASP A O 1
ATOM 2911 N N . LYS A 1 362 ? 17.281 1.576 13.089 1.00 64.69 362 LYS A N 1
ATOM 2912 C CA . LYS A 1 362 ? 18.482 1.764 12.246 1.00 64.69 362 LYS A CA 1
ATOM 2913 C C . LYS A 1 362 ? 18.605 0.753 11.080 1.00 64.69 362 LYS A C 1
ATOM 2915 O O . LYS A 1 362 ? 19.690 0.244 10.811 1.00 64.69 362 LYS A O 1
ATOM 2920 N N . ASN A 1 363 ? 17.500 0.503 10.362 1.00 60.28 363 ASN A N 1
ATOM 2921 C CA . ASN A 1 363 ? 17.328 -0.452 9.243 1.00 60.28 363 ASN A CA 1
ATOM 2922 C C . ASN A 1 363 ? 17.231 -1.942 9.589 1.00 60.28 363 ASN A C 1
ATOM 2924 O O . ASN A 1 363 ? 16.952 -2.734 8.683 1.00 60.28 363 ASN A O 1
ATOM 2928 N N . LYS A 1 364 ? 17.429 -2.332 10.849 1.00 69.06 364 LYS A N 1
ATOM 2929 C CA . LYS A 1 364 ? 17.120 -3.687 11.300 1.00 69.06 364 LYS A CA 1
ATOM 2930 C C . LYS A 1 364 ? 15.618 -3.810 11.479 1.00 69.06 364 LYS A C 1
ATOM 2932 O O . LYS A 1 364 ? 14.984 -2.896 12.000 1.00 69.06 364 LYS A O 1
ATOM 2937 N N . ILE A 1 365 ? 15.074 -4.921 11.012 1.00 71.56 365 ILE A N 1
ATOM 2938 C CA . ILE A 1 365 ? 13.694 -5.313 11.267 1.00 71.56 365 ILE A CA 1
ATOM 2939 C C . ILE A 1 365 ? 13.734 -6.230 12.478 1.00 71.56 365 ILE A C 1
ATOM 2941 O O . ILE A 1 365 ? 14.534 -7.164 12.497 1.00 71.56 365 ILE A O 1
ATOM 2945 N N . PHE A 1 366 ? 12.911 -5.939 13.476 1.00 72.00 366 PHE A N 1
ATOM 2946 C CA . PHE A 1 366 ? 12.715 -6.841 14.608 1.00 72.00 366 PHE A CA 1
ATOM 2947 C C . PHE A 1 366 ? 11.528 -7.754 14.351 1.00 72.00 366 PHE A C 1
ATOM 2949 O O . PHE A 1 366 ? 11.640 -8.964 14.499 1.00 72.00 366 PHE A O 1
ATOM 2956 N N . LEU A 1 367 ? 10.423 -7.162 13.896 1.00 75.81 367 LEU A N 1
ATOM 2957 C CA . LEU A 1 367 ? 9.225 -7.879 13.498 1.00 75.81 367 LEU A CA 1
ATOM 2958 C C . LEU A 1 367 ? 8.375 -7.045 12.546 1.00 75.81 367 LEU A C 1
ATOM 2960 O O . LEU A 1 367 ? 8.496 -5.818 12.467 1.00 75.81 367 LEU A O 1
ATOM 2964 N N . TRP A 1 368 ? 7.474 -7.729 11.867 1.00 77.69 368 TRP A N 1
ATOM 2965 C CA . TRP A 1 368 ? 6.282 -7.162 11.261 1.00 77.69 368 TRP A CA 1
ATOM 2966 C C . TRP A 1 368 ? 5.070 -7.726 12.001 1.00 77.69 368 TRP A C 1
ATOM 2968 O O . TRP A 1 368 ? 5.160 -8.768 12.653 1.00 77.69 368 TRP A O 1
ATOM 2978 N N . ARG A 1 369 ? 3.948 -7.010 11.969 1.00 80.62 369 ARG A N 1
ATOM 2979 C CA . ARG A 1 369 ? 2.730 -7.451 12.651 1.00 80.62 369 ARG A CA 1
ATOM 2980 C C . ARG A 1 369 ? 1.504 -7.002 11.884 1.00 80.62 369 ARG A C 1
ATOM 2982 O O . ARG A 1 369 ? 1.488 -5.891 11.354 1.00 80.62 369 ARG A O 1
ATOM 2989 N N . HIS A 1 370 ? 0.494 -7.862 11.872 1.00 86.81 370 HIS A N 1
ATOM 2990 C CA . HIS A 1 370 ? -0.855 -7.559 11.417 1.00 86.81 370 HIS A CA 1
ATOM 2991 C C . HIS A 1 370 ? -1.815 -7.834 12.566 1.00 86.81 370 HIS A C 1
ATOM 2993 O O . HIS A 1 370 ? -1.929 -8.962 13.031 1.00 86.81 370 HIS A O 1
ATOM 2999 N N . GLU A 1 371 ? -2.485 -6.792 13.038 1.00 84.50 371 GLU A N 1
ATOM 3000 C CA . GLU A 1 371 ? -3.534 -6.897 14.047 1.00 84.50 371 GLU A CA 1
ATOM 3001 C C . GLU A 1 371 ? -4.885 -6.509 13.465 1.00 84.50 371 GLU A C 1
ATOM 3003 O O . GLU A 1 371 ? -4.980 -5.693 12.544 1.00 84.50 371 GLU A O 1
ATOM 3008 N N . ARG A 1 372 ? -5.942 -7.089 14.029 1.00 86.06 372 ARG A N 1
ATOM 3009 C CA . ARG A 1 372 ? -7.325 -6.771 13.690 1.00 86.06 372 ARG A CA 1
ATOM 3010 C C . ARG A 1 372 ? -8.044 -6.358 14.961 1.00 86.06 372 ARG A C 1
ATOM 3012 O O . ARG A 1 372 ? -8.047 -7.115 15.926 1.00 86.06 372 ARG A O 1
ATOM 3019 N N . MET A 1 373 ? -8.670 -5.188 14.950 1.00 85.00 373 MET A N 1
ATOM 3020 C CA . MET A 1 373 ? -9.497 -4.726 16.065 1.00 85.00 373 MET A CA 1
ATOM 3021 C C . MET A 1 373 ? -10.873 -4.273 15.568 1.00 85.00 373 MET A C 1
ATOM 3023 O O . MET A 1 373 ? -10.955 -3.652 14.504 1.00 85.00 373 MET A O 1
ATOM 3027 N N . PRO A 1 374 ? -11.965 -4.569 16.290 1.00 85.75 374 PRO A N 1
ATOM 3028 C CA . PRO A 1 374 ? -13.266 -4.001 15.964 1.00 85.75 374 PRO A CA 1
ATOM 3029 C C . PRO A 1 374 ? -13.236 -2.479 16.144 1.00 85.75 374 PRO A C 1
ATOM 3031 O O . PRO A 1 374 ? -12.585 -1.965 17.054 1.00 85.75 374 PRO A O 1
ATOM 3034 N N . VAL A 1 375 ? -13.961 -1.759 15.289 1.00 83.62 375 VAL A N 1
ATOM 3035 C CA . VAL A 1 375 ? -14.138 -0.307 15.394 1.00 83.62 375 VAL A CA 1
ATOM 3036 C C . VAL A 1 375 ? -15.626 -0.009 15.556 1.00 83.62 375 VAL A C 1
ATOM 3038 O O . VAL A 1 375 ? -16.343 0.118 14.560 1.00 83.62 375 VAL A O 1
ATOM 3041 N N . PRO A 1 376 ? -16.127 0.093 16.800 1.00 80.62 376 PRO A N 1
ATOM 3042 C CA . PRO A 1 376 ? -17.493 0.532 17.037 1.00 80.62 376 PRO A CA 1
ATOM 3043 C C . PRO A 1 376 ? -17.644 1.980 16.560 1.00 80.62 376 PRO A C 1
ATOM 3045 O O . PRO A 1 376 ? -17.014 2.882 17.112 1.00 80.62 376 PRO A O 1
ATOM 3048 N N . ALA A 1 377 ? -18.466 2.208 15.534 1.00 81.38 377 ALA A N 1
ATOM 3049 C CA . ALA A 1 377 ? -18.651 3.542 14.955 1.00 81.38 377 ALA A CA 1
ATOM 3050 C C . ALA A 1 377 ? -19.131 4.566 16.002 1.00 81.38 377 ALA A C 1
ATOM 3052 O O . ALA A 1 377 ? -18.717 5.721 15.968 1.00 81.38 377 ALA A O 1
ATOM 3053 N N . GLU A 1 378 ? -19.923 4.123 16.982 1.00 81.12 378 GLU A N 1
ATOM 3054 C CA . GLU A 1 378 ? -20.409 4.954 18.088 1.00 81.12 378 GLU A CA 1
ATOM 3055 C C . GLU A 1 378 ? -19.273 5.538 18.944 1.00 81.12 378 GLU A C 1
ATOM 3057 O O . GLU A 1 378 ? -19.334 6.706 19.331 1.00 81.12 378 GLU A O 1
ATOM 3062 N N . ILE A 1 379 ? -18.194 4.774 19.177 1.00 83.44 379 ILE A N 1
ATOM 3063 C CA . ILE A 1 379 ? -17.025 5.263 19.926 1.00 83.44 379 ILE A CA 1
ATOM 3064 C C . ILE A 1 379 ? -16.370 6.432 19.192 1.00 83.44 379 ILE A C 1
ATOM 3066 O O . ILE A 1 379 ? -15.856 7.327 19.841 1.00 83.44 379 ILE A O 1
ATOM 3070 N N . LEU A 1 380 ? -16.399 6.473 17.859 1.00 84.25 380 LEU A N 1
ATOM 3071 C CA . LEU A 1 380 ? -15.735 7.536 17.098 1.00 84.25 380 LEU A CA 1
ATOM 3072 C C . LEU A 1 380 ? -16.442 8.897 17.196 1.00 84.25 380 LEU A C 1
ATOM 3074 O O . LEU A 1 380 ? -15.821 9.924 16.925 1.00 84.25 380 LEU A O 1
ATOM 3078 N N . ILE A 1 381 ? -17.728 8.909 17.555 1.00 83.44 381 ILE A N 1
ATOM 3079 C CA . ILE A 1 381 ? -18.576 10.111 17.568 1.00 83.44 381 ILE A CA 1
ATOM 3080 C C . ILE A 1 381 ? -18.865 10.560 19.009 1.00 83.44 381 ILE A C 1
ATOM 3082 O O . ILE A 1 381 ? -19.023 11.751 19.277 1.00 83.44 381 ILE A O 1
ATOM 3086 N N . ASN A 1 382 ? -18.921 9.620 19.956 1.00 84.62 382 ASN A N 1
ATOM 3087 C CA . ASN A 1 382 ? -19.296 9.896 21.336 1.00 84.62 382 ASN A CA 1
ATOM 3088 C C . ASN A 1 382 ? -18.075 10.250 22.202 1.00 84.62 382 ASN A C 1
ATOM 3090 O O . ASN A 1 382 ? -17.314 9.378 22.623 1.00 84.62 382 ASN A O 1
ATOM 3094 N N . VAL A 1 383 ? -17.938 11.539 22.530 1.00 85.94 383 VAL A N 1
ATOM 3095 C CA . VAL A 1 383 ? -16.841 12.073 23.359 1.00 85.94 383 VAL A CA 1
ATOM 3096 C C . VAL A 1 383 ? -16.725 11.349 24.705 1.00 85.94 383 VAL A C 1
ATOM 3098 O O . VAL A 1 383 ? -15.618 10.985 25.094 1.00 85.94 383 VAL A O 1
ATOM 3101 N N . ASN A 1 384 ? -17.845 11.036 25.366 1.00 85.31 384 ASN A N 1
ATOM 3102 C CA . ASN A 1 384 ? -17.830 10.347 26.661 1.00 85.31 384 ASN A CA 1
ATOM 3103 C C . ASN A 1 384 ? -17.244 8.929 26.549 1.00 85.31 384 ASN A C 1
ATOM 3105 O O . ASN A 1 384 ? -16.539 8.470 27.447 1.00 85.31 384 ASN A O 1
ATOM 3109 N N . LEU A 1 385 ? -17.514 8.222 25.443 1.00 84.12 385 LEU A N 1
ATOM 3110 C CA . LEU A 1 385 ? -16.941 6.894 25.202 1.00 84.12 385 LEU A CA 1
ATOM 3111 C C . LEU A 1 385 ? -15.441 6.971 24.899 1.00 84.12 385 LEU A C 1
ATOM 3113 O O . LEU A 1 385 ? -14.689 6.116 25.367 1.00 84.12 385 LEU A O 1
ATOM 3117 N N . ILE A 1 386 ? -14.993 7.997 24.169 1.00 83.94 386 ILE A N 1
ATOM 3118 C CA . ILE A 1 386 ? -13.567 8.235 23.891 1.00 83.94 386 ILE A CA 1
ATOM 3119 C C . ILE A 1 386 ? -12.808 8.563 25.180 1.00 83.94 386 ILE A C 1
ATOM 3121 O O . ILE A 1 386 ? -11.735 8.008 25.419 1.00 83.94 386 ILE A O 1
ATOM 3125 N N . GLU A 1 387 ? -13.355 9.435 26.028 1.00 84.38 387 GLU A N 1
ATOM 3126 C CA . GLU A 1 387 ? -12.760 9.775 27.325 1.00 84.38 387 GLU A CA 1
ATOM 3127 C C . GLU A 1 387 ? -12.692 8.556 28.243 1.00 84.38 387 GLU A C 1
ATOM 3129 O O . GLU A 1 387 ? -11.635 8.268 28.812 1.00 84.38 387 GLU A O 1
ATOM 3134 N N . ARG A 1 388 ? -13.775 7.771 28.311 1.00 85.69 388 ARG A N 1
ATOM 3135 C CA . ARG A 1 388 ? -13.796 6.508 29.055 1.00 85.69 388 ARG A CA 1
ATOM 3136 C C . ARG A 1 388 ? -12.747 5.525 28.536 1.00 85.69 388 ARG A C 1
ATOM 3138 O O . ARG A 1 388 ? -12.050 4.916 29.342 1.00 85.69 388 ARG A O 1
ATOM 3145 N N . LEU A 1 389 ? -12.600 5.385 27.217 1.00 84.06 389 LEU A N 1
ATOM 3146 C CA . LEU A 1 389 ? -11.553 4.556 26.614 1.00 84.06 389 LEU A CA 1
ATOM 3147 C C . LEU A 1 389 ? -10.153 5.037 27.027 1.00 84.06 389 LEU A C 1
ATOM 3149 O O . LEU A 1 389 ? -9.301 4.218 27.365 1.00 84.06 389 LEU A O 1
ATOM 3153 N N . GLY A 1 390 ? -9.921 6.352 27.037 1.00 81.75 390 GLY A N 1
ATOM 3154 C CA . GLY A 1 390 ? -8.666 6.948 27.500 1.00 81.75 390 GLY A CA 1
ATOM 3155 C C . GLY A 1 390 ? -8.360 6.632 28.967 1.00 81.75 390 GLY A C 1
ATOM 3156 O O . GLY A 1 390 ? -7.225 6.269 29.286 1.00 81.75 390 GLY A O 1
ATOM 3157 N N . GLY A 1 391 ? -9.370 6.704 29.839 1.00 79.50 391 GLY A N 1
ATOM 3158 C CA . GLY A 1 391 ? -9.268 6.311 31.248 1.00 79.50 391 GLY A CA 1
ATOM 3159 C C . GLY A 1 391 ? -8.917 4.832 31.416 1.00 79.50 391 GLY A C 1
ATOM 3160 O O . GLY A 1 391 ? -7.908 4.512 32.037 1.00 79.50 391 GLY A O 1
ATOM 3161 N N . LEU A 1 392 ? -9.672 3.940 30.766 1.00 82.38 392 LEU A N 1
ATOM 3162 C CA . LEU A 1 392 ? -9.455 2.489 30.834 1.00 82.38 392 LEU A CA 1
ATOM 3163 C C . LEU A 1 392 ? -8.071 2.070 30.320 1.00 82.38 392 LEU A C 1
ATOM 3165 O O . LEU A 1 392 ? -7.412 1.230 30.931 1.00 82.38 392 LEU A O 1
ATOM 3169 N N . ILE A 1 393 ? -7.597 2.664 29.218 1.00 82.19 393 ILE A N 1
ATOM 3170 C CA . ILE A 1 393 ? -6.240 2.400 28.718 1.00 82.19 393 ILE A CA 1
ATOM 3171 C C . ILE A 1 393 ? -5.195 2.912 29.714 1.00 82.19 393 ILE A C 1
ATOM 3173 O O . ILE A 1 393 ? -4.218 2.215 29.975 1.00 82.19 393 ILE A O 1
ATOM 3177 N N . SER A 1 394 ? -5.394 4.095 30.300 1.00 80.31 394 SER A N 1
ATOM 3178 C CA . SER A 1 394 ? -4.457 4.656 31.282 1.00 80.31 394 SER A CA 1
ATOM 3179 C C . SER A 1 394 ? -4.371 3.801 32.550 1.00 80.31 394 SER A C 1
ATOM 3181 O O . SER A 1 394 ? -3.271 3.543 33.035 1.00 80.31 394 SER A O 1
ATOM 3183 N N . GLU A 1 395 ? -5.505 3.309 33.053 1.00 79.38 395 GLU A N 1
ATOM 3184 C CA . GLU A 1 395 ? -5.564 2.373 34.182 1.00 79.38 395 GLU A CA 1
ATOM 3185 C C . GLU A 1 395 ? -4.843 1.057 33.860 1.00 79.38 395 GLU A C 1
ATOM 3187 O O . GLU A 1 395 ? -4.016 0.596 34.647 1.00 79.38 395 GLU A O 1
ATOM 3192 N N . ALA A 1 396 ? -5.088 0.482 32.678 1.00 77.56 396 ALA A N 1
ATOM 3193 C CA . ALA A 1 396 ? -4.424 -0.746 32.244 1.00 77.56 396 ALA A CA 1
ATOM 3194 C C . ALA A 1 396 ? -2.896 -0.578 32.132 1.00 77.56 396 ALA A C 1
ATOM 3196 O O . ALA A 1 396 ? -2.139 -1.450 32.563 1.00 77.56 396 ALA A O 1
ATOM 3197 N N . GLU A 1 397 ? -2.423 0.551 31.593 1.00 78.25 397 GLU A N 1
ATOM 3198 C CA . GLU A 1 397 ? -0.991 0.871 31.524 1.00 78.25 397 GLU A CA 1
ATOM 3199 C C . GLU A 1 397 ? -0.382 1.079 32.917 1.00 78.25 397 GLU A C 1
ATOM 3201 O O . GLU A 1 397 ? 0.731 0.612 33.168 1.00 78.25 397 GLU A O 1
ATOM 3206 N N . ALA A 1 398 ? -1.107 1.724 33.839 1.00 76.56 398 ALA A N 1
ATOM 3207 C CA . ALA A 1 398 ? -0.662 1.912 35.218 1.00 76.56 398 ALA A CA 1
ATOM 3208 C C . ALA A 1 398 ? -0.493 0.565 35.938 1.00 76.56 398 ALA A C 1
ATOM 3210 O O . ALA A 1 398 ? 0.573 0.294 36.490 1.00 76.56 398 ALA A O 1
ATOM 3211 N N . VAL A 1 399 ? -1.490 -0.323 35.854 1.00 77.00 399 VAL A N 1
ATOM 3212 C CA . VAL A 1 399 ? -1.405 -1.683 36.415 1.00 77.00 399 VAL A CA 1
ATOM 3213 C C . VAL A 1 399 ? -0.250 -2.466 35.783 1.00 77.00 399 VAL A C 1
ATOM 3215 O O . VAL A 1 399 ? 0.532 -3.099 36.494 1.00 77.00 399 VAL A O 1
ATOM 3218 N N . GLY A 1 400 ? -0.092 -2.394 34.458 1.00 71.56 400 GLY A N 1
ATOM 3219 C CA . GLY A 1 400 ? 1.022 -3.032 33.755 1.00 71.56 400 GLY A CA 1
ATOM 3220 C C . GLY A 1 400 ? 2.393 -2.526 34.219 1.00 71.56 400 GLY A C 1
ATOM 3221 O O . GLY A 1 400 ? 3.319 -3.323 34.391 1.00 71.56 400 GLY A O 1
ATOM 3222 N N . SER A 1 401 ? 2.516 -1.219 34.470 1.00 73.06 401 SER A N 1
ATOM 3223 C CA . SER A 1 401 ? 3.726 -0.594 35.012 1.00 73.06 401 SER A CA 1
ATOM 3224 C C . SER A 1 401 ? 4.041 -1.095 36.422 1.00 73.06 401 SER A C 1
ATOM 3226 O O . SER A 1 401 ? 5.165 -1.533 36.668 1.00 73.06 401 SER A O 1
ATOM 3228 N N . GLU A 1 402 ? 3.060 -1.106 37.328 1.00 73.44 402 GLU A N 1
ATOM 3229 C CA . GLU A 1 402 ? 3.243 -1.579 38.708 1.00 73.44 402 GLU A CA 1
ATOM 3230 C C . GLU A 1 402 ? 3.625 -3.067 38.767 1.00 73.44 402 GLU A C 1
ATOM 3232 O O . GLU A 1 402 ? 4.559 -3.450 39.475 1.00 73.44 402 GLU A O 1
ATOM 3237 N N . LEU A 1 403 ? 2.977 -3.916 37.960 1.00 68.75 403 LEU A N 1
ATOM 3238 C CA . LEU A 1 403 ? 3.329 -5.337 37.846 1.00 68.75 403 LEU A CA 1
ATOM 3239 C C . LEU A 1 403 ? 4.757 -5.532 37.323 1.00 68.75 403 LEU A C 1
ATOM 3241 O O . LEU A 1 403 ? 5.508 -6.365 37.838 1.00 68.75 403 LEU A O 1
ATOM 3245 N N . SER A 1 404 ? 5.148 -4.755 36.310 1.00 65.75 404 SER A N 1
ATOM 3246 C CA . SER A 1 404 ? 6.511 -4.760 35.782 1.00 65.75 404 SER A CA 1
ATOM 3247 C C . SER A 1 404 ? 7.521 -4.351 36.862 1.00 65.75 404 SER A C 1
ATOM 3249 O O . SER A 1 404 ? 8.522 -5.040 37.068 1.00 65.75 404 SER A O 1
ATOM 3251 N N . TRP A 1 405 ? 7.243 -3.285 37.615 1.00 66.38 405 TRP A N 1
ATOM 3252 C CA . TRP A 1 405 ? 8.085 -2.847 38.729 1.00 66.38 405 TRP A CA 1
ATOM 3253 C C . TRP A 1 405 ? 8.233 -3.917 39.813 1.00 66.38 405 TRP A C 1
ATOM 3255 O O . TRP A 1 405 ? 9.361 -4.219 40.206 1.00 66.38 405 TRP A O 1
ATOM 3265 N N . GLY A 1 406 ? 7.136 -4.548 40.238 1.00 64.06 406 GLY A N 1
ATOM 3266 C CA . GLY A 1 406 ? 7.153 -5.601 41.259 1.00 64.06 406 GLY A CA 1
ATOM 3267 C C . GLY A 1 406 ? 7.945 -6.855 40.862 1.00 64.06 406 GLY A C 1
ATOM 3268 O O . GLY A 1 406 ? 8.461 -7.563 41.724 1.00 64.06 406 GLY A O 1
ATOM 3269 N N . LEU A 1 407 ? 8.089 -7.123 39.561 1.00 64.75 407 LEU A N 1
ATOM 3270 C CA . LEU A 1 407 ? 8.883 -8.243 39.039 1.00 64.75 407 LEU A CA 1
ATOM 3271 C C . LEU A 1 407 ? 10.328 -7.860 38.711 1.00 64.75 407 LEU A C 1
ATOM 3273 O O . LEU A 1 407 ? 11.213 -8.720 38.704 1.00 64.75 407 LEU A O 1
ATOM 3277 N N . HIS A 1 408 ? 10.582 -6.580 38.446 1.00 65.81 408 HIS A N 1
ATOM 3278 C CA . HIS A 1 408 ? 11.925 -6.050 38.261 1.00 65.81 408 HIS A CA 1
ATOM 3279 C C . HIS A 1 408 ? 12.647 -5.866 39.599 1.00 65.81 408 HIS A C 1
ATOM 3281 O O . HIS A 1 408 ? 13.848 -6.120 39.679 1.00 65.81 408 HIS A O 1
ATOM 3287 N N . TRP A 1 409 ? 11.935 -5.467 40.655 1.00 63.88 409 TRP A N 1
ATOM 3288 C CA . TRP A 1 409 ? 12.508 -5.034 41.926 1.00 63.88 409 TRP A CA 1
ATOM 3289 C C . TRP A 1 409 ? 11.899 -5.767 43.127 1.00 63.88 409 TRP A C 1
ATOM 3291 O O . TRP A 1 409 ? 10.700 -5.699 43.378 1.00 63.88 409 TRP A O 1
ATOM 3301 N N . ASP A 1 410 ? 12.747 -6.417 43.929 1.00 65.81 410 ASP A N 1
ATOM 3302 C CA . ASP A 1 410 ? 12.344 -6.953 45.230 1.00 65.81 410 ASP A CA 1
ATOM 3303 C C . ASP A 1 410 ? 12.420 -5.838 46.279 1.00 65.81 410 ASP A C 1
ATOM 3305 O O . ASP A 1 410 ? 13.510 -5.480 46.737 1.00 65.81 410 ASP A O 1
ATOM 3309 N N . ALA A 1 411 ? 11.273 -5.307 46.701 1.00 68.25 411 ALA A N 1
ATOM 3310 C CA . ALA A 1 411 ? 11.226 -4.279 47.739 1.00 68.25 411 ALA A CA 1
ATOM 3311 C C . ALA A 1 411 ? 11.770 -4.765 49.098 1.00 68.25 411 ALA A C 1
ATOM 3313 O O . ALA A 1 411 ? 12.352 -3.970 49.839 1.00 68.25 411 ALA A O 1
ATOM 3314 N N . LYS A 1 412 ? 11.645 -6.063 49.420 1.00 71.12 412 LYS A N 1
ATOM 3315 C CA . LYS A 1 412 ? 12.154 -6.642 50.676 1.00 71.12 412 LYS A CA 1
ATOM 3316 C C . LYS A 1 412 ? 13.663 -6.863 50.623 1.00 71.12 412 LYS A C 1
ATOM 3318 O O . LYS A 1 412 ? 14.352 -6.589 51.601 1.00 71.12 412 LYS A O 1
ATOM 3323 N N . LYS A 1 413 ? 14.191 -7.340 49.492 1.00 72.25 413 LYS A N 1
ATOM 3324 C CA . LYS A 1 413 ? 15.636 -7.595 49.315 1.00 72.25 413 LYS A CA 1
ATOM 3325 C C . LYS A 1 413 ? 16.415 -6.388 48.787 1.00 72.25 413 LYS A C 1
ATOM 3327 O O . LYS A 1 413 ? 17.640 -6.472 48.712 1.00 72.25 413 LYS A O 1
ATOM 3332 N N . LYS A 1 414 ? 15.730 -5.296 48.419 1.00 74.56 414 LYS A N 1
ATOM 3333 C CA . LYS A 1 414 ? 16.279 -4.082 47.784 1.00 74.56 414 LYS A CA 1
ATOM 3334 C C . LYS A 1 414 ? 17.220 -4.399 46.615 1.00 74.56 414 LYS A C 1
ATOM 3336 O O . LYS A 1 414 ? 18.324 -3.861 46.525 1.00 74.56 414 LYS A O 1
ATOM 3341 N N . LYS A 1 415 ? 16.817 -5.334 45.753 1.00 71.88 415 LYS A N 1
ATOM 3342 C CA . LYS A 1 415 ? 17.626 -5.803 44.620 1.00 71.88 415 LYS A CA 1
ATOM 3343 C C . LYS A 1 415 ? 16.767 -5.995 43.380 1.00 71.88 415 LYS A C 1
ATOM 3345 O O . LYS A 1 415 ? 15.621 -6.429 43.466 1.00 71.88 415 LYS A O 1
ATOM 3350 N N . THR A 1 416 ? 17.370 -5.745 42.224 1.00 64.56 416 THR A N 1
ATOM 3351 C CA . THR A 1 416 ? 16.796 -6.090 40.924 1.00 64.56 416 THR A CA 1
ATOM 3352 C C . THR A 1 416 ? 16.713 -7.613 40.779 1.00 64.56 416 THR A C 1
ATOM 3354 O O . THR A 1 416 ? 17.743 -8.286 40.823 1.00 64.56 416 THR A O 1
ATOM 3357 N N . ILE A 1 417 ? 15.507 -8.163 40.611 1.00 65.69 417 ILE A N 1
ATOM 3358 C CA . ILE A 1 417 ? 15.266 -9.607 40.442 1.00 65.69 417 ILE A CA 1
ATOM 3359 C C . ILE A 1 417 ? 15.524 -10.039 38.989 1.00 65.69 417 ILE A C 1
ATOM 3361 O O . ILE A 1 417 ? 16.034 -11.133 38.750 1.00 65.69 417 ILE A O 1
ATOM 3365 N N . ARG A 1 418 ? 15.214 -9.185 38.002 1.00 58.25 418 ARG A N 1
ATOM 3366 C CA . ARG A 1 418 ? 15.431 -9.452 36.567 1.00 58.25 418 ARG A CA 1
ATOM 3367 C C . ARG A 1 418 ? 15.964 -8.218 35.842 1.00 58.25 418 ARG A C 1
ATOM 3369 O O . ARG A 1 418 ? 15.426 -7.136 36.010 1.00 58.25 418 ARG A O 1
ATOM 3376 N N . LYS A 1 419 ? 17.001 -8.385 35.010 1.00 52.53 419 LYS A N 1
ATOM 3377 C CA . LYS A 1 419 ? 17.643 -7.299 34.237 1.00 52.53 419 LYS A CA 1
ATOM 3378 C C . LYS A 1 419 ? 16.979 -6.981 32.891 1.00 52.53 419 LYS A C 1
ATOM 3380 O O . LYS A 1 419 ? 17.313 -5.962 32.297 1.00 52.53 419 LYS A O 1
ATOM 3385 N N . GLU A 1 420 ? 16.091 -7.834 32.391 1.00 49.38 420 GLU A N 1
ATOM 3386 C CA . GLU A 1 420 ? 15.458 -7.620 31.086 1.00 49.38 420 GLU A CA 1
ATOM 3387 C C . GLU A 1 420 ? 14.249 -6.680 31.201 1.00 49.38 420 GLU A C 1
ATOM 3389 O O . GLU A 1 420 ? 13.467 -6.820 32.148 1.00 49.38 420 GLU A O 1
ATOM 3394 N N . PRO A 1 421 ? 14.067 -5.736 30.256 1.00 43.56 421 PRO A N 1
ATOM 3395 C CA . PRO A 1 421 ? 12.867 -4.922 30.200 1.00 43.56 421 PRO A CA 1
ATOM 3396 C C . PRO A 1 421 ? 11.683 -5.833 29.889 1.00 43.56 421 PRO A C 1
ATOM 3398 O O . PRO A 1 421 ? 11.691 -6.636 28.954 1.00 43.56 421 PRO A O 1
ATOM 3401 N N . ILE A 1 422 ? 10.668 -5.735 30.729 1.00 48.12 422 ILE A N 1
ATOM 3402 C CA . ILE A 1 422 ? 9.507 -6.606 30.731 1.00 48.12 422 ILE A CA 1
ATOM 3403 C C . ILE A 1 422 ? 8.571 -6.182 29.588 1.00 48.12 422 ILE A C 1
ATOM 3405 O O . ILE A 1 422 ? 7.562 -5.519 29.788 1.00 48.12 422 ILE A O 1
ATOM 3409 N N . GLY A 1 423 ? 8.911 -6.582 28.363 1.00 42.00 423 GLY A N 1
ATOM 3410 C CA . GLY A 1 423 ? 8.001 -6.554 27.210 1.00 42.00 423 GLY A CA 1
ATOM 3411 C C . GLY A 1 423 ? 7.098 -7.793 27.124 1.00 42.00 423 GLY A C 1
ATOM 3412 O O . GLY A 1 423 ? 6.270 -7.897 26.230 1.00 42.00 423 GLY A O 1
ATOM 3413 N N . ARG A 1 424 ? 7.253 -8.766 28.038 1.00 46.28 424 ARG A N 1
ATOM 3414 C CA . ARG A 1 424 ? 6.526 -10.054 28.007 1.00 46.28 424 ARG A CA 1
ATOM 3415 C C . ARG A 1 424 ? 5.315 -10.146 28.942 1.00 46.28 424 ARG A C 1
ATOM 3417 O O . ARG A 1 424 ? 4.601 -11.139 28.885 1.00 46.28 424 ARG A O 1
ATOM 3424 N N . ILE A 1 425 ? 5.051 -9.142 29.785 1.00 44.62 425 ILE A N 1
ATOM 3425 C CA . ILE A 1 425 ? 3.872 -9.153 30.682 1.00 44.62 425 ILE A CA 1
ATOM 3426 C C . ILE A 1 425 ? 2.599 -8.674 29.984 1.00 44.62 425 ILE A C 1
ATOM 3428 O O . ILE A 1 425 ? 1.510 -8.965 30.459 1.00 44.62 425 ILE A O 1
ATOM 3432 N N . GLN A 1 426 ? 2.679 -8.046 28.810 1.00 47.22 426 GLN A N 1
ATOM 3433 C CA . GLN A 1 426 ? 1.459 -7.697 28.077 1.00 47.22 426 GLN A CA 1
ATOM 3434 C C . GLN A 1 426 ? 0.700 -8.920 27.543 1.00 47.22 426 GLN A C 1
ATOM 3436 O O . GLN A 1 426 ? -0.524 -8.890 27.554 1.00 47.22 426 GLN A O 1
ATOM 3441 N N . MET A 1 427 ? 1.382 -10.040 27.254 1.00 45.12 427 MET A N 1
ATOM 3442 C CA . MET A 1 427 ? 0.696 -11.328 27.056 1.00 45.12 427 MET A CA 1
ATOM 3443 C C . MET A 1 427 ? -0.047 -11.779 28.315 1.00 45.12 427 MET A C 1
ATOM 3445 O O . MET A 1 427 ? -1.078 -12.421 28.194 1.00 45.12 427 MET A O 1
ATOM 3449 N N . ILE A 1 428 ? 0.451 -11.445 29.513 1.00 43.66 428 ILE A N 1
ATOM 3450 C CA . ILE A 1 428 ? -0.217 -11.770 30.780 1.00 43.66 428 ILE A CA 1
ATOM 3451 C C . ILE A 1 428 ? -1.472 -10.911 30.955 1.00 43.66 428 ILE A C 1
ATOM 3453 O O . ILE A 1 428 ? -2.476 -11.441 31.396 1.00 43.66 428 ILE A O 1
ATOM 3457 N N . ALA A 1 429 ? -1.470 -9.632 30.573 1.00 43.84 429 ALA A N 1
ATOM 3458 C CA . ALA A 1 429 ? -2.680 -8.806 30.623 1.00 43.84 429 ALA A CA 1
ATOM 3459 C C . ALA A 1 429 ? -3.757 -9.293 29.635 1.00 43.84 429 ALA A C 1
ATOM 3461 O O . ALA A 1 429 ? -4.904 -9.457 30.039 1.00 43.84 429 ALA A O 1
ATOM 3462 N N . ASP A 1 430 ? -3.381 -9.615 28.391 1.00 42.16 430 ASP A N 1
ATOM 3463 C CA . ASP A 1 430 ? -4.301 -10.217 27.410 1.00 42.16 430 ASP A CA 1
ATOM 3464 C C . ASP A 1 430 ? -4.787 -11.610 27.869 1.00 42.16 430 ASP A C 1
ATOM 3466 O O . ASP A 1 430 ? -5.945 -11.960 27.671 1.00 42.16 430 ASP A O 1
ATOM 3470 N N . LEU A 1 431 ? -3.932 -12.376 28.561 1.00 44.66 431 LEU A N 1
ATOM 3471 C CA . LEU A 1 431 ? -4.292 -13.615 29.256 1.00 44.66 431 LEU A CA 1
ATOM 3472 C C . LEU A 1 431 ? -5.303 -13.364 30.377 1.00 44.66 431 LEU A C 1
ATOM 3474 O O . LEU A 1 431 ? -6.293 -14.067 30.445 1.00 44.66 431 LEU A O 1
ATOM 3478 N N . MET A 1 432 ? -5.075 -12.383 31.256 1.00 42.09 432 MET A N 1
ATOM 3479 C CA . MET A 1 432 ? -5.946 -12.087 32.404 1.00 42.09 432 MET A CA 1
ATOM 3480 C C . MET A 1 432 ? -7.306 -11.502 32.002 1.00 42.09 432 MET A C 1
ATOM 3482 O O . MET A 1 432 ? -8.228 -11.533 32.812 1.00 42.09 432 MET A O 1
ATOM 3486 N N . LEU A 1 433 ? -7.420 -10.979 30.779 1.00 44.56 433 LEU A N 1
ATOM 3487 C CA . LEU A 1 433 ? -8.658 -10.476 30.183 1.00 44.56 433 LEU A CA 1
ATOM 3488 C C . LEU A 1 433 ? -9.370 -11.524 29.308 1.00 44.56 433 LEU A C 1
ATOM 3490 O O . LEU A 1 433 ? -10.406 -11.209 28.720 1.00 44.56 433 LEU A O 1
ATOM 3494 N N . ASP A 1 434 ? -8.843 -12.751 29.214 1.00 50.72 434 ASP A N 1
ATOM 3495 C CA . ASP A 1 434 ? -9.510 -13.853 28.522 1.00 50.72 434 ASP A CA 1
ATOM 3496 C C . ASP A 1 434 ? -10.841 -14.169 29.237 1.00 50.72 434 ASP A C 1
ATOM 3498 O O . ASP A 1 434 ? -10.829 -14.479 30.435 1.00 50.72 434 ASP A O 1
ATOM 3502 N N . PRO A 1 435 ? -11.993 -14.103 28.539 1.00 53.50 435 PRO A N 1
ATOM 3503 C CA . PRO A 1 435 ? -13.307 -14.331 29.140 1.00 53.50 435 PRO A CA 1
ATOM 3504 C C . PRO A 1 435 ? -13.482 -15.740 29.734 1.00 53.50 435 PRO A C 1
ATOM 3506 O O . PRO A 1 435 ? -14.454 -15.972 30.449 1.00 53.50 435 PRO A O 1
ATOM 3509 N N . LEU A 1 436 ? -12.567 -16.678 29.460 1.00 53.69 436 LEU A N 1
ATOM 3510 C CA . LEU A 1 436 ? -12.545 -18.022 30.041 1.00 53.69 436 LEU A CA 1
ATOM 3511 C C . LEU A 1 436 ? -11.844 -18.104 31.409 1.00 53.69 436 LEU A C 1
ATOM 3513 O O . LEU A 1 436 ? -11.863 -19.174 32.027 1.00 53.69 436 LEU A O 1
ATOM 3517 N N . LEU A 1 437 ? -11.187 -17.036 31.879 1.00 56.75 437 LEU A N 1
ATOM 3518 C CA . LEU A 1 437 ? -10.493 -17.011 33.168 1.00 56.75 437 LEU A CA 1
ATOM 3519 C C . LEU A 1 437 ? -11.358 -16.426 34.289 1.00 56.75 437 LEU A C 1
ATOM 3521 O O . LEU A 1 437 ? -11.951 -15.359 34.171 1.00 56.75 437 LEU A O 1
ATOM 3525 N N . GLU A 1 438 ? -11.351 -17.110 35.432 1.00 69.12 438 GLU A N 1
ATOM 3526 C CA . GLU A 1 438 ? -12.095 -16.750 36.634 1.00 69.12 438 GLU A CA 1
ATOM 3527 C C . GLU A 1 438 ? -11.155 -16.552 37.830 1.00 69.12 438 GLU A C 1
ATOM 3529 O O . GLU A 1 438 ? -10.114 -17.210 37.976 1.00 69.12 438 GLU A O 1
ATOM 3534 N N . PHE A 1 439 ? -11.557 -15.659 38.735 1.00 65.50 439 PHE A N 1
ATOM 3535 C CA . PHE A 1 439 ? -10.872 -15.442 40.004 1.00 65.50 439 PHE A CA 1
ATOM 3536 C C . PHE A 1 439 ? -11.269 -16.537 41.002 1.00 65.50 439 PHE A C 1
ATOM 3538 O O . PHE A 1 439 ? -12.441 -16.680 41.351 1.00 65.50 439 PHE A O 1
ATOM 3545 N N . ARG A 1 440 ? -10.301 -17.321 41.488 1.00 69.94 440 ARG A N 1
ATOM 3546 C CA . ARG A 1 440 ? -10.542 -18.328 42.533 1.00 69.94 440 ARG A CA 1
ATOM 3547 C C . ARG A 1 440 ? -10.290 -17.728 43.914 1.00 6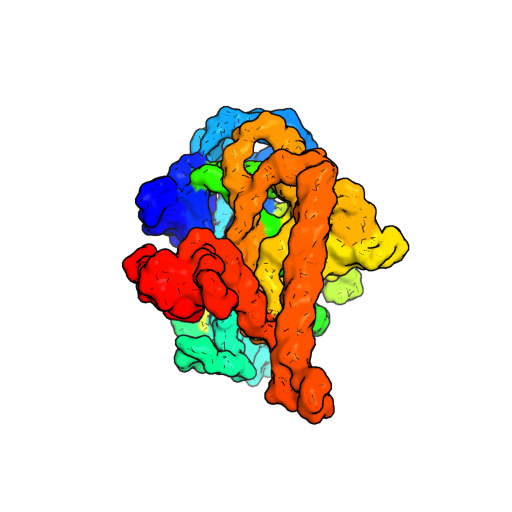9.94 440 ARG A C 1
ATOM 3549 O O . ARG A 1 440 ? -9.442 -16.855 44.082 1.00 69.94 440 ARG A O 1
ATOM 3556 N N . GLY A 1 441 ? -10.997 -18.232 44.928 1.00 53.97 441 GLY A N 1
ATOM 3557 C CA . GLY A 1 441 ? -10.980 -17.692 46.299 1.00 53.97 441 GLY A CA 1
ATOM 3558 C C . GLY A 1 441 ? -9.614 -17.678 47.007 1.00 53.97 441 GLY A C 1
ATOM 3559 O O . GLY A 1 441 ? -9.483 -17.062 48.056 1.00 53.97 441 GLY A O 1
ATOM 3560 N N . ASN A 1 442 ? -8.586 -18.313 46.439 1.00 68.69 442 ASN A N 1
ATOM 3561 C CA . ASN A 1 442 ? -7.200 -18.267 46.916 1.00 68.69 442 ASN A CA 1
ATOM 3562 C C . ASN A 1 442 ? -6.336 -17.193 46.219 1.00 68.69 442 ASN A C 1
ATOM 3564 O O . ASN A 1 442 ? -5.118 -17.195 46.380 1.00 68.69 442 ASN A O 1
ATOM 3568 N N . GLY A 1 443 ? -6.938 -16.313 45.413 1.00 57.59 443 GLY A N 1
ATOM 3569 C CA . GLY A 1 443 ? -6.234 -15.281 44.648 1.00 57.59 443 GLY A CA 1
ATOM 3570 C C . GLY A 1 443 ? -5.567 -15.785 43.364 1.00 57.59 443 GLY A C 1
ATOM 3571 O O . GLY A 1 443 ? -4.867 -15.021 42.702 1.00 57.59 443 GLY A O 1
ATOM 3572 N N . ALA A 1 444 ? -5.760 -17.056 42.995 1.00 61.25 444 ALA A N 1
ATOM 3573 C CA . ALA A 1 444 ? -5.266 -17.595 41.735 1.00 61.25 444 ALA A CA 1
ATOM 3574 C C . ALA A 1 444 ? -6.264 -17.344 40.596 1.00 61.25 444 ALA A C 1
ATOM 3576 O O . ALA A 1 444 ? -7.469 -17.534 40.756 1.00 61.25 444 ALA A O 1
ATOM 3577 N N . VAL A 1 445 ? -5.743 -17.001 39.417 1.00 61.44 445 VAL A N 1
ATOM 3578 C CA . VAL A 1 445 ? -6.532 -16.906 38.182 1.00 61.44 445 VAL A CA 1
ATOM 3579 C C . VAL A 1 445 ? -6.392 -18.200 37.388 1.00 61.44 445 VAL A C 1
ATOM 3581 O O . VAL A 1 445 ? -5.274 -18.682 37.148 1.00 61.44 445 VAL A O 1
ATOM 3584 N N . ARG A 1 446 ? -7.536 -18.810 37.066 1.00 75.94 446 ARG A N 1
ATOM 3585 C CA . ARG A 1 446 ? -7.655 -20.135 36.441 1.00 75.94 446 ARG A CA 1
ATOM 3586 C C . ARG A 1 446 ? -8.896 -20.195 35.555 1.00 75.94 446 ARG A C 1
ATOM 3588 O O . ARG A 1 446 ? -9.837 -19.453 35.797 1.00 75.94 446 ARG A O 1
ATOM 3595 N N . THR A 1 447 ? -8.944 -21.113 34.593 1.00 71.12 447 THR A N 1
ATOM 3596 C CA . THR A 1 447 ? -10.202 -21.394 33.875 1.00 71.12 447 THR A CA 1
ATOM 3597 C C . THR A 1 447 ? -11.249 -22.037 34.796 1.00 71.12 447 THR A C 1
ATOM 3599 O O . THR A 1 447 ? -10.921 -22.509 35.898 1.00 71.12 447 THR A O 1
ATOM 3602 N N . ALA A 1 448 ? -12.501 -22.137 34.334 1.00 74.56 448 ALA A N 1
ATOM 3603 C CA . ALA A 1 448 ? -13.545 -22.938 34.988 1.00 74.56 448 ALA A CA 1
ATOM 3604 C C . ALA A 1 448 ? -13.080 -24.387 35.278 1.00 74.56 448 ALA A C 1
ATOM 3606 O O . ALA A 1 448 ? -13.409 -24.960 36.316 1.00 74.56 448 ALA A O 1
ATOM 3607 N N . GLU A 1 449 ? -12.210 -24.926 34.421 1.00 77.38 449 GLU A N 1
ATOM 3608 C CA . GLU A 1 449 ? -11.611 -26.267 34.508 1.00 77.38 449 GLU A CA 1
ATOM 3609 C C . GLU A 1 449 ? -10.305 -26.323 35.330 1.00 77.38 449 GLU A C 1
ATOM 3611 O O . GLU A 1 449 ? -9.673 -27.371 35.429 1.00 77.38 449 GLU A O 1
ATOM 3616 N N . GLY A 1 450 ? -9.857 -25.202 35.907 1.00 77.31 450 GLY A N 1
ATOM 3617 C CA . GLY A 1 450 ? -8.691 -25.154 36.796 1.00 77.31 450 GLY A CA 1
ATOM 3618 C C . GLY A 1 450 ? -7.330 -25.017 36.103 1.00 77.31 450 GLY A C 1
ATOM 3619 O O . GLY A 1 450 ? -6.300 -25.132 36.770 1.00 77.31 450 GLY A O 1
ATOM 3620 N N . ARG A 1 451 ? -7.287 -24.734 34.794 1.00 74.44 451 ARG A N 1
ATOM 3621 C CA . ARG A 1 451 ? -6.025 -24.564 34.047 1.00 74.44 451 ARG A CA 1
ATOM 3622 C C . ARG A 1 451 ? -5.353 -23.240 34.383 1.00 74.44 451 ARG A C 1
ATOM 3624 O O . ARG A 1 451 ? -6.029 -22.244 34.648 1.00 74.44 451 ARG A O 1
ATOM 3631 N N . SER A 1 452 ? -4.020 -23.222 34.369 1.00 66.88 452 SER A N 1
ATOM 3632 C CA . SER A 1 452 ? -3.263 -21.976 34.501 1.00 66.88 452 SER A CA 1
ATOM 3633 C C . SER A 1 452 ? -3.476 -21.074 33.273 1.00 66.88 452 SER A C 1
ATOM 3635 O O . SER A 1 452 ? -3.806 -21.593 32.205 1.00 66.88 452 SER A O 1
ATOM 3637 N N . PRO A 1 453 ? -3.272 -19.746 33.379 1.00 57.97 453 PRO A N 1
ATOM 3638 C CA . PRO A 1 453 ? -3.428 -18.844 32.239 1.00 57.97 453 PRO A CA 1
ATOM 3639 C C . PRO A 1 453 ? -2.581 -19.285 31.035 1.00 57.97 453 PRO A C 1
ATOM 3641 O O . PRO A 1 453 ? -3.094 -19.382 29.925 1.00 57.97 453 PRO A O 1
ATOM 3644 N N . SER A 1 454 ? -1.316 -19.666 31.251 1.00 52.03 454 SER A N 1
ATOM 3645 C CA . SER A 1 454 ? -0.440 -20.144 30.172 1.00 52.03 454 SER A CA 1
ATOM 3646 C C . SER A 1 454 ? -0.967 -21.405 29.487 1.00 52.03 454 SER A C 1
ATOM 3648 O O . SER A 1 454 ? -0.879 -21.511 28.267 1.00 52.03 454 SER A O 1
ATOM 3650 N N . ASP A 1 455 ? -1.542 -22.342 30.242 1.00 63.38 455 ASP A N 1
ATOM 3651 C CA . ASP A 1 455 ? -2.079 -23.585 29.676 1.00 63.38 455 ASP A CA 1
ATOM 3652 C C . ASP A 1 455 ? -3.388 -23.343 28.919 1.00 63.38 455 ASP A C 1
ATOM 3654 O O . ASP A 1 455 ? -3.634 -23.979 27.896 1.00 63.38 455 ASP A O 1
ATOM 3658 N N . ALA A 1 456 ? -4.209 -22.403 29.396 1.00 60.88 456 ALA A N 1
ATOM 3659 C CA . ALA A 1 456 ? -5.424 -21.969 28.718 1.00 60.88 456 ALA A CA 1
ATOM 3660 C C . ALA A 1 456 ? -5.098 -21.311 27.371 1.00 60.88 456 ALA A C 1
ATOM 3662 O O . ALA A 1 456 ? -5.634 -21.726 26.350 1.00 60.88 456 ALA A O 1
ATOM 3663 N N . HIS A 1 457 ? -4.141 -20.380 27.340 1.00 54.53 457 HIS A N 1
ATOM 3664 C CA . HIS A 1 457 ? -3.688 -19.761 26.093 1.00 54.53 457 HIS A CA 1
ATOM 3665 C C . HIS A 1 457 ? -3.035 -20.754 25.144 1.00 54.53 457 HIS A C 1
ATOM 3667 O O . HIS A 1 457 ? -3.347 -20.743 23.962 1.00 54.53 457 HIS A O 1
ATOM 3673 N N . ASN A 1 458 ? -2.177 -21.651 25.633 1.00 55.72 458 ASN A N 1
ATOM 3674 C CA . ASN A 1 458 ? -1.579 -22.677 24.781 1.00 55.72 458 ASN A CA 1
ATOM 3675 C C . ASN A 1 458 ? -2.644 -23.615 24.195 1.00 55.72 458 ASN A C 1
ATOM 3677 O O . ASN A 1 458 ? -2.535 -23.994 23.034 1.00 55.72 458 ASN A O 1
ATOM 3681 N N . ALA A 1 459 ? -3.688 -23.960 24.955 1.00 60.69 459 ALA A N 1
ATOM 3682 C CA . ALA A 1 459 ? -4.815 -24.741 24.452 1.00 60.69 459 ALA A CA 1
ATOM 3683 C C . ALA A 1 459 ? -5.658 -23.957 23.433 1.00 60.69 459 ALA A C 1
ATOM 3685 O O . ALA A 1 459 ? -6.008 -24.514 22.396 1.00 60.69 459 ALA A O 1
ATOM 3686 N N . SER A 1 460 ? -5.930 -22.673 23.680 1.00 56.00 460 SER A N 1
ATOM 3687 C CA . SER A 1 460 ? -6.632 -21.792 22.739 1.00 56.00 460 SER A CA 1
ATOM 3688 C C . SER A 1 460 ? -5.835 -21.599 21.451 1.00 56.00 460 SER A C 1
ATOM 3690 O O . SER A 1 460 ? -6.388 -21.763 20.373 1.00 56.00 460 SER A O 1
ATOM 3692 N N . CYS A 1 461 ? -4.528 -21.348 21.536 1.00 46.22 461 CYS A N 1
ATOM 3693 C CA . CYS A 1 461 ? -3.624 -21.265 20.389 1.00 46.22 461 CYS A CA 1
ATOM 3694 C C . CYS A 1 461 ? -3.519 -22.597 19.643 1.00 46.22 461 CYS A C 1
ATOM 3696 O O . CYS A 1 461 ? -3.467 -22.595 18.420 1.00 46.22 461 CYS A O 1
ATOM 3698 N N . ARG A 1 462 ? -3.528 -23.733 20.353 1.00 47.03 462 ARG A N 1
ATOM 3699 C CA . ARG A 1 462 ? -3.520 -25.070 19.747 1.00 47.03 462 ARG A CA 1
ATOM 3700 C C . ARG A 1 462 ? -4.827 -25.365 19.009 1.00 47.03 462 ARG A C 1
ATOM 3702 O O . ARG A 1 462 ? -4.776 -25.747 17.849 1.00 47.03 462 ARG A O 1
ATOM 3709 N N . SER A 1 463 ? -5.970 -25.082 19.625 1.00 61.09 463 SER A N 1
ATOM 3710 C CA . SER A 1 463 ? -7.292 -25.158 18.987 1.00 61.09 463 SER A CA 1
ATOM 3711 C C . SER A 1 463 ? -7.404 -24.206 17.790 1.00 61.09 463 SER A C 1
ATOM 3713 O O . SER A 1 463 ? -7.920 -24.568 16.735 1.00 61.09 463 SER A O 1
ATOM 3715 N N . LEU A 1 464 ? -6.843 -22.997 17.898 1.00 44.88 464 LEU A N 1
ATOM 3716 C CA . LEU A 1 464 ? -6.759 -22.058 16.782 1.00 44.88 464 LEU A CA 1
ATOM 3717 C C . LEU A 1 464 ? -5.874 -22.624 15.663 1.00 44.88 464 LEU A C 1
ATOM 3719 O O . LEU A 1 464 ? -6.267 -22.574 14.507 1.00 44.88 464 LEU A O 1
ATOM 3723 N N . SER A 1 465 ? -4.721 -23.213 15.999 1.00 41.25 465 SER A N 1
ATOM 3724 C CA . SER A 1 465 ? -3.802 -23.832 15.035 1.00 41.25 465 SER A CA 1
ATOM 3725 C C . SER A 1 465 ? -4.382 -25.067 14.347 1.00 41.25 465 SER A C 1
ATOM 3727 O O . SER A 1 465 ? -4.083 -25.301 13.186 1.00 41.25 465 SER A O 1
ATOM 3729 N N . GLU A 1 466 ? -5.259 -25.814 15.021 1.00 46.03 466 GLU A N 1
ATOM 3730 C CA . GLU A 1 466 ? -6.009 -26.936 14.439 1.00 46.03 466 GLU A CA 1
ATOM 3731 C C . GLU A 1 466 ? -7.049 -26.463 13.405 1.00 46.03 466 GLU A C 1
ATOM 3733 O O . GLU A 1 466 ? -7.461 -27.241 12.548 1.00 46.03 466 GLU A O 1
ATOM 3738 N N . ASN A 1 467 ? -7.428 -25.180 13.448 1.00 46.78 467 ASN A N 1
ATOM 3739 C CA . ASN A 1 467 ? -8.336 -24.526 12.503 1.00 46.78 467 ASN A CA 1
ATOM 3740 C C . ASN A 1 467 ? -7.622 -23.587 11.507 1.00 46.78 467 ASN A C 1
ATOM 3742 O O . ASN A 1 467 ? -8.274 -23.020 10.628 1.00 46.78 467 ASN A O 1
ATOM 3746 N N . LEU A 1 468 ? -6.307 -23.389 11.643 1.00 34.22 468 LEU A N 1
ATOM 3747 C CA . LEU A 1 468 ? -5.496 -22.581 10.733 1.00 34.22 468 LEU A CA 1
ATOM 3748 C C . LEU A 1 468 ? -4.865 -23.497 9.676 1.00 34.22 468 LEU A C 1
ATOM 3750 O O . LEU A 1 468 ? -4.239 -24.502 10.000 1.00 34.22 468 LEU A O 1
ATOM 3754 N N . ASP A 1 469 ? -5.042 -23.144 8.403 1.00 36.81 469 ASP A N 1
ATOM 3755 C CA . ASP A 1 469 ? -4.455 -23.843 7.255 1.00 36.81 469 ASP A CA 1
ATOM 3756 C C . ASP A 1 469 ? -2.913 -23.901 7.396 1.00 36.81 469 ASP A C 1
ATOM 3758 O O . ASP A 1 469 ? -2.277 -22.846 7.463 1.00 36.81 469 ASP A O 1
ATOM 3762 N N . PRO A 1 470 ? -2.288 -25.096 7.472 1.00 33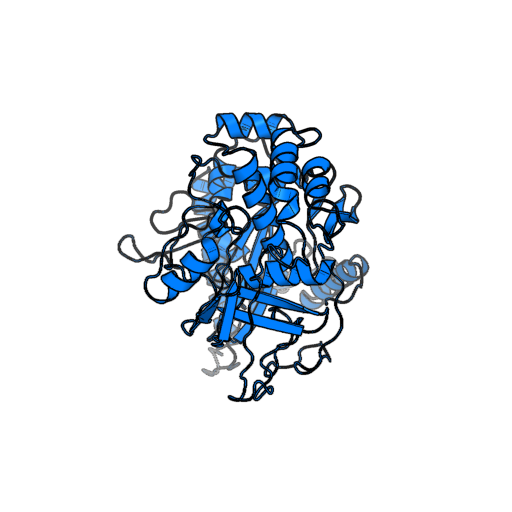.53 470 PRO A N 1
ATOM 3763 C CA . PRO A 1 470 ? -0.888 -25.284 7.869 1.00 33.53 470 PRO A CA 1
ATOM 3764 C C . PRO A 1 470 ? 0.128 -24.971 6.756 1.00 33.53 470 PRO A C 1
ATOM 3766 O O . PRO A 1 470 ? 1.216 -25.553 6.721 1.00 33.53 470 PRO A O 1
ATOM 3769 N N . ARG A 1 471 ? -0.198 -24.087 5.809 1.00 44.78 471 ARG A N 1
ATOM 3770 C CA . ARG A 1 471 ? 0.730 -23.761 4.723 1.00 44.78 471 ARG A CA 1
ATOM 3771 C C . ARG A 1 471 ? 1.898 -22.909 5.238 1.00 44.78 471 ARG A C 1
ATOM 3773 O O . ARG A 1 471 ? 1.693 -22.006 6.049 1.00 44.78 471 ARG A O 1
ATOM 3780 N N . PRO A 1 472 ? 3.135 -23.209 4.807 1.00 31.72 472 PRO A N 1
ATOM 3781 C CA . PRO A 1 472 ? 4.308 -22.480 5.254 1.00 31.72 472 PRO A CA 1
ATOM 3782 C C . PRO A 1 472 ? 4.235 -21.035 4.759 1.00 31.72 472 PRO A C 1
ATOM 3784 O O . PRO A 1 472 ? 4.076 -20.793 3.564 1.00 31.72 472 PRO A O 1
ATOM 3787 N N . ALA A 1 473 ? 4.383 -20.097 5.696 1.00 32.94 473 ALA A N 1
ATOM 3788 C CA . ALA A 1 473 ? 4.774 -18.729 5.393 1.00 32.94 473 ALA A CA 1
ATOM 3789 C C . ALA A 1 473 ? 6.044 -18.756 4.520 1.00 32.94 473 ALA A C 1
ATOM 3791 O O . ALA A 1 473 ? 6.949 -19.543 4.800 1.00 32.94 473 ALA A O 1
ATOM 3792 N N . TYR A 1 474 ? 6.034 -17.945 3.457 1.00 33.06 474 TYR A N 1
ATOM 3793 C CA . TYR A 1 474 ? 7.028 -17.846 2.377 1.00 33.06 474 TYR A CA 1
ATOM 3794 C C . TYR A 1 474 ? 8.475 -18.236 2.682 1.00 33.06 474 TYR A C 1
ATOM 3796 O O . TYR A 1 474 ? 9.044 -17.738 3.675 1.00 33.06 474 TYR A O 1
#

InterPro domains:
  IPR013381 CRISPR-associated protein Cse1 [PF09481] (5-416)
  IPR013381 CRISPR-associated protein Cse1 [TIGR02547] (5-401)